Protein AF-0000000084378559 (afdb_homodimer)

Sequence (634 aa):
MIARHARIVDRAITRLKLKQLRLLVAVGQYGSIQNASRELQISQPAATKLIQDLELDFEVKLFERTNRGVVPTAYGEALIRHGKLILAQVSNAAQELDDLTEGNSGRVVIGTLLAAAPSLLPKAIESVLTNRPNVAIKVVEGTNDALIPALFSGEIDMIVGRLPAYRAKARLVQEELLDDHILAVIGTQHPLVAKSSVSFDELKSFGWILPPLETTLRRQIDQFFVSQEQFIPPAVLESVSYLTNRSLLQTRNLIGLMPEHVVSNDIAIGVLARLNWSVPFGNGPVGVSYRGPDSLSPAGAEFLHALRRTAQLMSKSMIARHARIVDRAITRLKLKQLRLLVAVGQYGSIQNASRELQISQPAATKLIQDLELDFEVKLFERTNRGVVPTAYGEALIRHGKLILAQVSNAAQELDDLTEGNSGRVVIGTLLAAAPSLLPKAIESVLTNRPNVAIKVVEGTNDALIPALFSGEIDMIVGRLPAYRAKARLVQEELLDDHILAVIGTQHPLVAKSSVSFDELKSFGWILPPLETTLRRQIDQFFVSQEQFIPPAVLESVSYLTNRSLLQTRNLIGLMPEHVVSNDIAIGVLARLNWSVPFGNGPVGVSYRGPDSLSPAGAEFLHALRRTAQLMSKS

Structure (mmCIF, N/CA/C/O backbone):
data_AF-0000000084378559-model_v1
#
loop_
_entity.id
_entity.type
_entity.pdbx_description
1 polymer 'LysR family transcriptional regulator'
#
loop_
_atom_site.group_PDB
_atom_site.id
_atom_site.type_symbol
_atom_site.label_atom_id
_atom_site.label_alt_id
_atom_site.label_comp_id
_atom_site.label_asym_id
_atom_site.label_entity_id
_atom_site.label_seq_id
_atom_site.pdbx_PDB_ins_code
_atom_site.Cartn_x
_atom_site.Cartn_y
_atom_site.Cartn_z
_atom_site.occupancy
_atom_site.B_iso_or_equiv
_atom_site.auth_seq_id
_atom_site.auth_comp_id
_atom_site.auth_asym_id
_atom_site.auth_atom_id
_atom_site.pdbx_PDB_model_num
ATOM 1 N N . MET A 1 1 ? 3.252 31.328 30.578 1 28.98 1 MET A N 1
ATOM 2 C CA . MET A 1 1 ? 3.283 30.344 29.484 1 28.98 1 MET A CA 1
ATOM 3 C C . MET A 1 1 ? 2.145 29.344 29.641 1 28.98 1 MET A C 1
ATOM 5 O O . MET A 1 1 ? 1.466 29.016 28.656 1 28.98 1 MET A O 1
ATOM 9 N N . ILE A 1 2 ? 1.935 28.969 30.766 1 33.66 2 ILE A N 1
ATOM 10 C CA . ILE A 1 2 ? 0.838 28.109 31.188 1 33.66 2 ILE A CA 1
ATOM 11 C C . ILE A 1 2 ? -0.489 28.844 31.047 1 33.66 2 ILE A C 1
ATOM 13 O O . ILE A 1 2 ? -1.479 28.281 30.578 1 33.66 2 ILE A O 1
ATOM 17 N N . ALA A 1 3 ? -0.421 29.984 31.375 1 42.06 3 ALA A N 1
ATOM 18 C CA . ALA A 1 3 ? -1.631 30.797 31.375 1 42.06 3 ALA A CA 1
ATOM 19 C C . ALA A 1 3 ? -2.135 31.047 29.969 1 42.06 3 ALA A C 1
ATOM 21 O O . ALA A 1 3 ? -3.34 31 29.703 1 42.06 3 ALA A O 1
ATOM 22 N N . ARG A 1 4 ? -1.262 31.266 29.031 1 41.69 4 ARG A N 1
ATOM 23 C CA . ARG A 1 4 ? -1.598 31.5 27.641 1 41.69 4 ARG A CA 1
ATOM 24 C C . ARG A 1 4 ? -2.021 30.219 26.938 1 41.69 4 ARG A C 1
ATOM 26 O O . ARG A 1 4 ? -2.941 30.219 26.109 1 41.69 4 ARG A O 1
ATOM 33 N N . HIS A 1 5 ? -1.432 29.109 27.234 1 41.19 5 HIS A N 1
ATOM 34 C CA . HIS A 1 5 ? -1.825 27.797 26.734 1 41.19 5 HIS A CA 1
ATOM 35 C C . HIS A 1 5 ? -3.227 27.422 27.203 1 41.19 5 HIS A C 1
ATOM 37 O O . HIS A 1 5 ? -4.031 26.891 26.438 1 41.19 5 HIS A O 1
ATOM 43 N N . ALA A 1 6 ? -3.404 27.641 28.469 1 44 6 ALA A N 1
ATOM 44 C CA . ALA A 1 6 ? -4.723 27.406 29.062 1 44 6 ALA A CA 1
ATOM 45 C C . ALA A 1 6 ? -5.789 28.234 28.359 1 44 6 ALA A C 1
ATOM 47 O O . ALA A 1 6 ? -6.91 27.766 28.141 1 44 6 ALA A O 1
ATOM 48 N N . ARG A 1 7 ? -5.348 29.25 27.906 1 48.19 7 ARG A N 1
ATOM 49 C CA . ARG A 1 7 ? -6.258 30.172 27.234 1 48.19 7 ARG A CA 1
ATOM 50 C C . ARG A 1 7 ? -6.582 29.688 25.812 1 48.19 7 ARG A C 1
ATOM 52 O O . ARG A 1 7 ? -7.73 29.766 25.375 1 48.19 7 ARG A O 1
ATOM 59 N N . ILE A 1 8 ? -5.609 29.047 25.172 1 50.97 8 ILE A N 1
ATOM 60 C CA . ILE A 1 8 ? -5.863 28.547 23.828 1 50.97 8 ILE A CA 1
ATOM 61 C C . ILE A 1 8 ? -6.762 27.312 23.891 1 50.97 8 ILE A C 1
ATOM 63 O O . ILE A 1 8 ? -7.676 27.156 23.078 1 50.97 8 ILE A O 1
ATOM 67 N N . VAL A 1 9 ? -6.434 26.516 24.828 1 46.84 9 VAL A N 1
ATOM 68 C CA . VAL A 1 9 ? -7.262 25.328 25.016 1 46.84 9 VAL A CA 1
ATOM 69 C C . VAL A 1 9 ? -8.695 25.75 25.344 1 46.84 9 VAL A C 1
ATOM 71 O O . VAL A 1 9 ? -9.648 25.203 24.797 1 46.84 9 VAL A O 1
ATOM 74 N N . ASP A 1 10 ? -8.695 26.625 26.328 1 47.38 10 ASP A N 1
ATOM 75 C CA . ASP A 1 10 ? -10.016 27.109 26.734 1 47.38 10 ASP A CA 1
ATOM 76 C C . ASP A 1 10 ? -10.742 27.75 25.547 1 47.38 10 ASP A C 1
ATOM 78 O O . ASP A 1 10 ? -11.938 27.547 25.359 1 47.38 10 ASP A O 1
ATOM 82 N N . ARG A 1 11 ? -10.047 28.5 24.828 1 52.31 11 ARG A N 1
ATOM 83 C CA . ARG A 1 11 ? -10.625 29.125 23.641 1 52.31 11 ARG A CA 1
ATOM 84 C C . ARG A 1 11 ? -11.023 28.062 22.609 1 52.31 11 ARG A C 1
ATOM 86 O O . ARG A 1 11 ? -12.078 28.172 21.984 1 52.31 11 ARG A O 1
ATOM 93 N N . ALA A 1 12 ? -10.148 27.125 22.438 1 55.94 12 ALA A N 1
ATOM 94 C CA . ALA A 1 12 ? -10.461 26.047 21.484 1 55.94 12 ALA A CA 1
ATOM 95 C C . ALA A 1 12 ? -11.719 25.297 21.922 1 55.94 12 ALA A C 1
ATOM 97 O O . ALA A 1 12 ? -12.594 25.016 21.094 1 55.94 12 ALA A O 1
ATOM 98 N N . ILE A 1 13 ? -11.758 25.031 23.125 1 48.66 13 ILE A N 1
ATOM 99 C CA . ILE A 1 13 ? -12.883 24.266 23.641 1 48.66 13 ILE A CA 1
ATOM 100 C C . ILE A 1 13 ? -14.172 25.078 23.516 1 48.66 13 ILE A C 1
ATOM 102 O O . ILE A 1 13 ? -15.234 24.531 23.203 1 48.66 13 ILE A O 1
ATOM 106 N N . THR A 1 14 ? -14.016 26.391 23.656 1 51.25 14 THR A N 1
ATOM 107 C CA . THR A 1 14 ? -15.219 27.203 23.719 1 51.25 14 THR A CA 1
ATOM 108 C C . THR A 1 14 ? -15.578 27.734 22.328 1 51.25 14 THR A C 1
ATOM 110 O O . THR A 1 14 ? -16.75 27.969 22.031 1 51.25 14 THR A O 1
ATOM 113 N N . ARG A 1 15 ? -14.594 27.891 21.547 1 54.94 15 ARG A N 1
ATOM 114 C CA . ARG A 1 15 ? -14.852 28.672 20.344 1 54.94 15 ARG A CA 1
ATOM 115 C C . ARG A 1 15 ? -14.766 27.797 19.094 1 54.94 15 ARG A C 1
ATOM 117 O O . ARG A 1 15 ? -15.383 28.109 18.078 1 54.94 15 ARG A O 1
ATOM 124 N N . LEU A 1 16 ? -14.078 26.734 19.281 1 60.34 16 LEU A N 1
ATOM 125 C CA . LEU A 1 16 ? -13.836 25.938 18.078 1 60.34 16 LEU A CA 1
ATOM 126 C C . LEU A 1 16 ? -15.055 25.094 17.734 1 60.34 16 LEU A C 1
ATOM 128 O O . LEU A 1 16 ? -15.594 24.391 18.594 1 60.34 16 LEU A O 1
ATOM 132 N N . LYS A 1 17 ? -15.602 25.391 16.5 1 67.5 17 LYS A N 1
ATOM 133 C CA . LYS A 1 17 ? -16.719 24.609 15.992 1 67.5 17 LYS A CA 1
ATOM 134 C C . LYS A 1 17 ? -16.234 23.469 15.094 1 67.5 17 LYS A C 1
ATOM 136 O O . LYS A 1 17 ? -15.281 23.641 14.328 1 67.5 17 LYS A O 1
ATOM 141 N N . LEU A 1 18 ? -16.906 22.344 15.219 1 68.75 18 LEU A N 1
ATOM 142 C CA . LEU A 1 18 ? -16.547 21.156 14.453 1 68.75 18 LEU A CA 1
ATOM 143 C C . LEU A 1 18 ? -16.547 21.438 12.961 1 68.75 18 LEU A C 1
ATOM 145 O O . LEU A 1 18 ? -15.727 20.891 12.211 1 68.75 18 LEU A O 1
ATOM 149 N N . LYS A 1 19 ? -17.453 22.281 12.523 1 73.75 19 LYS A N 1
ATOM 150 C CA . LYS A 1 19 ? -17.531 22.656 11.117 1 73.75 19 LYS A CA 1
ATOM 151 C C . LYS A 1 19 ? -16.25 23.359 10.672 1 73.75 19 LYS A C 1
ATOM 153 O O . LYS A 1 19 ? -15.82 23.219 9.523 1 73.75 19 LYS A O 1
ATOM 158 N N . GLN A 1 20 ? -15.672 24.125 11.57 1 76.62 20 GLN A N 1
ATOM 159 C CA . GLN A 1 20 ? -14.422 24.812 11.273 1 76.62 20 GLN A CA 1
ATOM 160 C C . GLN A 1 20 ? -13.273 23.812 11.141 1 76.62 20 GLN A C 1
ATOM 162 O O . GLN A 1 20 ? -12.438 23.938 10.242 1 76.62 20 GLN A O 1
ATOM 167 N N . LEU A 1 21 ? -13.273 22.844 12.023 1 76 21 LEU A N 1
ATOM 168 C CA . LEU A 1 21 ? -12.242 21.812 11.961 1 76 21 LEU A CA 1
ATOM 169 C C . LEU A 1 21 ? -12.352 21 10.672 1 76 21 LEU A C 1
ATOM 171 O O . LEU A 1 21 ? -11.336 20.688 10.047 1 76 21 LEU A O 1
ATOM 175 N N . ARG A 1 22 ? -13.57 20.672 10.297 1 79 22 ARG A N 1
ATOM 176 C CA . ARG A 1 22 ? -13.797 19.953 9.055 1 79 22 ARG A CA 1
ATOM 177 C C . ARG A 1 22 ? -13.273 20.734 7.855 1 79 22 ARG A C 1
ATOM 179 O O . ARG A 1 22 ? -12.656 20.156 6.957 1 79 22 ARG A O 1
ATOM 186 N N . LEU A 1 23 ? -13.586 22.031 7.883 1 81.38 23 LEU A N 1
ATOM 187 C CA . LEU A 1 23 ? -13.125 22.891 6.797 1 81.38 23 LEU A CA 1
ATOM 188 C C . LEU A 1 23 ? -11.602 22.953 6.766 1 81.38 23 LEU A C 1
ATOM 190 O O . LEU A 1 23 ? -10.992 22.875 5.699 1 81.38 23 LEU A O 1
ATOM 194 N N . LEU A 1 24 ? -11 23.109 7.895 1 81.81 24 LEU A N 1
ATOM 195 C CA . LEU A 1 24 ? -9.547 23.188 8 1 81.81 24 LEU A CA 1
ATOM 196 C C . LEU A 1 24 ? -8.891 21.938 7.414 1 81.81 24 LEU A C 1
ATOM 198 O O . LEU A 1 24 ? -7.941 22.031 6.641 1 81.81 24 LEU A O 1
ATOM 202 N N . VAL A 1 25 ? -9.43 20.812 7.793 1 79.19 25 VAL A N 1
ATOM 203 C CA . VAL A 1 25 ? -8.898 19.547 7.328 1 79.19 25 VAL A CA 1
ATOM 204 C C . VAL A 1 25 ? -9.078 19.422 5.816 1 79.19 25 VAL A C 1
ATOM 206 O O . VAL A 1 25 ? -8.172 18.984 5.105 1 79.19 25 VAL A O 1
ATOM 209 N N . ALA A 1 26 ? -10.195 19.828 5.273 1 79.75 26 ALA A N 1
ATOM 210 C CA . ALA A 1 26 ? -10.484 19.797 3.842 1 79.75 26 ALA A CA 1
ATOM 211 C C . ALA A 1 26 ? -9.539 20.703 3.066 1 79.75 26 ALA A C 1
ATOM 213 O O . ALA A 1 26 ? -9.031 20.328 2.006 1 79.75 26 ALA A O 1
ATOM 214 N N . VAL A 1 27 ? -9.359 21.859 3.594 1 81.88 27 VAL A N 1
ATOM 215 C CA . VAL A 1 27 ? -8.461 22.797 2.934 1 81.88 27 VAL A CA 1
ATOM 216 C C . VAL A 1 27 ? -7.043 22.219 2.906 1 81.88 27 VAL A C 1
ATOM 218 O O . VAL A 1 27 ? -6.332 22.359 1.906 1 81.88 27 VAL A O 1
ATOM 221 N N . GLY A 1 28 ? -6.699 21.672 3.988 1 77.19 28 GLY A N 1
ATOM 222 C CA . GLY A 1 28 ? -5.398 21.016 4.027 1 77.19 28 GLY A CA 1
ATOM 223 C C . GLY A 1 28 ? -5.254 19.906 3.006 1 77.19 28 GLY A C 1
ATOM 224 O O . GLY A 1 28 ? -4.203 19.766 2.379 1 77.19 28 GLY A O 1
ATOM 225 N N . GLN A 1 29 ? -6.219 19.219 2.916 1 71.06 29 GLN A N 1
ATOM 226 C CA . GLN A 1 29 ? -6.234 18.062 2.02 1 71.06 29 GLN A CA 1
ATOM 227 C C . GLN A 1 29 ? -6.242 18.5 0.558 1 71.06 29 GLN A C 1
ATOM 229 O O . GLN A 1 29 ? -5.535 17.922 -0.272 1 71.06 29 GLN A O 1
ATOM 234 N N . TYR A 1 30 ? -7.012 19.516 0.202 1 70.94 30 TYR A N 1
ATOM 235 C CA . TYR A 1 30 ? -7.258 19.891 -1.185 1 70.94 30 TYR A CA 1
ATOM 236 C C . TYR A 1 30 ? -6.348 21.031 -1.604 1 70.94 30 TYR A C 1
ATOM 238 O O . TYR A 1 30 ? -6.238 21.344 -2.793 1 70.94 30 TYR A O 1
ATOM 246 N N . GLY A 1 31 ? -5.73 21.672 -0.668 1 75.69 31 GLY A N 1
ATOM 247 C CA . GLY A 1 31 ? -4.82 22.781 -0.935 1 75.69 31 GLY A CA 1
ATOM 248 C C . GLY A 1 31 ? -5.516 24 -1.487 1 75.69 31 GLY A C 1
ATOM 249 O O . GLY A 1 31 ? -4.875 24.859 -2.098 1 75.69 31 GLY A O 1
ATOM 250 N N . SER A 1 32 ? -6.773 24 -1.417 1 80.88 32 SER A N 1
ATOM 251 C CA . SER A 1 32 ? -7.59 25.078 -1.969 1 80.88 32 SER A CA 1
ATOM 252 C C . SER A 1 32 ? -8.875 25.281 -1.166 1 80.88 32 SER A C 1
ATOM 254 O O . SER A 1 32 ? -9.594 24.312 -0.897 1 80.88 32 SER A O 1
ATOM 256 N N . ILE A 1 33 ? -9.078 26.594 -0.824 1 84.62 33 ILE A N 1
ATOM 257 C CA . ILE A 1 33 ? -10.297 26.906 -0.084 1 84.62 33 ILE A CA 1
ATOM 258 C C . ILE A 1 33 ? -11.516 26.672 -0.975 1 84.62 33 ILE A C 1
ATOM 260 O O . ILE A 1 33 ? -12.547 26.172 -0.514 1 84.62 33 ILE A O 1
ATOM 264 N N . GLN A 1 34 ? -11.289 26.969 -2.199 1 83.56 34 GLN A N 1
ATOM 265 C CA . GLN A 1 34 ? -12.383 26.766 -3.145 1 83.56 34 GLN A CA 1
ATOM 266 C C . GLN A 1 34 ? -12.734 25.297 -3.271 1 83.56 34 GLN A C 1
ATOM 268 O O . GLN A 1 34 ? -13.914 24.922 -3.213 1 83.56 34 GLN A O 1
ATOM 273 N N . ASN A 1 35 ? -11.742 24.562 -3.396 1 80.62 35 ASN A N 1
ATOM 274 C CA . ASN A 1 35 ? -11.984 23.141 -3.545 1 80.62 35 ASN A CA 1
ATOM 275 C C . ASN A 1 35 ? -12.57 22.531 -2.271 1 80.62 35 ASN A C 1
ATOM 277 O O . ASN A 1 35 ? -13.453 21.672 -2.336 1 80.62 35 ASN A O 1
ATOM 281 N N . ALA A 1 36 ? -12.047 22.969 -1.227 1 82.31 36 ALA A N 1
ATOM 282 C CA . ALA A 1 36 ? -12.562 22.516 0.059 1 82.31 36 ALA A CA 1
ATOM 283 C C . ALA A 1 36 ? -14.031 22.906 0.233 1 82.31 36 ALA A C 1
ATOM 285 O O . ALA A 1 36 ? -14.836 22.125 0.732 1 82.31 36 ALA A O 1
ATOM 286 N N . SER A 1 37 ? -14.344 24.094 -0.183 1 86.19 37 SER A N 1
ATOM 287 C CA . SER A 1 37 ? -15.719 24.578 -0.057 1 86.19 37 SER A CA 1
ATOM 288 C C . SER A 1 37 ? -16.672 23.75 -0.911 1 86.19 37 SER A C 1
ATOM 290 O O . SER A 1 37 ? -17.797 23.453 -0.487 1 86.19 37 SER A O 1
ATOM 292 N N . ARG A 1 38 ? -16.234 23.406 -2.023 1 78.25 38 ARG A N 1
ATOM 293 C CA . ARG A 1 38 ? -17.031 22.562 -2.902 1 78.25 38 ARG A CA 1
ATOM 294 C C . ARG A 1 38 ? -17.266 21.188 -2.283 1 78.25 38 ARG A C 1
ATOM 296 O O . ARG A 1 38 ? -18.391 20.688 -2.289 1 78.25 38 ARG A O 1
ATOM 303 N N . GLU A 1 39 ? -16.266 20.781 -1.738 1 72.81 39 GLU A N 1
ATOM 304 C CA . GLU A 1 39 ? -16.344 19.453 -1.115 1 72.81 39 GLU A CA 1
ATOM 305 C C . GLU A 1 39 ? -17.297 19.469 0.074 1 72.81 39 GLU A C 1
ATOM 307 O O . GLU A 1 39 ? -18.016 18.5 0.307 1 72.81 39 GLU A O 1
ATOM 312 N N . LEU A 1 40 ? -17.281 20.562 0.762 1 75.88 40 LEU A N 1
ATOM 313 C CA . LEU A 1 40 ? -18.078 20.656 1.988 1 75.88 40 LEU A CA 1
ATOM 314 C C . LEU A 1 40 ? -19.422 21.297 1.718 1 75.88 40 LEU A C 1
ATOM 316 O O . LEU A 1 40 ? -20.234 21.484 2.637 1 75.88 40 LEU A O 1
ATOM 320 N N . GLN A 1 41 ? -19.672 21.578 0.396 1 77.81 41 GLN A N 1
ATOM 321 C CA . GLN A 1 41 ? -20.938 22.172 -0.036 1 77.81 41 GLN A CA 1
ATOM 322 C C . GLN A 1 41 ? -21.25 23.453 0.73 1 77.81 41 GLN A C 1
ATOM 324 O O . GLN A 1 41 ? -22.344 23.625 1.243 1 77.81 41 GLN A O 1
ATOM 329 N N . ILE A 1 42 ? -20.312 24.281 0.909 1 80.06 42 ILE A N 1
ATOM 330 C CA . ILE A 1 42 ? -20.469 25.641 1.435 1 80.06 42 ILE A CA 1
ATOM 331 C C . ILE A 1 42 ? -19.906 26.641 0.438 1 80.06 42 ILE A C 1
ATOM 333 O O . ILE A 1 42 ? -19.141 26.281 -0.453 1 80.06 42 ILE A O 1
ATOM 337 N N . SER A 1 43 ? -20.453 27.828 0.489 1 86 43 SER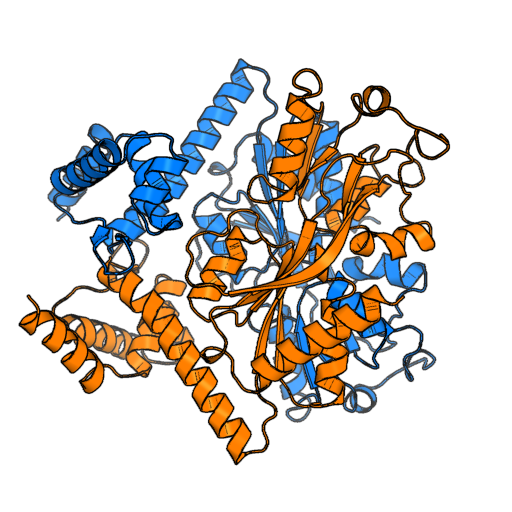 A N 1
ATOM 338 C CA . SER A 1 43 ? -19.969 28.859 -0.426 1 86 43 SER A CA 1
ATOM 339 C C . SER A 1 43 ? -18.516 29.234 -0.126 1 86 43 SER A C 1
ATOM 341 O O . SER A 1 43 ? -18.078 29.156 1.023 1 86 43 SER A O 1
ATOM 343 N N . GLN A 1 44 ? -17.844 29.531 -1.159 1 88.12 44 GLN A N 1
ATOM 344 C CA . GLN A 1 44 ? -16.438 29.922 -1.014 1 88.12 44 GLN A CA 1
ATOM 345 C C . GLN A 1 44 ? -16.297 31.109 -0.082 1 88.12 44 GLN A C 1
ATOM 347 O O . GLN A 1 44 ? -15.406 31.125 0.773 1 88.12 44 GLN A O 1
ATOM 352 N N . PRO A 1 45 ? -17.156 32.188 -0.152 1 89.31 45 PRO A N 1
ATOM 353 C CA . PRO A 1 45 ? -17.031 33.312 0.811 1 89.31 45 PRO A CA 1
ATOM 354 C C . PRO A 1 45 ? -17.234 32.844 2.252 1 89.31 45 PRO A C 1
ATOM 356 O O . PRO A 1 45 ? -16.547 33.312 3.16 1 89.31 45 PRO A O 1
ATOM 359 N N . ALA A 1 46 ? -18.172 31.953 2.416 1 85.62 46 ALA A N 1
ATOM 360 C CA . ALA A 1 46 ? -18.438 31.406 3.746 1 85.62 46 ALA A CA 1
ATOM 361 C C . ALA A 1 46 ? -17.219 30.625 4.258 1 85.62 46 ALA A C 1
ATOM 363 O O . ALA A 1 46 ? -16.844 30.766 5.422 1 85.62 46 ALA A O 1
ATOM 364 N N . ALA A 1 47 ? -16.688 29.812 3.408 1 88.94 47 ALA A N 1
ATOM 365 C CA . ALA A 1 47 ? -15.508 29.047 3.768 1 88.94 47 ALA A CA 1
ATOM 366 C C . ALA A 1 47 ? -14.336 29.969 4.125 1 88.94 47 ALA A C 1
ATOM 368 O O . ALA A 1 47 ? -13.641 29.734 5.113 1 88.94 47 ALA A O 1
ATOM 369 N N . THR A 1 48 ? -14.133 30.969 3.346 1 88.88 48 THR A N 1
ATOM 370 C CA . THR A 1 48 ? -13.062 31.938 3.588 1 88.88 48 THR A CA 1
ATOM 371 C C . THR A 1 48 ? -13.25 32.625 4.93 1 88.88 48 THR A C 1
ATOM 373 O O . THR A 1 48 ? -12.297 32.781 5.703 1 88.88 48 THR A O 1
ATOM 376 N N . LYS A 1 49 ? -14.445 33 5.195 1 88.31 49 LYS A N 1
ATOM 377 C CA . LYS A 1 49 ? -14.766 33.688 6.449 1 88.31 49 LYS A CA 1
ATOM 378 C C . LYS A 1 49 ? -14.508 32.781 7.648 1 88.31 49 LYS A C 1
ATOM 380 O O . LYS A 1 49 ? -13.977 33.219 8.664 1 88.31 49 LYS A O 1
ATOM 385 N N . LEU A 1 50 ? -14.969 31.578 7.492 1 84.12 50 LEU A N 1
ATOM 386 C CA . LEU A 1 50 ? -14.781 30.609 8.57 1 84.12 50 LEU A CA 1
ATOM 387 C C . LEU A 1 50 ? -13.297 30.453 8.906 1 84.12 50 LEU A C 1
ATOM 389 O O . LEU A 1 50 ? -12.93 30.391 10.078 1 84.12 50 LEU A O 1
ATOM 393 N N . ILE A 1 51 ? -12.484 30.391 7.918 1 86.75 51 ILE A N 1
ATOM 394 C CA . ILE A 1 51 ? -11.047 30.266 8.125 1 86.75 51 ILE A CA 1
ATOM 395 C C . ILE A 1 51 ? -10.492 31.531 8.758 1 86.75 51 ILE A C 1
ATOM 397 O O . ILE A 1 51 ? -9.695 31.469 9.695 1 86.75 51 ILE A O 1
ATOM 401 N N . GLN A 1 52 ? -10.883 32.656 8.281 1 87 52 GLN A N 1
ATOM 402 C CA . GLN A 1 52 ? -10.438 33.938 8.812 1 87 52 GLN A CA 1
ATOM 403 C C . GLN A 1 52 ? -10.844 34.094 10.273 1 87 52 GLN A C 1
ATOM 405 O O . GLN A 1 52 ? -10.062 34.594 11.094 1 87 52 GLN A O 1
ATOM 410 N N . ASP A 1 53 ? -12.086 33.719 10.555 1 80.94 53 ASP A N 1
ATOM 411 C CA . ASP A 1 53 ? -12.562 33.781 11.938 1 80.94 53 ASP A CA 1
ATOM 412 C C . ASP A 1 53 ? -11.703 32.906 12.859 1 80.94 53 ASP A C 1
ATOM 414 O O . ASP A 1 53 ? -11.367 33.344 13.969 1 80.94 53 ASP A O 1
ATOM 418 N N . LEU A 1 54 ? -11.414 31.75 12.398 1 77.44 54 LEU A N 1
ATOM 419 C CA . LEU A 1 54 ? -10.57 30.859 13.18 1 77.44 54 LEU A CA 1
ATOM 420 C C . LEU A 1 54 ? -9.188 31.453 13.398 1 77.44 54 LEU A C 1
ATOM 422 O O . LEU A 1 54 ? -8.633 31.359 14.5 1 77.44 54 LEU A O 1
ATOM 426 N N . GLU A 1 55 ? -8.695 32.031 12.375 1 82.44 55 GLU A N 1
ATOM 427 C CA . GLU A 1 55 ? -7.383 32.656 12.477 1 82.44 55 GLU A CA 1
ATOM 428 C C . GLU A 1 55 ? -7.41 33.844 13.422 1 82.44 55 GLU A C 1
ATOM 430 O O . GLU A 1 55 ? -6.477 34.031 14.203 1 82.44 55 GLU A O 1
ATOM 435 N N . LEU A 1 56 ? -8.414 34.562 13.383 1 77.06 56 LEU A N 1
ATOM 436 C CA . LEU A 1 56 ? -8.602 35.719 14.273 1 77.06 56 LEU A CA 1
ATOM 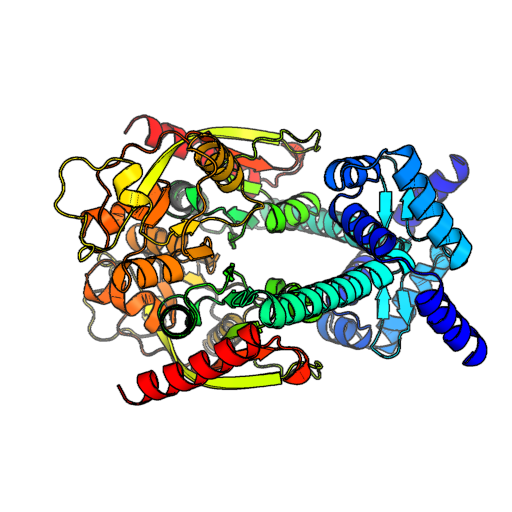437 C C . LEU A 1 56 ? -8.773 35.25 15.711 1 77.06 56 LEU A C 1
ATOM 439 O O . LEU A 1 56 ? -8.156 35.812 16.625 1 77.06 56 LEU A O 1
ATOM 443 N N . ASP A 1 57 ? -9.617 34.25 15.891 1 70.38 57 ASP A N 1
ATOM 444 C CA . ASP A 1 57 ? -9.914 33.75 17.234 1 70.38 57 ASP A CA 1
ATOM 445 C C . ASP A 1 57 ? -8.656 33.219 17.906 1 70.38 57 ASP A C 1
ATOM 447 O O . ASP A 1 57 ? -8.492 33.375 19.125 1 70.38 57 ASP A O 1
ATOM 451 N N . PHE A 1 58 ? -7.848 32.656 17.125 1 68.19 58 PHE A N 1
ATOM 452 C CA . PHE A 1 58 ? -6.664 32 17.688 1 68.19 58 PHE A CA 1
ATOM 453 C C . PHE A 1 58 ? -5.43 32.875 17.484 1 68.19 58 PHE A C 1
ATOM 455 O O . PHE A 1 58 ? -4.344 32.562 17.969 1 68.19 58 PHE A O 1
ATOM 462 N N . GLU A 1 59 ? -5.637 34 16.844 1 71.56 59 GLU A N 1
ATOM 463 C CA . GLU A 1 59 ? -4.582 34.969 16.594 1 71.56 59 GLU A CA 1
ATOM 464 C C . GLU A 1 59 ? -3.375 34.312 15.922 1 71.56 59 GLU A C 1
ATOM 466 O O . GLU A 1 59 ? -2.232 34.562 16.328 1 71.56 59 GLU A O 1
ATOM 471 N N . VAL A 1 60 ? -3.768 33.406 15.07 1 75.06 60 VAL A N 1
ATOM 472 C CA . VAL A 1 60 ? -2.738 32.781 14.25 1 75.06 60 VAL A CA 1
ATOM 473 C C . VAL A 1 60 ? -3.215 32.688 12.805 1 75.06 60 VAL A C 1
ATOM 475 O O . VAL A 1 60 ? -4.414 32.812 12.531 1 75.06 60 VAL A O 1
ATOM 478 N N . LYS A 1 61 ? -2.266 32.562 11.906 1 82.5 61 LYS A N 1
ATOM 479 C CA . LYS A 1 61 ? -2.582 32.25 10.516 1 82.5 61 LYS A CA 1
ATOM 480 C C . LYS A 1 61 ? -2.504 30.734 10.281 1 82.5 61 LYS A C 1
ATOM 482 O O . LYS A 1 61 ? -1.508 30.094 10.633 1 82.5 61 LYS A O 1
ATOM 487 N N . LEU A 1 62 ? -3.613 30.219 9.758 1 81 62 LEU A N 1
ATOM 488 C CA . LEU A 1 62 ? -3.695 28.781 9.562 1 81 62 LEU A CA 1
ATOM 489 C C . LEU A 1 62 ? -3.258 28.406 8.148 1 81 62 LEU A C 1
ATOM 491 O O . LEU A 1 62 ? -2.771 27.297 7.922 1 81 62 LEU A O 1
ATOM 495 N N . PHE A 1 63 ? -3.594 29.344 7.246 1 84.94 63 PHE A N 1
ATOM 496 C CA . PHE A 1 63 ? -3.248 29.109 5.852 1 84.94 63 PHE A CA 1
ATOM 497 C C . PHE A 1 63 ? -2.531 30.312 5.254 1 84.94 63 PHE A C 1
ATOM 499 O O . PHE A 1 63 ? -2.764 31.453 5.672 1 84.94 63 PHE A O 1
ATOM 506 N N . GLU A 1 64 ? -1.661 30.016 4.332 1 79.75 64 GLU A N 1
ATOM 507 C CA . GLU A 1 64 ? -1.024 31.047 3.518 1 79.75 64 GLU A CA 1
ATOM 508 C C . GLU A 1 64 ? -1.4 30.906 2.047 1 79.75 64 GLU A C 1
ATOM 510 O O . GLU A 1 64 ? -1.512 29.781 1.538 1 79.75 64 GLU A O 1
ATOM 515 N N . ARG A 1 65 ? -1.654 32.062 1.455 1 76.06 65 ARG A N 1
ATOM 516 C CA . ARG A 1 65 ? -2.012 32.094 0.04 1 76.06 65 ARG A CA 1
ATOM 517 C C . ARG A 1 65 ? -0.768 31.984 -0.839 1 76.06 65 ARG A C 1
ATOM 519 O O . ARG A 1 65 ? 0.261 32.594 -0.54 1 76.06 65 ARG A O 1
ATOM 526 N N . THR A 1 66 ? -0.818 31.062 -1.674 1 69.44 66 THR A N 1
ATOM 527 C CA . THR A 1 66 ? 0.225 30.922 -2.684 1 69.44 66 THR A CA 1
ATOM 528 C C . THR A 1 66 ? -0.359 31.047 -4.086 1 69.44 66 THR A C 1
ATOM 530 O O . THR A 1 66 ? -1.568 31.234 -4.246 1 69.44 66 THR A O 1
ATOM 533 N N . ASN A 1 67 ? 0.519 31.109 -5.18 1 60.97 67 ASN A N 1
ATOM 534 C CA . ASN A 1 67 ? 0.06 31.172 -6.562 1 60.97 67 ASN A CA 1
ATOM 535 C C . ASN A 1 67 ? -0.735 29.938 -6.949 1 60.97 67 ASN A C 1
ATOM 537 O O . ASN A 1 67 ? -1.481 29.953 -7.93 1 60.97 67 ASN A O 1
ATOM 541 N N . ARG A 1 68 ? -0.568 28.969 -6.156 1 55.97 68 ARG A N 1
ATOM 542 C CA . ARG A 1 68 ? -1.161 27.688 -6.535 1 55.97 68 ARG A CA 1
ATOM 543 C C . ARG A 1 68 ? -2.295 27.312 -5.59 1 55.97 68 ARG A C 1
ATOM 545 O O . ARG A 1 68 ? -2.803 26.188 -5.637 1 55.97 68 ARG A O 1
ATOM 552 N N . GLY A 1 69 ? -2.652 28.234 -4.754 1 73.19 69 GLY A N 1
ATOM 553 C CA . GLY A 1 69 ? -3.703 27.953 -3.787 1 73.19 69 GLY A CA 1
ATOM 554 C C . GLY A 1 69 ? -3.314 28.297 -2.365 1 73.19 69 GLY A C 1
ATOM 555 O O . GLY A 1 69 ? -2.764 29.375 -2.113 1 73.19 69 GLY A O 1
ATOM 556 N N . VAL A 1 70 ? -3.875 27.484 -1.427 1 79.69 70 VAL A N 1
ATOM 557 C CA . VAL A 1 70 ? -3.564 27.75 -0.026 1 79.69 70 VAL A CA 1
ATOM 558 C C . VAL A 1 70 ? -2.789 26.562 0.564 1 79.69 70 VAL A C 1
ATOM 560 O O . VAL A 1 70 ? -3.025 25.422 0.197 1 79.69 70 VAL A O 1
ATOM 563 N N . VAL A 1 71 ? -1.816 26.906 1.284 1 77.69 71 VAL A N 1
ATOM 564 C CA . VAL A 1 71 ? -1.04 25.891 1.989 1 77.69 71 VAL A CA 1
ATOM 565 C C . VAL A 1 71 ? -1.127 26.125 3.496 1 77.69 71 VAL A C 1
ATOM 567 O O . VAL A 1 71 ? -1.089 27.266 3.953 1 77.69 71 VAL A O 1
ATOM 570 N N . PRO A 1 72 ? -1.31 25 4.254 1 76.69 72 PRO A N 1
ATOM 571 C CA . PRO A 1 72 ? -1.384 25.188 5.703 1 76.69 72 PRO A CA 1
ATOM 572 C C . PRO A 1 72 ? -0.078 25.703 6.301 1 76.69 72 PRO A C 1
ATOM 574 O O . PRO A 1 72 ? 1.005 25.312 5.855 1 76.69 72 PRO A O 1
ATOM 577 N N . THR A 1 73 ? -0.253 26.719 7.305 1 70.25 73 THR A N 1
ATOM 578 C CA . THR A 1 73 ? 0.868 27.109 8.156 1 70.25 73 THR A CA 1
ATOM 579 C C . THR A 1 73 ? 1.189 26.016 9.164 1 70.25 73 THR A C 1
ATOM 581 O O . THR A 1 73 ? 0.547 24.953 9.172 1 70.25 73 THR A O 1
ATOM 584 N N . ALA A 1 74 ? 2.15 26.297 10.031 1 60.47 74 ALA A N 1
ATOM 585 C CA . ALA A 1 74 ? 2.457 25.359 11.117 1 60.47 74 ALA A CA 1
ATOM 586 C C . ALA A 1 74 ? 1.259 25.188 12.047 1 60.47 74 ALA A C 1
ATOM 588 O O . ALA A 1 74 ? 0.973 24.078 12.5 1 60.47 74 ALA A O 1
ATOM 589 N N . TYR A 1 75 ? 0.75 26.234 12.289 1 65.31 75 TYR A N 1
ATOM 590 C CA . TYR A 1 75 ? -0.461 26.219 13.102 1 65.31 75 TYR A CA 1
ATOM 591 C C . TYR A 1 75 ? -1.583 25.469 12.391 1 65.31 75 TYR A C 1
ATOM 593 O O . TYR A 1 75 ? -2.32 24.703 13.016 1 65.31 75 TYR A O 1
ATOM 601 N N . GLY A 1 76 ? -1.562 25.672 11.078 1 75.5 76 GLY A N 1
ATOM 602 C CA . GLY A 1 76 ? -2.568 24.969 10.289 1 75.5 76 GLY A CA 1
ATOM 603 C C . GLY A 1 76 ? -2.375 23.469 10.258 1 75.5 76 GLY A C 1
ATOM 604 O O . GLY A 1 76 ? -3.328 22.719 10.445 1 75.5 76 GLY A O 1
ATOM 605 N N . GLU A 1 77 ? -1.241 23.047 10.141 1 67.62 77 GLU A N 1
ATOM 606 C CA . GLU A 1 77 ? -0.925 21.625 10.102 1 67.62 77 GLU A CA 1
ATOM 607 C C . GLU A 1 77 ? -1.247 20.953 11.438 1 67.62 77 GLU A C 1
ATOM 609 O O . GLU A 1 77 ? -1.814 19.859 11.469 1 67.62 77 GLU A O 1
ATOM 614 N N . ALA A 1 78 ? -0.819 21.594 12.523 1 64.56 78 ALA A N 1
ATOM 615 C CA . ALA A 1 78 ? -1.11 21.078 13.859 1 64.56 78 ALA A CA 1
ATOM 616 C C . ALA A 1 78 ? -2.613 20.953 14.086 1 64.56 78 ALA A C 1
ATOM 618 O O . ALA A 1 78 ? -3.096 19.906 14.547 1 64.56 78 ALA A O 1
ATOM 619 N N . LEU A 1 79 ? -3.197 21.984 13.727 1 71.31 79 LEU A N 1
ATOM 620 C CA . LEU A 1 79 ? -4.641 21.969 13.945 1 71.31 79 LEU A CA 1
ATOM 621 C C . LEU A 1 79 ? -5.324 20.953 13.039 1 71.31 79 LEU A C 1
ATOM 623 O O . LEU A 1 79 ? -6.305 20.312 13.438 1 71.31 79 LEU A O 1
ATOM 627 N N . ILE A 1 80 ? -4.715 20.781 11.867 1 74.38 80 ILE A N 1
ATOM 628 C CA . ILE A 1 80 ? -5.277 19.812 10.945 1 74.38 80 ILE A CA 1
ATOM 629 C C . ILE A 1 80 ? -5.051 18.391 11.492 1 74.38 80 ILE A C 1
ATOM 631 O O . ILE A 1 80 ? -5.969 17.578 11.492 1 74.38 80 ILE A O 1
ATOM 635 N N . ARG A 1 81 ? -3.938 18.141 11.984 1 65 81 ARG A N 1
ATOM 636 C CA . ARG A 1 81 ? -3.631 16.828 12.562 1 65 81 ARG A CA 1
ATOM 637 C C . ARG A 1 81 ? -4.551 16.531 13.742 1 65 81 ARG A C 1
ATOM 639 O O . ARG A 1 81 ? -5.168 15.461 13.789 1 65 81 ARG A O 1
ATOM 646 N N . HIS A 1 82 ? -4.59 17.391 14.672 1 64.81 82 HIS A N 1
ATOM 647 C CA . HIS A 1 82 ? -5.449 17.203 15.836 1 64.81 82 HIS A CA 1
ATOM 648 C C . HIS A 1 82 ? -6.926 17.234 15.438 1 64.81 82 HIS A C 1
ATOM 650 O O . HIS A 1 82 ? -7.742 16.516 16.031 1 64.81 82 HIS A O 1
ATOM 656 N N . GLY A 1 83 ? -7.18 18.109 14.461 1 70.25 83 GLY A N 1
ATOM 657 C CA . GLY A 1 83 ? -8.539 18.141 13.953 1 70.25 83 GLY A CA 1
ATOM 658 C C . GLY A 1 83 ? -9 16.797 13.398 1 70.25 83 GLY A C 1
ATOM 659 O O . GLY A 1 83 ? -10.125 16.359 13.672 1 70.25 83 GLY A O 1
ATOM 660 N N . LYS A 1 84 ? -8.055 16.203 12.766 1 67.44 84 LYS A N 1
ATOM 661 C CA . LYS A 1 84 ? -8.367 14.891 12.234 1 67.44 84 LYS A CA 1
ATOM 662 C C . LYS A 1 84 ? -8.648 13.898 13.359 1 67.44 84 LYS A C 1
ATOM 664 O O . LYS A 1 84 ? -9.586 13.102 13.281 1 67.44 84 LYS A O 1
ATOM 669 N N . LEU A 1 85 ? -7.887 13.969 14.391 1 62.44 85 LEU A N 1
ATOM 670 C CA . LEU A 1 85 ? -8.078 13.086 15.531 1 62.44 85 LEU A CA 1
ATOM 671 C C . LEU A 1 85 ? -9.398 13.375 16.234 1 62.44 85 LEU A C 1
ATOM 673 O O . LEU A 1 85 ? -10.117 12.453 16.625 1 62.44 85 LEU A O 1
ATOM 677 N N . ILE A 1 86 ? -9.633 14.609 16.391 1 62.62 86 ILE A N 1
ATOM 678 C CA . ILE A 1 86 ? -10.875 15.023 17.031 1 62.62 86 ILE A CA 1
ATOM 679 C C . ILE A 1 86 ? -12.07 14.555 16.203 1 62.62 86 ILE A C 1
ATOM 681 O O . ILE A 1 86 ? -13.016 13.977 16.75 1 62.62 86 ILE A O 1
ATOM 685 N N . LEU A 1 87 ? -11.953 14.805 14.961 1 66.69 87 LEU A N 1
ATOM 686 C CA . LEU A 1 87 ? -13.062 14.414 14.094 1 66.69 87 LEU A CA 1
ATOM 687 C C . LEU A 1 87 ? -13.227 12.898 14.078 1 66.69 87 LEU A C 1
ATOM 689 O O . LEU A 1 87 ? -14.352 12.391 14.016 1 66.69 87 LEU A O 1
ATOM 693 N N . ALA A 1 88 ? -12.109 12.258 14.156 1 63.28 88 ALA A N 1
ATOM 694 C CA . ALA A 1 88 ? -12.172 10.797 14.266 1 63.28 88 ALA A CA 1
ATOM 695 C C . ALA A 1 88 ? -12.859 10.375 15.555 1 63.28 88 ALA A C 1
ATOM 697 O O . ALA A 1 88 ? -13.68 9.453 15.562 1 63.28 88 ALA A O 1
ATOM 698 N N . GLN A 1 89 ? -12.531 11.055 16.547 1 58.88 89 GLN A N 1
ATOM 699 C CA . GLN A 1 89 ? -13.148 10.742 17.828 1 58.88 89 GLN A CA 1
ATOM 700 C C . GLN A 1 89 ? -14.641 11.086 17.828 1 58.88 89 GLN A C 1
ATOM 702 O O . GLN A 1 89 ? -15.453 10.344 18.391 1 58.88 89 GLN A O 1
ATOM 707 N N . VAL A 1 90 ? -14.93 12.211 17.25 1 58.56 90 VAL A N 1
ATOM 708 C CA . VAL A 1 90 ? -16.328 12.594 17.109 1 58.56 90 VAL A CA 1
ATOM 709 C C . VAL A 1 90 ? -17.094 11.539 16.312 1 58.56 90 VAL A C 1
ATOM 711 O O . VAL A 1 90 ? -18.188 11.141 16.672 1 58.56 90 VAL A O 1
ATOM 714 N N . SER A 1 91 ? -16.453 11.172 15.266 1 59.19 91 SER A N 1
ATOM 715 C CA . SER A 1 91 ? -17.062 10.133 14.445 1 59.19 91 SER A CA 1
ATOM 716 C C . SER A 1 91 ? -17.234 8.836 15.234 1 59.19 91 SER A C 1
ATOM 718 O O . SER A 1 91 ? -18.297 8.203 15.164 1 59.19 91 SER A O 1
ATOM 720 N N . ASN A 1 92 ? -16.234 8.547 15.938 1 57.59 92 ASN A N 1
ATOM 721 C CA . ASN A 1 92 ? -16.312 7.359 16.781 1 57.59 92 ASN A CA 1
ATOM 722 C C . ASN A 1 92 ? -17.422 7.484 17.828 1 57.59 92 ASN A C 1
ATOM 724 O O . ASN A 1 92 ? -18.141 6.52 18.094 1 57.59 92 ASN A O 1
ATOM 728 N N . ALA A 1 93 ? -17.5 8.648 18.375 1 54.28 93 ALA A N 1
ATOM 729 C CA . ALA A 1 93 ? -18.531 8.898 19.375 1 54.28 93 ALA A CA 1
ATOM 730 C C . ALA A 1 93 ? -19.922 8.805 18.734 1 54.28 93 ALA A C 1
ATOM 732 O O . ALA A 1 93 ? -20.844 8.203 19.312 1 54.28 93 ALA A O 1
ATOM 733 N N . ALA A 1 94 ? -20 9.539 17.641 1 55.47 94 ALA A N 1
ATOM 734 C CA . ALA A 1 94 ? -21.281 9.492 16.938 1 55.47 94 ALA A CA 1
ATOM 735 C C . ALA A 1 94 ? -21.656 8.062 16.578 1 55.47 94 ALA A C 1
ATOM 737 O O . ALA A 1 94 ? -22.828 7.668 16.719 1 55.47 94 ALA A O 1
ATOM 738 N N . GLN A 1 95 ? -20.641 7.402 16.172 1 54.22 95 GLN A N 1
ATOM 739 C CA . GLN A 1 95 ? -20.875 6.004 15.82 1 54.22 95 GLN A CA 1
ATOM 740 C C . GLN A 1 95 ? -21.281 5.195 17.047 1 54.22 95 GLN A C 1
ATOM 742 O O . GLN A 1 95 ? -22.188 4.359 16.984 1 54.22 95 GLN A O 1
ATOM 747 N N . GLU A 1 96 ? -20.609 5.473 18.062 1 51.88 96 GLU A N 1
ATOM 748 C CA . GLU A 1 96 ? -20.969 4.801 19.312 1 51.88 96 GLU A CA 1
ATOM 749 C C . GLU A 1 96 ? -22.406 5.133 19.719 1 51.88 96 GLU A C 1
ATOM 751 O O . GLU A 1 96 ? -23.156 4.254 20.156 1 51.88 96 GLU A O 1
ATOM 756 N N . LEU A 1 97 ? -22.656 6.402 19.609 1 51.94 97 LEU A N 1
ATOM 757 C CA . LEU A 1 97 ? -24.016 6.824 19.969 1 51.94 97 LEU A CA 1
ATOM 758 C C . LEU A 1 97 ? -25.047 6.184 19.031 1 51.94 97 LEU A C 1
ATOM 760 O O . LEU A 1 97 ? -26.109 5.754 19.484 1 51.94 97 LEU A O 1
ATOM 764 N N . ASP A 1 98 ? -24.703 6.254 17.797 1 50.5 98 ASP A N 1
ATOM 765 C CA . ASP A 1 98 ? -25.578 5.613 16.812 1 50.5 98 ASP A CA 1
ATOM 766 C C . ASP A 1 98 ? -25.719 4.121 17.109 1 50.5 98 ASP A C 1
ATOM 768 O O . ASP A 1 98 ? -26.812 3.561 17 1 50.5 98 ASP A O 1
ATOM 772 N N . ASP A 1 99 ? -24.578 3.617 17.328 1 51.53 99 ASP A N 1
ATOM 773 C CA . ASP A 1 99 ? -24.578 2.199 17.672 1 51.53 99 ASP A CA 1
ATOM 774 C C . ASP A 1 99 ? -25.484 1.935 18.875 1 51.53 99 ASP A C 1
ATOM 776 O O . ASP A 1 99 ? -26.203 0.931 18.922 1 51.53 99 ASP A O 1
ATOM 780 N N . LEU A 1 100 ? -25.344 2.787 19.734 1 48.59 100 LEU A N 1
ATOM 781 C CA . LEU A 1 100 ? -26.156 2.645 20.953 1 48.59 100 LEU A CA 1
ATOM 782 C C . LEU A 1 100 ? -27.641 2.869 20.641 1 48.59 100 LEU A C 1
ATOM 784 O O . LEU A 1 100 ? -28.5 2.203 21.203 1 48.59 100 LEU A O 1
ATOM 788 N N . THR A 1 101 ? -27.844 3.916 19.875 1 45.66 101 THR A N 1
ATOM 789 C CA . THR A 1 101 ? -29.234 4.281 19.656 1 45.66 101 THR A CA 1
ATOM 790 C C . THR A 1 101 ? -29.891 3.359 18.641 1 45.66 101 THR A C 1
ATOM 792 O O . THR A 1 101 ? -31.062 2.998 18.766 1 45.66 101 THR A O 1
ATOM 795 N N . GLU A 1 102 ? -29.266 3.4 17.391 1 45.22 102 GLU A N 1
ATOM 796 C CA . GLU A 1 102 ? -29.953 2.746 16.281 1 45.22 102 GLU A CA 1
ATOM 797 C C . GLU A 1 102 ? -29.516 1.294 16.141 1 45.22 102 GLU A C 1
ATOM 799 O O . GLU A 1 102 ? -29.859 0.628 15.164 1 45.22 102 GLU A O 1
ATOM 804 N N . GLY A 1 103 ? -28.891 0.823 17.094 1 48.88 103 GLY A N 1
ATOM 805 C CA . GLY A 1 103 ? -28.453 -0.536 16.812 1 48.88 103 GLY A CA 1
ATOM 806 C C . GLY A 1 103 ? -27.375 -0.612 15.75 1 48.88 103 GLY A C 1
ATOM 807 O O . GLY A 1 103 ? -27.219 -1.645 15.094 1 48.88 103 GLY A O 1
ATOM 808 N N . ASN A 1 104 ? -26.969 0.578 15.227 1 53.28 104 ASN A N 1
ATOM 809 C CA . ASN A 1 104 ? -25.984 0.653 14.156 1 53.28 104 ASN A CA 1
ATOM 810 C C . ASN A 1 104 ? -24.641 0.044 14.57 1 53.28 104 ASN A C 1
ATOM 812 O O . ASN A 1 104 ? -24.266 0.118 15.742 1 53.28 104 ASN A O 1
ATOM 816 N N . SER A 1 105 ? -24.312 -1 13.867 1 62.88 105 SER A N 1
ATOM 817 C CA . SER A 1 105 ? -23.312 -1.997 14.234 1 62.88 105 SER A CA 1
ATOM 818 C C . SER A 1 105 ? -21.906 -1.404 14.219 1 62.88 105 SER A C 1
ATOM 820 O O . SER A 1 105 ? -20.953 -2.055 14.641 1 62.88 105 SER A O 1
ATOM 822 N N . GLY A 1 106 ? -21.766 0.002 14.008 1 76.06 106 GLY A N 1
ATOM 823 C CA . GLY A 1 106 ? -20.453 0.604 14.164 1 76.06 106 GLY A CA 1
ATOM 824 C C . GLY A 1 106 ? -19.578 0.483 12.93 1 76.06 106 GLY A C 1
ATOM 825 O O . GLY A 1 106 ? -19.984 -0.151 11.945 1 76.06 106 GLY A O 1
ATOM 826 N N . ARG A 1 107 ? -18.531 1.286 12.953 1 83.56 107 ARG A N 1
ATOM 827 C CA . ARG A 1 107 ? -17.562 1.291 11.852 1 83.56 107 ARG A CA 1
ATOM 828 C C . ARG A 1 107 ? -16.156 1.032 12.359 1 83.56 107 ARG A C 1
ATOM 830 O O . ARG A 1 107 ? -15.789 1.474 13.453 1 83.56 107 ARG A O 1
ATOM 837 N N . VAL A 1 108 ? -15.398 0.339 11.562 1 91 108 VAL A N 1
ATOM 838 C CA . VAL A 1 108 ? -13.992 0.12 11.891 1 91 108 VAL A CA 1
ATOM 839 C C . VAL A 1 108 ? -13.148 0.201 10.625 1 91 108 VAL A C 1
ATOM 841 O O . VAL A 1 108 ? -13.531 -0.326 9.578 1 91 108 VAL A O 1
ATOM 844 N N . VAL A 1 109 ? -12.078 0.976 10.703 1 92.81 109 VAL A N 1
ATOM 845 C CA . VAL A 1 109 ? -11.133 1.113 9.602 1 92.81 109 VAL A CA 1
ATOM 846 C C . VAL A 1 109 ? -9.836 0.372 9.938 1 92.81 109 VAL A C 1
ATOM 848 O O . VAL A 1 109 ? -9.156 0.707 10.914 1 92.81 109 VAL A O 1
ATOM 851 N N . ILE A 1 110 ? -9.469 -0.568 9.047 1 97.12 110 ILE A N 1
ATOM 852 C CA . ILE A 1 110 ? -8.32 -1.429 9.312 1 97.12 110 ILE A CA 1
ATOM 853 C C . ILE A 1 110 ? -7.25 -1.206 8.25 1 97.12 110 ILE A C 1
ATOM 855 O O . ILE A 1 110 ? -7.508 -1.385 7.055 1 97.12 110 ILE A O 1
ATOM 859 N N . GLY A 1 111 ? -6.074 -0.789 8.734 1 96.75 111 GLY A N 1
ATOM 860 C CA . GLY A 1 111 ? -4.91 -0.884 7.867 1 96.75 111 GLY A CA 1
ATOM 861 C C . GLY A 1 111 ? -4.332 -2.285 7.801 1 96.75 111 GLY A C 1
ATOM 862 O O . GLY A 1 111 ? -4.23 -2.973 8.82 1 96.75 111 GLY A O 1
ATOM 863 N N . THR A 1 112 ? -3.967 -2.721 6.543 1 96.44 112 THR A N 1
ATOM 864 C CA . THR A 1 112 ? -3.402 -4.059 6.426 1 96.44 112 THR A CA 1
ATOM 865 C C . THR A 1 112 ? -2.059 -4.016 5.703 1 96.44 112 THR A C 1
ATOM 867 O O . THR A 1 112 ? -1.915 -3.336 4.684 1 96.44 112 THR A O 1
ATOM 870 N N . LEU A 1 113 ? -1.138 -4.68 6.305 1 95.06 113 LEU A N 1
ATOM 871 C CA . LEU A 1 113 ? 0.107 -5.023 5.625 1 95.06 113 LEU A CA 1
ATOM 872 C C . LEU A 1 113 ? -0.029 -6.348 4.879 1 95.06 113 LEU A C 1
ATOM 874 O O . LEU A 1 113 ? -0.976 -7.102 5.109 1 95.06 113 LEU A O 1
ATOM 878 N N . LEU A 1 114 ? 0.922 -6.594 4.074 1 93.88 114 LEU A N 1
ATOM 879 C CA . LEU A 1 114 ? 0.863 -7.734 3.164 1 93.88 114 LEU A CA 1
ATOM 880 C C . LEU A 1 114 ? 0.698 -9.039 3.936 1 93.88 114 LEU A C 1
ATOM 882 O O . LEU A 1 114 ? -0.11 -9.891 3.561 1 93.88 114 LEU A O 1
ATOM 886 N N . ALA A 1 115 ? 1.357 -9.188 5.043 1 93.5 115 ALA A N 1
ATOM 887 C CA . ALA A 1 115 ? 1.442 -10.453 5.773 1 93.5 115 ALA A CA 1
ATOM 888 C C . ALA A 1 115 ? 0.08 -10.859 6.328 1 93.5 115 ALA A C 1
ATOM 890 O O . ALA A 1 115 ? -0.189 -12.047 6.52 1 93.5 115 ALA A O 1
ATOM 891 N N . ALA A 1 116 ? -0.773 -9.977 6.531 1 96 116 ALA A N 1
ATOM 892 C CA . ALA A 1 116 ? -2.045 -10.289 7.18 1 96 116 ALA A CA 1
ATOM 893 C C . ALA A 1 116 ? -3.176 -10.367 6.16 1 96 116 ALA A C 1
ATOM 895 O O . ALA A 1 116 ? -4.266 -10.859 6.469 1 96 116 ALA A O 1
ATOM 896 N N . ALA A 1 117 ? -2.967 -9.992 5 1 95.75 117 ALA A N 1
ATOM 897 C CA . ALA A 1 117 ? -4.004 -9.695 4.016 1 95.75 117 ALA A CA 1
ATOM 898 C C . ALA A 1 117 ? -4.734 -10.961 3.584 1 95.75 117 ALA A C 1
ATOM 900 O O . ALA A 1 117 ? -5.953 -10.953 3.385 1 95.75 117 ALA A O 1
ATOM 901 N N . PRO A 1 118 ? -4.066 -12.086 3.512 1 95.31 118 PRO A N 1
ATOM 902 C CA . PRO A 1 118 ? -4.758 -13.227 2.902 1 95.31 118 PRO A CA 1
ATOM 903 C C . PRO A 1 118 ? -5.441 -14.117 3.936 1 95.31 118 PRO A C 1
ATOM 905 O O . PRO A 1 118 ? -6.27 -14.961 3.576 1 95.31 118 PRO A O 1
ATOM 908 N N . SER A 1 119 ? -5.07 -13.992 5.203 1 94.81 119 SER A N 1
ATOM 909 C CA . SER A 1 119 ? -5.574 -15.016 6.109 1 94.81 119 SER A CA 1
ATOM 910 C C . SER A 1 119 ? -6.035 -14.414 7.43 1 94.81 119 SER A C 1
ATOM 912 O O . SER A 1 119 ? -7.234 -14.336 7.699 1 94.81 119 SER A O 1
ATOM 914 N N . LEU A 1 120 ? -5.152 -13.82 8.125 1 96.06 120 LEU A N 1
ATOM 915 C CA . LEU A 1 120 ? -5.496 -13.305 9.445 1 96.06 120 LEU A CA 1
ATOM 916 C C . LEU A 1 120 ? -6.617 -12.273 9.359 1 96.06 120 LEU A C 1
ATOM 918 O O . LEU A 1 120 ? -7.617 -12.375 10.07 1 96.06 120 LEU A O 1
ATOM 922 N N . LEU A 1 121 ? -6.461 -11.359 8.508 1 97.94 121 LEU A N 1
ATOM 923 C CA . LEU A 1 121 ? -7.414 -10.258 8.406 1 97.94 121 LEU A CA 1
ATOM 924 C C . LEU A 1 121 ? -8.758 -10.75 7.895 1 97.94 121 LEU A C 1
ATOM 926 O O . LEU A 1 121 ? -9.797 -10.5 8.516 1 97.94 121 LEU A O 1
ATOM 930 N N . PRO A 1 122 ? -8.828 -11.461 6.793 1 97.25 122 PRO A N 1
ATOM 931 C CA . PRO A 1 122 ? -10.141 -11.867 6.293 1 97.25 122 PRO A CA 1
ATOM 932 C C . PRO A 1 122 ? -10.875 -12.805 7.254 1 97.25 122 PRO A C 1
ATOM 934 O O . PRO A 1 122 ? -12.102 -12.734 7.379 1 97.25 122 PRO A O 1
ATOM 937 N N . LYS A 1 123 ? -10.156 -13.633 7.93 1 96.56 123 LYS A N 1
ATOM 938 C CA . LYS A 1 123 ? -10.797 -14.516 8.898 1 96.56 123 LYS A CA 1
ATOM 939 C C . LYS A 1 123 ? -11.383 -13.719 10.062 1 96.56 123 LYS A C 1
ATOM 941 O O . LYS A 1 123 ? -12.453 -14.055 10.57 1 96.56 123 LYS A O 1
ATOM 946 N N . ALA A 1 124 ? -10.641 -12.75 10.461 1 97.56 124 ALA A N 1
ATOM 947 C CA . ALA A 1 124 ? -11.156 -11.883 11.516 1 97.56 124 ALA A CA 1
ATOM 948 C C . ALA A 1 124 ? -12.391 -11.125 11.039 1 97.56 124 ALA A C 1
ATOM 950 O O . ALA A 1 124 ? -13.367 -10.977 11.781 1 97.56 124 ALA A O 1
ATOM 951 N N . ILE A 1 125 ? -12.352 -10.586 9.867 1 96.81 125 ILE A N 1
ATOM 952 C CA . ILE A 1 125 ? -13.492 -9.875 9.289 1 96.81 125 ILE A CA 1
ATOM 953 C C . ILE A 1 125 ? -14.711 -10.797 9.266 1 96.81 125 ILE A C 1
ATOM 955 O O . ILE A 1 125 ? -15.805 -10.391 9.648 1 96.81 125 ILE A O 1
ATOM 959 N N . GLU A 1 126 ? -14.469 -12.016 8.82 1 94.56 126 GLU A N 1
ATOM 960 C CA . GLU A 1 126 ? -15.555 -12.992 8.766 1 94.56 126 GLU A CA 1
ATOM 961 C C . GLU A 1 126 ? -16.188 -13.188 10.148 1 94.56 126 GLU A C 1
ATOM 963 O O . GLU A 1 126 ? -17.406 -13.219 10.273 1 94.56 126 GLU A O 1
ATOM 968 N N . SER A 1 127 ? -15.328 -13.297 11.062 1 93.8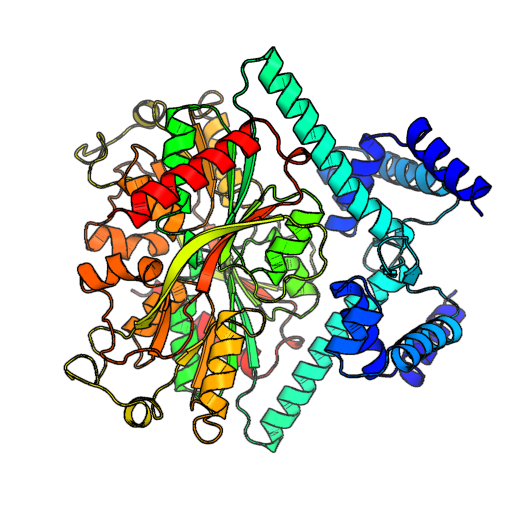8 127 SER A N 1
ATOM 969 C CA . SER A 1 127 ? -15.797 -13.492 12.438 1 93.88 127 SER A CA 1
ATOM 970 C C . SER A 1 127 ? -16.641 -12.305 12.898 1 93.88 127 SER A C 1
ATOM 972 O O . SER A 1 127 ? -17.688 -12.492 13.508 1 93.88 127 SER A O 1
ATOM 974 N N . VAL A 1 128 ? -16.219 -11.125 12.633 1 93.06 128 VAL A N 1
ATOM 975 C CA . VAL A 1 128 ? -16.922 -9.922 13.062 1 93.06 128 VAL A CA 1
ATOM 976 C C . VAL A 1 128 ? -18.266 -9.82 12.336 1 93.06 128 VAL A C 1
ATOM 978 O O . VAL A 1 128 ? -19.297 -9.516 12.953 1 93.06 128 VAL A O 1
ATOM 981 N N . LEU A 1 129 ? -18.266 -10.07 11.07 1 89.81 129 LEU A N 1
ATOM 982 C CA . LEU A 1 129 ? -19.484 -9.93 10.273 1 89.81 129 LEU A CA 1
ATOM 983 C C . LEU A 1 129 ? -20.516 -10.969 10.672 1 89.81 129 LEU A C 1
ATOM 985 O O . LEU A 1 129 ? -21.719 -10.75 10.5 1 89.81 129 LEU A O 1
ATOM 989 N N . THR A 1 130 ? -20.078 -12.078 11.117 1 88.56 130 THR A N 1
ATOM 990 C CA . THR A 1 130 ? -20.984 -13.117 11.602 1 88.56 130 THR A CA 1
ATOM 991 C C . THR A 1 130 ? -21.703 -12.656 12.867 1 88.56 130 THR A C 1
ATOM 993 O O . THR A 1 130 ? -22.891 -12.906 13.039 1 88.56 130 THR A O 1
ATOM 996 N N . ASN A 1 131 ? -21 -11.992 13.688 1 85.5 131 ASN A N 1
ATOM 997 C CA . ASN A 1 131 ? -21.547 -11.562 14.977 1 85.5 131 ASN A CA 1
ATOM 998 C C . ASN A 1 131 ? -22.234 -10.203 14.859 1 85.5 131 ASN A C 1
ATOM 1000 O O . ASN A 1 131 ? -23.172 -9.922 15.609 1 85.5 131 ASN A O 1
ATOM 1004 N N . ARG A 1 132 ? -21.672 -9.445 13.969 1 84.62 132 ARG A N 1
ATOM 1005 C CA . ARG A 1 132 ? -22.203 -8.102 13.727 1 84.62 132 ARG A CA 1
ATOM 1006 C C . ARG A 1 132 ? -22.359 -7.844 12.227 1 84.62 132 ARG A C 1
ATOM 1008 O O . ARG A 1 132 ? -21.594 -7.074 11.648 1 84.62 132 ARG A O 1
ATOM 1015 N N . PRO A 1 133 ? -23.391 -8.273 11.703 1 82.19 133 PRO A N 1
ATOM 1016 C CA . PRO A 1 133 ? -23.531 -8.266 10.242 1 82.19 133 PRO A CA 1
ATOM 1017 C C . PRO A 1 133 ? -23.625 -6.855 9.664 1 82.19 133 PRO A C 1
ATOM 1019 O O . PRO A 1 133 ? -23.328 -6.648 8.484 1 82.19 133 PRO A O 1
ATOM 1022 N N . ASN A 1 134 ? -23.922 -5.879 10.539 1 78.81 134 ASN A N 1
ATOM 1023 C CA . ASN A 1 134 ? -24.172 -4.547 9.992 1 78.81 134 ASN A CA 1
ATOM 1024 C C . ASN A 1 134 ? -23 -3.605 10.25 1 78.81 134 ASN A C 1
ATOM 1026 O O . ASN A 1 134 ? -23.094 -2.404 9.992 1 78.81 134 ASN A O 1
ATOM 1030 N N . VAL A 1 135 ? -21.953 -4.145 10.703 1 86.44 135 VAL A N 1
ATOM 1031 C CA . VAL A 1 135 ? -20.781 -3.311 10.945 1 86.44 135 VAL A CA 1
ATOM 1032 C C . VAL A 1 135 ? -20.156 -2.92 9.609 1 86.44 135 VAL A C 1
ATOM 1034 O O . VAL A 1 135 ? -20.078 -3.736 8.688 1 86.44 135 VAL A O 1
ATOM 1037 N N . ALA A 1 136 ? -19.828 -1.65 9.531 1 86.06 136 ALA A N 1
ATOM 1038 C CA . ALA A 1 136 ? -19.094 -1.188 8.352 1 86.06 136 ALA A CA 1
ATOM 1039 C C . ALA A 1 136 ? -17.594 -1.363 8.539 1 86.06 136 ALA A C 1
ATOM 1041 O O . ALA A 1 136 ? -17.016 -0.847 9.5 1 86.06 136 ALA A O 1
ATOM 1042 N N . ILE A 1 137 ? -17.016 -2.109 7.641 1 93.19 137 ILE A N 1
ATOM 1043 C CA . ILE A 1 137 ? -15.578 -2.355 7.711 1 93.19 137 ILE A CA 1
ATOM 1044 C C . ILE A 1 137 ? -14.891 -1.775 6.48 1 93.19 137 ILE A C 1
ATOM 1046 O O . ILE A 1 137 ? -15.328 -2.006 5.348 1 93.19 137 ILE A O 1
ATOM 1050 N N . LYS A 1 138 ? -13.898 -0.996 6.727 1 94.56 138 LYS A N 1
ATOM 1051 C CA . LYS A 1 138 ? -13.039 -0.468 5.672 1 94.56 138 LYS A CA 1
ATOM 1052 C C . LYS A 1 138 ? -11.609 -0.98 5.816 1 94.56 138 LYS A C 1
ATOM 1054 O O . LYS A 1 138 ? -11.039 -0.945 6.91 1 94.56 138 LYS A O 1
ATOM 1059 N N . VAL A 1 139 ? -11.047 -1.474 4.688 1 96.12 139 VAL A N 1
ATOM 1060 C CA . VAL A 1 139 ? -9.672 -1.971 4.66 1 96.12 139 VAL A CA 1
ATOM 1061 C C . VAL A 1 139 ? -8.805 -1.039 3.818 1 96.12 139 VAL A C 1
ATOM 1063 O O . VAL A 1 139 ? -9.148 -0.711 2.682 1 96.12 139 VAL A O 1
ATOM 1066 N N . VAL A 1 140 ? -7.727 -0.633 4.402 1 93.38 140 VAL A N 1
ATOM 1067 C CA . VAL A 1 140 ? -6.742 0.193 3.711 1 93.38 140 VAL A CA 1
ATOM 1068 C C . VAL A 1 140 ? -5.41 -0.55 3.627 1 93.38 140 VAL A C 1
ATOM 1070 O O . VAL A 1 140 ? -4.809 -0.882 4.652 1 93.38 140 VAL A O 1
ATOM 1073 N N . GLU A 1 141 ? -4.918 -0.693 2.42 1 93.56 141 GLU A N 1
ATOM 1074 C CA . GLU A 1 141 ? -3.67 -1.427 2.225 1 93.56 141 GLU A CA 1
ATOM 1075 C C . GLU A 1 141 ? -2.486 -0.474 2.086 1 93.56 141 GLU A C 1
ATOM 1077 O O . GLU A 1 141 ? -2.604 0.587 1.47 1 93.56 141 GLU A O 1
ATOM 1082 N N . GLY A 1 142 ? -1.359 -0.932 2.646 1 90.12 142 GLY A N 1
ATOM 1083 C CA . GLY A 1 142 ? -0.149 -0.136 2.52 1 90.12 142 GLY A CA 1
ATOM 1084 C C . GLY A 1 142 ? 1.008 -0.676 3.34 1 90.12 142 GLY A C 1
ATOM 1085 O O . GLY A 1 142 ? 0.991 -1.836 3.758 1 90.12 142 GLY A O 1
ATOM 1086 N N . THR A 1 143 ? 2.068 0.148 3.426 1 89.31 143 THR A N 1
ATOM 1087 C CA . THR A 1 143 ? 3.209 -0.121 4.293 1 89.31 143 THR A CA 1
ATOM 1088 C C . THR A 1 143 ? 3.135 0.724 5.562 1 89.31 143 THR A C 1
ATOM 1090 O O . THR A 1 143 ? 2.326 1.65 5.652 1 89.31 143 THR A O 1
ATOM 1093 N N . ASN A 1 144 ? 3.924 0.355 6.488 1 86.75 144 ASN A N 1
ATOM 1094 C CA . ASN A 1 144 ? 3.883 1.05 7.77 1 86.75 144 ASN A CA 1
ATOM 1095 C C . ASN A 1 144 ? 4.121 2.547 7.605 1 86.75 144 ASN A C 1
ATOM 1097 O O . ASN A 1 144 ? 3.527 3.357 8.32 1 86.75 144 ASN A O 1
ATOM 1101 N N . ASP A 1 145 ? 4.957 2.92 6.793 1 81.56 145 ASP A N 1
ATOM 1102 C CA . ASP A 1 145 ? 5.285 4.332 6.613 1 81.56 145 ASP A CA 1
ATOM 1103 C C . ASP A 1 145 ? 4.059 5.125 6.164 1 81.56 145 ASP A C 1
ATOM 1105 O O . ASP A 1 145 ? 3.934 6.312 6.48 1 81.56 145 ASP A O 1
ATOM 1109 N N . ALA A 1 146 ? 3.225 4.496 5.477 1 83.06 146 ALA A N 1
ATOM 1110 C CA . ALA A 1 146 ? 2.006 5.152 5.008 1 83.06 146 ALA A CA 1
ATOM 1111 C C . ALA A 1 146 ? 0.881 5.008 6.031 1 83.06 146 ALA A C 1
ATOM 1113 O O . ALA A 1 146 ? 0.099 5.941 6.238 1 83.06 146 ALA A O 1
ATOM 1114 N N . LEU A 1 147 ? 0.777 3.912 6.711 1 89.69 147 LEU A N 1
ATOM 1115 C CA . LEU A 1 147 ? -0.386 3.578 7.527 1 89.69 147 LEU A CA 1
ATOM 1116 C C . LEU A 1 147 ? -0.242 4.141 8.938 1 89.69 147 LEU A C 1
ATOM 1118 O O . LEU A 1 147 ? -1.236 4.504 9.57 1 89.69 147 LEU A O 1
ATOM 1122 N N . ILE A 1 148 ? 0.913 4.266 9.438 1 85 148 ILE A N 1
ATOM 1123 C CA . ILE A 1 148 ? 1.132 4.645 10.828 1 85 148 ILE A CA 1
ATOM 1124 C C . ILE A 1 148 ? 0.679 6.086 11.047 1 85 148 ILE A C 1
ATOM 1126 O O . ILE A 1 148 ? -0.02 6.383 12.016 1 85 148 ILE A O 1
ATOM 1130 N N . PRO A 1 149 ? 1.052 7.016 10.188 1 75 149 PRO A N 1
ATOM 1131 C CA . PRO A 1 149 ? 0.526 8.375 10.359 1 75 149 PRO A CA 1
ATOM 1132 C C . PRO A 1 149 ? -1 8.414 10.414 1 75 149 PRO A C 1
ATOM 1134 O O . PRO A 1 149 ? -1.574 9.172 11.203 1 75 149 PRO A O 1
ATOM 1137 N N . ALA A 1 150 ? -1.643 7.602 9.594 1 82.12 150 ALA A N 1
ATOM 1138 C CA . ALA A 1 150 ? -3.102 7.531 9.586 1 82.12 150 ALA A CA 1
ATOM 1139 C C . ALA A 1 150 ? -3.631 6.922 10.875 1 82.12 150 ALA A C 1
ATOM 1141 O O . ALA A 1 150 ? -4.73 7.25 11.32 1 82.12 150 ALA A O 1
ATOM 1142 N N . LEU A 1 151 ? -2.846 6.035 11.445 1 86.38 151 LEU A N 1
ATOM 1143 C CA . LEU A 1 151 ? -3.189 5.469 12.742 1 86.38 151 LEU A CA 1
ATOM 1144 C C . LEU A 1 151 ? -3.143 6.535 13.828 1 86.38 151 LEU A C 1
ATOM 1146 O O . LEU A 1 151 ? -4.062 6.637 14.641 1 86.38 151 LEU A O 1
ATOM 1150 N N . PHE A 1 152 ? -2.172 7.32 13.766 1 74.88 152 PHE A N 1
ATOM 1151 C CA . PHE A 1 152 ? -2.004 8.367 14.766 1 74.88 152 PHE A CA 1
ATOM 1152 C C . PHE A 1 152 ? -3.109 9.406 14.648 1 74.88 152 PHE A C 1
ATOM 1154 O O . PHE A 1 152 ? -3.588 9.93 15.664 1 74.88 152 PHE A O 1
ATOM 1161 N N . SER A 1 153 ? -3.439 9.68 13.453 1 68.75 153 SER A N 1
ATOM 1162 C CA . SER A 1 153 ? -4.445 10.711 13.227 1 68.75 153 SER A CA 1
ATOM 1163 C C . SER A 1 153 ? -5.852 10.172 13.477 1 68.75 153 SER A C 1
ATOM 1165 O O . SER A 1 153 ? -6.816 10.938 13.508 1 68.75 153 SER A O 1
ATOM 1167 N N . GLY A 1 154 ? -5.984 8.898 13.594 1 77.19 154 GLY A N 1
ATOM 1168 C CA . GLY A 1 154 ? -7.281 8.305 13.875 1 77.19 154 GLY A CA 1
ATOM 1169 C C . GLY A 1 154 ? -8.062 7.945 12.625 1 77.19 154 GLY A C 1
ATOM 1170 O O . GLY A 1 154 ? -9.195 7.465 12.711 1 77.19 154 GLY A O 1
ATOM 1171 N N . GLU A 1 155 ? -7.504 8.188 11.508 1 80.19 155 GLU A N 1
ATOM 1172 C CA . GLU A 1 155 ? -8.133 7.793 10.258 1 80.19 155 GLU A CA 1
ATOM 1173 C C . GLU A 1 155 ? -8.211 6.277 10.125 1 80.19 155 GLU A C 1
ATOM 1175 O O . GLU A 1 155 ? -9.094 5.746 9.453 1 80.19 155 GLU A O 1
ATOM 1180 N N . ILE A 1 156 ? -7.23 5.66 10.758 1 90.06 156 ILE A N 1
ATOM 1181 C CA . ILE A 1 156 ? -7.16 4.207 10.867 1 90.06 156 ILE A CA 1
ATOM 1182 C C . ILE A 1 156 ? -7.238 3.793 12.336 1 90.06 156 ILE A C 1
ATOM 1184 O O . ILE A 1 156 ? -6.609 4.414 13.195 1 90.06 156 ILE A O 1
ATOM 1188 N N . ASP A 1 157 ? -8.031 2.805 12.578 1 90.62 157 ASP A N 1
ATOM 1189 C CA . ASP A 1 157 ? -8.25 2.4 13.969 1 90.62 157 ASP A CA 1
ATOM 1190 C C . ASP A 1 157 ? -7.168 1.43 14.43 1 90.62 157 ASP A C 1
ATOM 1192 O O . ASP A 1 157 ? -6.793 1.425 15.609 1 90.62 157 ASP A O 1
ATOM 1196 N N . MET A 1 158 ? -6.742 0.602 13.508 1 95.81 158 MET A N 1
ATOM 1197 C CA . MET A 1 158 ? -5.691 -0.367 13.805 1 95.81 158 MET A CA 1
ATOM 1198 C C . MET A 1 158 ? -4.984 -0.817 12.531 1 95.81 158 MET A C 1
ATOM 1200 O O . MET A 1 158 ? -5.551 -0.738 11.445 1 95.81 158 MET A O 1
ATOM 1204 N N . ILE A 1 159 ? -3.771 -1.229 12.688 1 96.12 159 ILE A N 1
ATOM 1205 C CA . ILE A 1 159 ? -2.988 -1.808 11.602 1 96.12 159 ILE A CA 1
ATOM 1206 C C . ILE A 1 159 ? -2.689 -3.273 11.906 1 96.12 159 ILE A C 1
ATOM 1208 O O . ILE A 1 159 ? -2.266 -3.611 13.016 1 96.12 159 ILE A O 1
ATOM 1212 N N . VAL A 1 160 ? -2.955 -4.152 10.93 1 97.56 160 VAL A N 1
ATOM 1213 C CA . VAL A 1 160 ? -2.695 -5.578 11.102 1 97.56 160 VAL A CA 1
ATOM 1214 C C . VAL A 1 160 ? -1.604 -6.027 10.133 1 97.56 160 VAL A C 1
ATOM 1216 O O . VAL A 1 160 ? -1.658 -5.715 8.938 1 97.56 160 VAL A O 1
ATOM 1219 N N . GLY A 1 161 ? -0.628 -6.703 10.617 1 95.5 161 GLY A N 1
ATOM 1220 C CA . GLY A 1 161 ? 0.478 -7.203 9.82 1 95.5 161 GLY A CA 1
ATOM 1221 C C . GLY A 1 161 ? 1.771 -7.328 10.602 1 95.5 161 GLY A C 1
ATOM 1222 O O . GLY A 1 161 ? 1.753 -7.434 11.828 1 95.5 161 GLY A O 1
ATOM 1223 N N . ARG A 1 162 ? 2.859 -7.43 9.891 1 92.25 162 ARG A N 1
ATOM 1224 C CA . ARG A 1 162 ? 4.156 -7.574 10.547 1 92.25 162 ARG A CA 1
ATOM 1225 C C . ARG A 1 162 ? 4.445 -6.387 11.453 1 92.25 162 ARG A C 1
ATOM 1227 O O . ARG A 1 162 ? 4.312 -5.23 11.047 1 92.25 162 ARG A O 1
ATOM 1234 N N . LEU A 1 163 ? 4.84 -6.68 12.656 1 89.81 163 LEU A N 1
ATOM 1235 C CA . LEU A 1 163 ? 5.113 -5.625 13.625 1 89.81 163 LEU A CA 1
ATOM 1236 C C . LEU A 1 163 ? 6.492 -5.016 13.391 1 89.81 163 LEU A C 1
ATOM 1238 O O . LEU A 1 163 ? 7.449 -5.73 13.086 1 89.81 163 LEU A O 1
ATOM 1242 N N . PRO A 1 164 ? 6.531 -3.699 13.414 1 79.81 164 PRO A N 1
ATOM 1243 C CA . PRO A 1 164 ? 7.84 -3.061 13.258 1 79.81 164 PRO A CA 1
ATOM 1244 C C . PRO A 1 164 ? 8.789 -3.359 14.414 1 79.81 164 PRO A C 1
ATOM 1246 O O . PRO A 1 164 ? 8.344 -3.592 15.539 1 79.81 164 PRO A O 1
ATOM 1249 N N . ALA A 1 165 ? 10.039 -3.586 14.039 1 67.38 165 ALA A N 1
ATOM 1250 C CA . ALA A 1 165 ? 11.055 -3.871 15.055 1 67.38 165 ALA A CA 1
ATOM 1251 C C . ALA A 1 165 ? 11.18 -2.717 16.047 1 67.38 165 ALA A C 1
ATOM 1253 O O . ALA A 1 165 ? 11.492 -2.928 17.219 1 67.38 165 ALA A O 1
ATOM 1254 N N . TYR A 1 166 ? 11.266 -1.571 15.438 1 56.22 166 TYR A N 1
ATOM 1255 C CA . TYR A 1 166 ? 11.531 -0.467 16.359 1 56.22 166 TYR A CA 1
ATOM 1256 C C . TYR A 1 166 ? 10.266 -0.091 17.125 1 56.22 166 TYR A C 1
ATOM 1258 O O . TYR A 1 166 ? 9.203 0.095 16.531 1 56.22 166 TYR A O 1
ATOM 1266 N N . ARG A 1 167 ? 10.203 -0.68 18.328 1 50.28 167 ARG A N 1
ATOM 1267 C CA . ARG A 1 167 ? 9.188 -0.216 19.266 1 50.28 167 ARG A CA 1
ATOM 1268 C C . ARG A 1 167 ? 9.227 1.302 19.406 1 50.28 167 ARG A C 1
ATOM 1270 O O . ARG A 1 167 ? 10.07 1.843 20.125 1 50.28 167 ARG A O 1
ATOM 1277 N N . ALA A 1 168 ? 9.344 1.843 18.375 1 47.72 168 ALA A N 1
ATOM 1278 C CA . ALA A 1 168 ? 9.391 3.27 18.688 1 47.72 168 ALA A CA 1
ATOM 1279 C C . ALA A 1 168 ? 8.469 3.604 19.859 1 47.72 168 ALA A C 1
ATOM 1281 O O . ALA A 1 168 ? 7.473 2.91 20.094 1 47.72 168 ALA A O 1
ATOM 1282 N N . LYS A 1 169 ? 9.062 4.387 20.828 1 46.75 169 LYS A N 1
ATOM 1283 C CA . LYS A 1 169 ? 8.469 5.117 21.938 1 46.75 169 LYS A CA 1
ATOM 1284 C C . LYS A 1 169 ? 7.07 5.609 21.594 1 46.75 169 LYS A C 1
ATOM 1286 O O . LYS A 1 169 ? 6.484 6.402 22.328 1 46.75 169 LYS A O 1
ATOM 1291 N N . ALA A 1 170 ? 6.691 5.117 20.422 1 54.47 170 ALA A N 1
ATOM 1292 C CA . ALA A 1 170 ? 5.449 5.773 20.031 1 54.47 170 ALA A CA 1
ATOM 1293 C C . ALA A 1 170 ? 4.27 5.258 20.844 1 54.47 170 ALA A C 1
ATOM 1295 O O . ALA A 1 170 ? 4.332 4.168 21.422 1 54.47 170 ALA A O 1
ATOM 1296 N N . ARG A 1 171 ? 3.508 6.055 21.25 1 66.12 171 ARG A N 1
ATOM 1297 C CA . ARG A 1 171 ? 2.25 6.031 21.984 1 66.12 171 ARG A CA 1
ATOM 1298 C C . ARG A 1 171 ? 1.271 5.039 21.359 1 66.12 171 ARG A C 1
ATOM 1300 O O . ARG A 1 171 ? 0.056 5.238 21.422 1 66.12 171 ARG A O 1
ATOM 1307 N N . LEU A 1 172 ? 1.919 3.914 20.578 1 83.5 172 LEU A N 1
ATOM 1308 C CA . LEU A 1 172 ? 1.006 2.902 20.062 1 83.5 172 LEU A CA 1
ATOM 1309 C C . LEU A 1 172 ? 1.104 1.612 20.859 1 83.5 172 LEU A C 1
ATOM 1311 O O . LEU A 1 172 ? 2.174 1.279 21.375 1 83.5 172 LEU A O 1
ATOM 1315 N N . VAL A 1 173 ? 0.081 0.939 21.031 1 89 173 VAL A N 1
ATOM 1316 C CA . VAL A 1 173 ? 0.05 -0.414 21.578 1 89 173 VAL A CA 1
ATOM 1317 C C . VAL A 1 173 ? 0.241 -1.43 20.453 1 89 173 VAL A C 1
ATOM 1319 O O . VAL A 1 173 ? -0.392 -1.326 19.391 1 89 173 VAL A O 1
ATOM 1322 N N . GLN A 1 174 ? 1.131 -2.322 20.656 1 92.56 174 GLN A N 1
ATOM 1323 C CA . GLN A 1 174 ? 1.367 -3.408 19.719 1 92.56 174 GLN A CA 1
ATOM 1324 C C . GLN A 1 174 ? 1.184 -4.77 20.375 1 92.56 174 GLN A C 1
ATOM 1326 O O . GLN A 1 174 ? 1.642 -4.98 21.5 1 92.56 174 GLN A O 1
ATOM 1331 N N . GLU A 1 175 ? 0.484 -5.66 19.766 1 94.5 175 GLU A N 1
ATOM 1332 C CA . GLU A 1 175 ? 0.257 -7.016 20.25 1 94.5 175 GLU A CA 1
ATOM 1333 C C . GLU A 1 175 ? 0.705 -8.055 19.234 1 94.5 175 GLU A C 1
ATOM 1335 O O . GLU A 1 175 ? 0.292 -8.016 18.078 1 94.5 175 GLU A O 1
ATOM 1340 N N . GLU A 1 176 ? 1.557 -8.938 19.688 1 94.75 176 GLU A N 1
ATOM 1341 C CA . GLU A 1 176 ? 1.937 -10.07 18.859 1 94.75 176 GLU A CA 1
ATOM 1342 C C . GLU A 1 176 ? 0.844 -11.133 18.844 1 94.75 176 GLU A C 1
ATOM 1344 O O . GLU A 1 176 ? 0.351 -11.539 19.891 1 94.75 176 GLU A O 1
ATOM 1349 N N . LEU A 1 177 ? 0.467 -11.578 17.656 1 96.19 177 LEU A N 1
A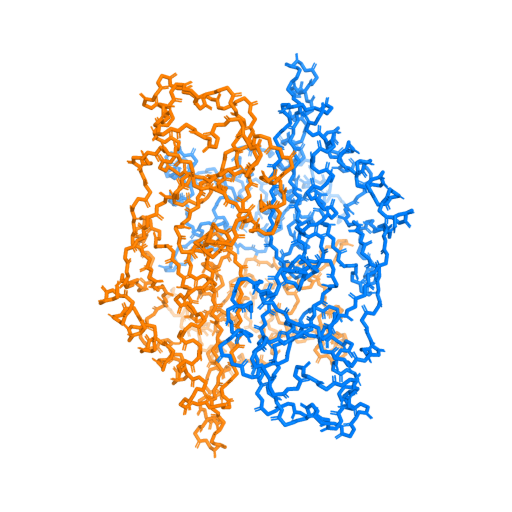TOM 1350 C CA . LEU A 1 177 ? -0.631 -12.531 17.562 1 96.19 177 LEU A CA 1
ATOM 1351 C C . LEU A 1 177 ? -0.144 -13.867 17 1 96.19 177 LEU A C 1
ATOM 1353 O O . LEU A 1 177 ? -0.613 -14.93 17.422 1 96.19 177 LEU A O 1
ATOM 1357 N N . LEU A 1 178 ? 0.729 -13.859 16.016 1 93.31 178 LEU A N 1
ATOM 1358 C CA . LEU A 1 178 ? 1.268 -15.102 15.461 1 93.31 178 LEU A CA 1
ATOM 1359 C C . LEU A 1 178 ? 2.654 -14.875 14.867 1 93.31 178 LEU A C 1
ATOM 1361 O O . LEU A 1 178 ? 3.129 -13.734 14.812 1 93.31 178 LEU A O 1
ATOM 1365 N N . ASP A 1 179 ? 3.322 -15.961 14.586 1 89.31 179 ASP A N 1
ATOM 1366 C CA . ASP A 1 179 ? 4.625 -15.906 13.93 1 89.31 179 ASP A CA 1
ATOM 1367 C C . ASP A 1 179 ? 4.496 -16.141 12.43 1 89.31 179 ASP A C 1
ATOM 1369 O O . ASP A 1 179 ? 3.584 -16.844 11.984 1 89.31 179 ASP A O 1
ATOM 1373 N N . ASP A 1 180 ? 5.32 -15.508 11.797 1 86.5 180 ASP A N 1
ATOM 1374 C CA . ASP A 1 180 ? 5.309 -15.672 10.352 1 86.5 180 ASP A CA 1
ATOM 1375 C C . ASP A 1 180 ? 6.684 -16.078 9.828 1 86.5 180 ASP A C 1
ATOM 1377 O O . ASP A 1 180 ? 7.691 -15.883 10.508 1 86.5 180 ASP A O 1
ATOM 1381 N N . HIS A 1 181 ? 6.633 -16.781 8.711 1 91.69 181 HIS A N 1
ATOM 1382 C CA . HIS A 1 181 ? 7.84 -17.234 8.031 1 91.69 181 HIS A CA 1
ATOM 1383 C C . HIS A 1 181 ? 7.91 -16.672 6.613 1 91.69 181 HIS A C 1
ATOM 1385 O O . HIS A 1 181 ? 6.883 -16.5 5.953 1 91.69 181 HIS A O 1
ATOM 1391 N N . ILE A 1 182 ? 9.156 -16.375 6.281 1 95.94 182 ILE A N 1
ATOM 1392 C CA . ILE A 1 182 ? 9.367 -15.852 4.934 1 95.94 182 ILE A CA 1
ATOM 1393 C C . ILE A 1 182 ? 9.82 -16.984 4.012 1 95.94 182 ILE A C 1
ATOM 1395 O O . ILE A 1 182 ? 10.664 -17.797 4.387 1 95.94 182 ILE A O 1
ATOM 1399 N N . LEU A 1 183 ? 9.297 -17.047 2.781 1 96.56 183 LEU A N 1
ATOM 1400 C CA . LEU A 1 183 ? 9.688 -18 1.741 1 96.56 183 LEU A CA 1
ATOM 1401 C C . LEU A 1 183 ? 10.328 -17.266 0.563 1 96.56 183 LEU A C 1
ATOM 1403 O O . LEU A 1 183 ? 9.953 -16.141 0.242 1 96.56 183 LEU A O 1
ATOM 1407 N N . ALA A 1 184 ? 11.281 -17.922 0.073 1 97.88 184 ALA A N 1
ATOM 1408 C CA . ALA A 1 184 ? 11.703 -17.562 -1.278 1 97.88 184 ALA A CA 1
ATOM 1409 C C . ALA A 1 184 ? 10.797 -18.203 -2.326 1 97.88 184 ALA A C 1
ATOM 1411 O O . ALA A 1 184 ? 10.492 -19.391 -2.25 1 97.88 184 ALA A O 1
ATOM 1412 N N . VAL A 1 185 ? 10.32 -17.391 -3.293 1 98.25 185 VAL A N 1
ATOM 1413 C CA . VAL A 1 185 ? 9.32 -17.828 -4.254 1 98.25 185 VAL A CA 1
ATOM 1414 C C . VAL A 1 185 ? 9.773 -17.5 -5.672 1 98.25 185 VAL A C 1
ATOM 1416 O O . VAL A 1 185 ? 10.391 -16.453 -5.902 1 98.25 185 VAL A O 1
ATOM 1419 N N . ILE A 1 186 ? 9.484 -18.375 -6.57 1 98.44 186 ILE A N 1
ATOM 1420 C CA . ILE A 1 186 ? 9.836 -18.219 -7.98 1 98.44 186 ILE A CA 1
ATOM 1421 C C . ILE A 1 186 ? 8.664 -18.656 -8.859 1 98.44 186 ILE A C 1
ATOM 1423 O O . ILE A 1 186 ? 7.664 -19.172 -8.359 1 98.44 186 ILE A O 1
ATOM 1427 N N . GLY A 1 187 ? 8.742 -18.328 -10.164 1 97.81 187 GLY A N 1
ATOM 1428 C CA . GLY A 1 187 ? 7.789 -18.891 -11.117 1 97.81 187 GLY A CA 1
ATOM 1429 C C . GLY A 1 187 ? 7.988 -20.359 -11.367 1 97.81 187 GLY A C 1
ATOM 1430 O O . GLY A 1 187 ? 9.062 -20.906 -11.117 1 97.81 187 GLY A O 1
ATOM 1431 N N . THR A 1 188 ? 6.984 -21.016 -11.898 1 97.25 188 THR A N 1
ATOM 1432 C CA . THR A 1 188 ? 7.008 -22.453 -12.102 1 97.25 188 THR A CA 1
ATOM 1433 C C . THR A 1 188 ? 7.898 -22.812 -13.289 1 97.25 188 THR A C 1
ATOM 1435 O O . THR A 1 188 ? 8.25 -23.984 -13.469 1 97.25 188 THR A O 1
ATOM 1438 N N . GLN A 1 189 ? 8.289 -21.828 -14.062 1 96.12 189 GLN A N 1
ATOM 1439 C CA . GLN A 1 189 ? 9.164 -22.062 -15.211 1 96.12 189 GLN A CA 1
ATOM 1440 C C . GLN A 1 189 ? 10.594 -21.641 -14.898 1 96.12 189 GLN A C 1
ATOM 1442 O O . GLN A 1 189 ? 11.469 -21.703 -15.773 1 96.12 189 GLN A O 1
ATOM 1447 N N . HIS A 1 190 ? 10.852 -21.203 -13.711 1 97.19 190 HIS A N 1
ATOM 1448 C CA . HIS A 1 190 ? 12.18 -20.75 -13.305 1 97.19 190 HIS A CA 1
ATOM 1449 C C . HIS A 1 190 ? 13.195 -21.891 -13.398 1 97.19 190 HIS A C 1
ATOM 1451 O O . HIS A 1 190 ? 12.891 -23.031 -13.062 1 97.19 190 HIS A O 1
ATOM 1457 N N . PRO A 1 191 ? 14.422 -21.609 -13.703 1 97.12 191 PRO A N 1
ATOM 1458 C CA . PRO A 1 191 ? 15.453 -22.625 -13.875 1 97.12 191 PRO A CA 1
ATOM 1459 C C . PRO A 1 191 ? 15.719 -23.422 -12.594 1 97.12 191 PRO A C 1
ATOM 1461 O O . PRO A 1 191 ? 16.141 -24.578 -12.656 1 97.12 191 PRO A O 1
ATOM 1464 N N . LEU A 1 192 ? 15.453 -22.875 -11.492 1 97.25 192 LEU A N 1
ATOM 1465 C CA . LEU A 1 192 ? 15.828 -23.484 -10.227 1 97.25 192 LEU A CA 1
ATOM 1466 C C . LEU A 1 192 ? 14.664 -24.266 -9.625 1 97.25 192 LEU A C 1
ATOM 1468 O O . LEU A 1 192 ? 14.781 -24.844 -8.547 1 97.25 192 LEU A O 1
ATOM 1472 N N . VAL A 1 193 ? 13.562 -24.359 -10.305 1 96.06 193 VAL A N 1
ATOM 1473 C CA . VAL A 1 193 ? 12.32 -24.875 -9.742 1 96.06 193 VAL A CA 1
ATOM 1474 C C . VAL A 1 193 ? 12.492 -26.359 -9.398 1 96.06 193 VAL A C 1
ATOM 1476 O O . VAL A 1 193 ? 11.945 -26.828 -8.398 1 96.06 193 VAL A O 1
ATOM 1479 N N . ALA A 1 194 ? 13.312 -27.125 -10.117 1 93.62 194 ALA A N 1
ATOM 1480 C CA . ALA A 1 194 ? 13.406 -28.578 -10 1 93.62 194 ALA A CA 1
ATOM 1481 C C . ALA A 1 194 ? 14.547 -28.969 -9.055 1 93.62 194 ALA A C 1
ATOM 1483 O O . ALA A 1 194 ? 14.695 -30.141 -8.711 1 93.62 194 ALA A O 1
ATOM 1484 N N . LYS A 1 195 ? 15.242 -28.047 -8.633 1 94.75 195 LYS A N 1
ATOM 1485 C CA . LYS A 1 195 ? 16.359 -28.359 -7.746 1 94.75 195 LYS A CA 1
ATOM 1486 C C . LYS A 1 195 ? 15.875 -28.656 -6.328 1 94.75 195 LYS A C 1
ATOM 1488 O O . LYS A 1 195 ? 15.055 -27.922 -5.777 1 94.75 195 LYS A O 1
ATOM 1493 N N . SER A 1 196 ? 16.391 -29.688 -5.738 1 93.56 196 SER A N 1
ATOM 1494 C CA . SER A 1 196 ? 15.945 -30.125 -4.422 1 93.56 196 SER A CA 1
ATOM 1495 C C . SER A 1 196 ? 16.562 -29.281 -3.316 1 93.56 196 SER A C 1
ATOM 1497 O O . SER A 1 196 ? 16.031 -29.219 -2.205 1 93.56 196 SER A O 1
ATOM 1499 N N . SER A 1 197 ? 17.719 -28.703 -3.588 1 95.31 197 SER A N 1
ATOM 1500 C CA . SER A 1 197 ? 18.375 -27.797 -2.664 1 95.31 197 SER A CA 1
ATOM 1501 C C . SER A 1 197 ? 19.141 -26.719 -3.412 1 95.31 197 SER A C 1
ATOM 1503 O O . SER A 1 197 ? 19.844 -27 -4.391 1 95.31 197 SER A O 1
ATOM 1505 N N . VAL A 1 198 ? 18.953 -25.531 -3 1 96.75 198 VAL A N 1
ATOM 1506 C CA . VAL A 1 198 ? 19.594 -24.406 -3.67 1 96.75 198 VAL A CA 1
ATOM 1507 C C . VAL A 1 198 ? 20.422 -23.609 -2.668 1 96.75 198 VAL A C 1
ATOM 1509 O O . VAL A 1 198 ? 19.922 -23.234 -1.598 1 96.75 198 VAL A O 1
ATOM 1512 N N . SER A 1 199 ? 21.688 -23.391 -2.982 1 96.12 199 SER A N 1
ATOM 1513 C CA . SER A 1 199 ? 22.547 -22.547 -2.156 1 96.12 199 SER A CA 1
ATOM 1514 C C . SER A 1 199 ? 22.344 -21.078 -2.49 1 96.12 199 SER A C 1
ATOM 1516 O O . SER A 1 199 ? 21.859 -20.734 -3.566 1 96.12 199 SER A O 1
ATOM 1518 N N . PHE A 1 200 ? 22.797 -20.266 -1.528 1 96.62 200 PHE A N 1
ATOM 1519 C CA . PHE A 1 200 ? 22.688 -18.828 -1.78 1 96.62 200 PHE A CA 1
ATOM 1520 C C . PHE A 1 200 ? 23.547 -18.422 -2.973 1 96.62 200 PHE A C 1
ATOM 1522 O O . PHE A 1 200 ? 23.156 -17.531 -3.738 1 96.62 200 PHE A O 1
ATOM 1529 N N . ASP A 1 201 ? 24.656 -19.031 -3.133 1 96.12 201 ASP A N 1
ATOM 1530 C CA . ASP A 1 201 ? 25.547 -18.719 -4.242 1 96.12 201 ASP A CA 1
ATOM 1531 C C . ASP A 1 201 ? 24.844 -18.906 -5.586 1 96.12 201 ASP A C 1
ATOM 1533 O O . ASP A 1 201 ? 25.094 -18.156 -6.535 1 96.12 201 ASP A O 1
ATOM 1537 N N . GLU A 1 202 ? 23.984 -19.859 -5.652 1 96.38 202 GLU A N 1
ATOM 1538 C CA . GLU A 1 202 ? 23.25 -20.156 -6.887 1 96.38 202 GLU A CA 1
ATOM 1539 C C . GLU A 1 202 ? 22.188 -19.094 -7.16 1 96.38 202 GLU A C 1
ATOM 1541 O O . GLU A 1 202 ? 21.672 -19 -8.273 1 96.38 202 GLU A O 1
ATOM 1546 N N . LEU A 1 203 ? 21.844 -18.328 -6.16 1 97.19 203 LEU A N 1
ATOM 1547 C CA . LEU A 1 203 ? 20.812 -17.312 -6.285 1 97.19 203 LEU A CA 1
ATOM 1548 C C . LEU A 1 203 ? 21.391 -15.984 -6.754 1 97.19 203 LEU A C 1
ATOM 1550 O O . LEU A 1 203 ? 20.656 -15.109 -7.219 1 97.19 203 LEU A O 1
ATOM 1554 N N . LYS A 1 204 ? 22.641 -15.82 -6.684 1 95.75 204 LYS A N 1
ATOM 1555 C CA . LYS A 1 204 ? 23.312 -14.531 -6.832 1 95.75 204 LYS A CA 1
ATOM 1556 C C . LYS A 1 204 ? 23.188 -14 -8.258 1 95.75 204 LYS A C 1
ATOM 1558 O O . LYS A 1 204 ? 23.266 -12.797 -8.484 1 95.75 204 LYS A O 1
ATOM 1563 N N . SER A 1 205 ? 22.969 -14.828 -9.172 1 94.31 205 SER A N 1
ATOM 1564 C CA . SER A 1 205 ? 22.938 -14.414 -10.57 1 94.31 205 SER A CA 1
ATOM 1565 C C . SER A 1 205 ? 21.562 -13.93 -10.977 1 94.31 205 SER A C 1
ATOM 1567 O O . SER A 1 205 ? 21.391 -13.367 -12.062 1 94.31 205 SER A O 1
ATOM 1569 N N . PHE A 1 206 ? 20.562 -14.094 -10.156 1 95.19 206 PHE A N 1
ATOM 1570 C CA . PHE A 1 206 ? 19.188 -13.758 -10.508 1 95.19 206 PHE A CA 1
ATOM 1571 C C . PHE A 1 206 ? 18.797 -12.406 -9.922 1 95.19 206 PHE A C 1
ATOM 1573 O O . PHE A 1 206 ? 19.438 -11.914 -9 1 95.19 206 PHE A O 1
ATOM 1580 N N . GLY A 1 207 ? 17.75 -11.789 -10.555 1 94.88 207 GLY A N 1
ATOM 1581 C CA . GLY A 1 207 ? 17.141 -10.609 -9.984 1 94.88 207 GLY A CA 1
ATOM 1582 C C . GLY A 1 207 ? 16.188 -10.922 -8.844 1 94.88 207 GLY A C 1
ATOM 1583 O O . GLY A 1 207 ? 15.758 -12.07 -8.68 1 94.88 207 GLY A O 1
ATOM 1584 N N . TRP A 1 208 ? 15.898 -9.852 -8.109 1 96.31 208 TRP A N 1
ATOM 1585 C CA . TRP A 1 208 ? 15.094 -10.023 -6.898 1 96.31 208 TRP A CA 1
ATOM 1586 C C . TRP A 1 208 ? 13.953 -9.016 -6.855 1 96.31 208 TRP A C 1
ATOM 1588 O O . TRP A 1 208 ? 14.102 -7.875 -7.297 1 96.31 208 TRP A O 1
ATOM 1598 N N . ILE A 1 209 ? 12.828 -9.445 -6.41 1 97.25 209 ILE A N 1
ATOM 1599 C CA . ILE A 1 209 ? 11.781 -8.547 -5.941 1 97.25 209 ILE A CA 1
ATOM 1600 C C . ILE A 1 209 ? 11.891 -8.383 -4.426 1 97.25 209 ILE A C 1
ATOM 1602 O O . ILE A 1 209 ? 11.719 -9.344 -3.676 1 97.25 209 ILE A O 1
ATOM 1606 N N . LEU A 1 210 ? 12.18 -7.207 -4.016 1 96.12 210 LEU A N 1
ATOM 1607 C CA . LEU A 1 210 ? 12.391 -6.914 -2.602 1 96.12 210 LEU A CA 1
ATOM 1608 C C . LEU A 1 210 ? 11.367 -5.906 -2.092 1 96.12 210 LEU A C 1
ATOM 1610 O O . LEU A 1 210 ? 10.906 -5.051 -2.85 1 96.12 210 LEU A O 1
ATOM 1614 N N . PRO A 1 211 ? 10.992 -6.066 -0.772 1 94.44 211 PRO A N 1
ATOM 1615 C CA . PRO A 1 211 ? 10.156 -5 -0.215 1 94.44 211 PRO A CA 1
ATOM 1616 C C . PRO A 1 211 ? 10.883 -3.662 -0.123 1 94.44 211 PRO A C 1
ATOM 1618 O O . PRO A 1 211 ? 12.117 -3.631 -0.107 1 94.44 211 PRO A O 1
ATOM 1621 N N . PRO A 1 212 ? 10.133 -2.584 -0.096 1 90.81 212 PRO A N 1
ATOM 1622 C CA . PRO A 1 212 ? 10.766 -1.267 0.01 1 90.81 212 PRO A CA 1
ATOM 1623 C C . PRO A 1 212 ? 11.625 -1.122 1.266 1 90.81 212 PRO A C 1
ATOM 1625 O O . PRO A 1 212 ? 11.43 -1.856 2.236 1 90.81 212 PRO A O 1
ATOM 1628 N N . LEU A 1 213 ? 12.445 -0.094 1.254 1 84.69 213 LEU A N 1
ATOM 1629 C CA . LEU A 1 213 ? 13.469 0.125 2.271 1 84.69 213 LEU A CA 1
ATOM 1630 C C . LEU A 1 213 ? 12.836 0.384 3.633 1 84.69 213 LEU A C 1
ATOM 1632 O O . LEU A 1 213 ? 13.422 0.068 4.668 1 84.69 213 LEU A O 1
ATOM 1636 N N . GLU A 1 214 ? 11.641 0.884 3.594 1 77.25 214 GLU A N 1
ATOM 1637 C CA . GLU A 1 214 ? 10.992 1.308 4.832 1 77.25 214 GLU A CA 1
ATOM 1638 C C . GLU A 1 214 ? 10.406 0.116 5.582 1 77.25 214 GLU A C 1
ATOM 1640 O O . GLU A 1 214 ? 9.977 0.25 6.73 1 77.25 214 GLU A O 1
ATOM 1645 N N . THR A 1 215 ? 10.508 -1.019 4.98 1 85.38 215 THR A N 1
ATOM 1646 C CA . THR A 1 215 ? 9.898 -2.188 5.602 1 85.38 215 THR A CA 1
ATOM 1647 C C . THR A 1 215 ? 10.891 -2.9 6.512 1 85.38 215 THR A C 1
ATOM 1649 O O . THR A 1 215 ? 12.102 -2.834 6.293 1 85.38 215 THR A O 1
ATOM 1652 N N . THR A 1 216 ? 10.367 -3.566 7.531 1 82.31 216 THR A N 1
ATOM 1653 C CA . THR A 1 216 ? 11.188 -4.344 8.461 1 82.31 216 THR A CA 1
ATOM 1654 C C . THR A 1 216 ? 11.891 -5.484 7.73 1 82.31 216 THR A C 1
ATOM 1656 O O . THR A 1 216 ? 13.07 -5.742 7.965 1 82.31 216 THR A O 1
ATOM 1659 N N . LEU A 1 217 ? 11.25 -6.188 6.891 1 90.12 217 LEU A N 1
ATOM 1660 C CA . LEU A 1 217 ? 11.844 -7.312 6.18 1 90.12 217 LEU A CA 1
ATOM 1661 C C . LEU A 1 217 ? 13.023 -6.859 5.328 1 90.12 217 LEU A C 1
ATOM 1663 O O . LEU A 1 217 ? 14.023 -7.566 5.219 1 90.12 217 LEU A O 1
ATOM 1667 N N . ARG A 1 218 ? 12.875 -5.695 4.742 1 91.44 218 ARG A N 1
ATOM 1668 C CA . ARG A 1 218 ? 13.953 -5.191 3.896 1 91.44 218 ARG A CA 1
ATOM 1669 C C . ARG A 1 218 ? 15.234 -5.02 4.699 1 91.44 218 ARG A C 1
ATOM 1671 O O . ARG A 1 218 ? 16.328 -5.328 4.207 1 91.44 218 ARG A O 1
ATOM 1678 N N . ARG A 1 219 ? 15.109 -4.492 5.887 1 86.19 219 ARG A N 1
ATOM 1679 C CA . ARG A 1 219 ? 16.266 -4.305 6.746 1 86.19 219 ARG A CA 1
ATOM 1680 C C . ARG A 1 219 ? 16.969 -5.633 7.02 1 86.19 219 ARG A C 1
ATOM 1682 O O . ARG A 1 219 ? 18.203 -5.707 7 1 86.19 219 ARG A O 1
ATOM 1689 N N . GLN A 1 220 ? 16.25 -6.59 7.281 1 89.19 220 GLN A N 1
ATOM 1690 C CA . GLN A 1 220 ? 16.812 -7.914 7.555 1 89.19 220 GLN A CA 1
ATOM 1691 C C . GLN A 1 220 ? 17.469 -8.5 6.312 1 89.19 220 GLN A C 1
ATOM 1693 O O . GLN A 1 220 ? 18.516 -9.133 6.402 1 89.19 220 GLN A O 1
ATOM 1698 N N . ILE A 1 221 ? 16.891 -8.305 5.152 1 94 221 ILE A N 1
ATOM 1699 C CA . ILE A 1 221 ? 17.438 -8.766 3.885 1 94 221 ILE A CA 1
ATOM 1700 C C . ILE A 1 221 ? 18.781 -8.094 3.633 1 94 221 ILE A C 1
ATOM 1702 O O . ILE A 1 221 ? 19.766 -8.758 3.297 1 94 221 ILE A O 1
ATOM 1706 N N . ASP A 1 222 ? 18.766 -6.844 3.889 1 93 222 ASP A N 1
ATOM 1707 C CA . ASP A 1 222 ? 19.984 -6.078 3.645 1 93 222 ASP A CA 1
ATOM 1708 C C . ASP A 1 222 ? 21.125 -6.539 4.566 1 93 222 ASP A C 1
ATOM 1710 O O . ASP A 1 222 ? 22.266 -6.648 4.141 1 93 222 ASP A O 1
ATOM 1714 N N . GLN A 1 223 ? 20.797 -6.719 5.762 1 91.69 223 GLN A N 1
ATOM 1715 C CA . GLN A 1 223 ? 21.781 -7.215 6.707 1 91.69 223 GLN A CA 1
ATOM 1716 C C . GLN A 1 223 ? 22.344 -8.562 6.262 1 91.69 223 GLN A C 1
ATOM 1718 O O . GLN A 1 223 ? 23.547 -8.805 6.367 1 91.69 223 GLN A O 1
ATOM 1723 N N . PHE A 1 224 ? 21.516 -9.406 5.793 1 95.06 224 PHE A N 1
ATOM 1724 C CA . PHE A 1 224 ? 21.953 -10.711 5.301 1 95.06 224 PHE A CA 1
ATOM 1725 C C . PHE A 1 224 ? 22.844 -10.555 4.082 1 95.06 224 PHE A C 1
ATOM 1727 O O . PHE A 1 224 ? 23.906 -11.195 3.992 1 95.06 224 PHE A O 1
ATOM 1734 N N . PHE A 1 225 ? 22.438 -9.727 3.104 1 94.5 225 PHE A N 1
ATOM 1735 C CA . PHE A 1 225 ? 23.234 -9.508 1.897 1 94.5 225 PHE A CA 1
ATOM 1736 C C . PHE A 1 225 ? 24.625 -8.984 2.248 1 94.5 225 PHE A C 1
ATOM 1738 O O . PHE A 1 225 ? 25.609 -9.391 1.643 1 94.5 225 PHE A O 1
ATOM 1745 N N . VAL A 1 226 ? 24.641 -8.086 3.225 1 93.69 226 VAL A N 1
ATOM 1746 C CA . VAL A 1 226 ? 25.922 -7.531 3.676 1 93.69 226 VAL A CA 1
ATOM 1747 C C . VAL A 1 226 ? 26.797 -8.648 4.238 1 93.69 226 VAL A C 1
ATOM 1749 O O . VAL A 1 226 ? 28 -8.695 3.969 1 93.69 226 VAL A O 1
ATOM 1752 N N . SER A 1 227 ? 26.25 -9.523 5.035 1 94.38 227 SER A N 1
ATOM 1753 C CA . SER A 1 227 ? 26.984 -10.625 5.652 1 94.38 227 SER A CA 1
ATOM 1754 C C . SER A 1 227 ? 27.469 -11.625 4.605 1 94.38 227 SER A C 1
ATOM 1756 O O . SER A 1 227 ? 28.375 -12.422 4.867 1 94.38 227 SER A O 1
ATOM 1758 N N . GLN A 1 228 ? 26.797 -11.594 3.434 1 94.12 228 GLN A N 1
ATOM 1759 C CA . GLN A 1 228 ? 27.188 -12.453 2.32 1 94.12 228 GLN A CA 1
ATOM 1760 C C . GLN A 1 228 ? 28.094 -11.727 1.346 1 94.12 228 GLN A C 1
ATOM 1762 O O . GLN A 1 228 ? 27.766 -11.57 0.168 1 94.12 228 GLN A O 1
ATOM 1767 N N . GLU A 1 229 ? 29.281 -11.18 1.855 1 92.94 229 GLU A N 1
ATOM 1768 C CA . GLU A 1 229 ? 30.312 -10.5 1.081 1 92.94 229 GLU A CA 1
ATOM 1769 C C . GLU A 1 229 ? 29.75 -9.258 0.39 1 92.94 229 GLU A C 1
ATOM 1771 O O . GLU A 1 229 ? 30.031 -9.016 -0.788 1 92.94 229 GLU A O 1
ATOM 1776 N N . GLN A 1 230 ? 28.797 -8.625 0.95 1 90.75 230 GLN A N 1
ATOM 1777 C CA . GLN A 1 230 ? 28.219 -7.391 0.439 1 90.75 230 GLN A CA 1
ATOM 1778 C C . GLN A 1 230 ? 27.531 -7.617 -0.904 1 90.75 230 GLN A C 1
ATOM 1780 O O . GLN A 1 230 ? 27.766 -6.875 -1.86 1 90.75 230 GLN A O 1
ATOM 1785 N N . PHE A 1 231 ? 26.828 -8.617 -0.905 1 93.06 231 PHE A N 1
ATOM 1786 C CA . PHE A 1 231 ? 26.109 -8.992 -2.117 1 93.06 231 PHE A CA 1
ATOM 1787 C C . PHE A 1 231 ? 25.172 -7.875 -2.559 1 93.06 231 PHE A C 1
ATOM 1789 O O . PHE A 1 231 ? 24.484 -7.27 -1.732 1 93.06 231 PHE A O 1
ATOM 1796 N N . ILE A 1 232 ? 25.266 -7.605 -3.852 1 89.81 232 ILE A N 1
ATOM 1797 C CA . ILE A 1 232 ? 24.328 -6.707 -4.52 1 89.81 232 ILE A CA 1
ATOM 1798 C C . ILE A 1 232 ? 23.641 -7.441 -5.668 1 89.81 232 ILE A C 1
ATOM 1800 O O . ILE A 1 232 ? 24.297 -7.879 -6.613 1 89.81 232 ILE A O 1
ATOM 1804 N N . PRO A 1 233 ? 22.328 -7.582 -5.562 1 92.12 233 PRO A N 1
ATOM 1805 C CA . PRO A 1 233 ? 21.656 -8.258 -6.664 1 92.12 233 PRO A CA 1
ATOM 1806 C C . PRO A 1 233 ? 21.859 -7.559 -8.008 1 92.12 233 PRO A C 1
ATOM 1808 O O . PRO A 1 233 ? 21.875 -6.328 -8.062 1 92.12 233 PRO A O 1
ATOM 1811 N N . PRO A 1 234 ? 21.906 -8.328 -9.016 1 87.88 234 PRO A N 1
ATOM 1812 C CA . PRO A 1 234 ? 22.094 -7.73 -10.336 1 87.88 234 PRO A CA 1
ATOM 1813 C C . PRO A 1 234 ? 20.906 -6.852 -10.75 1 87.88 234 PRO A C 1
ATOM 1815 O O . PRO A 1 234 ? 21.078 -5.922 -11.547 1 87.88 234 PRO A O 1
ATOM 1818 N N . ALA A 1 235 ? 19.719 -7.188 -10.297 1 87.31 235 ALA A N 1
ATOM 1819 C CA . ALA A 1 235 ? 18.5 -6.418 -10.547 1 87.31 235 ALA A CA 1
ATOM 1820 C C . ALA A 1 235 ? 17.562 -6.465 -9.336 1 87.31 235 ALA A C 1
ATOM 1822 O O . ALA A 1 235 ? 17.406 -7.508 -8.695 1 87.31 235 ALA A O 1
ATOM 1823 N N . VAL A 1 236 ? 17.016 -5.258 -9.086 1 89.38 236 VAL A N 1
ATOM 1824 C CA . VAL A 1 236 ? 16.109 -5.191 -7.938 1 89.38 236 VAL A CA 1
ATOM 1825 C C . VAL A 1 236 ? 14.828 -4.457 -8.328 1 89.38 236 VAL A C 1
ATOM 1827 O O . VAL A 1 236 ? 14.883 -3.369 -8.898 1 89.38 236 VAL A O 1
ATOM 1830 N N . LEU A 1 237 ? 13.75 -5.086 -8.156 1 94 237 LEU A N 1
ATOM 1831 C CA . LEU A 1 237 ? 12.43 -4.453 -8.133 1 94 237 LEU A CA 1
ATOM 1832 C C . LEU A 1 237 ? 11.922 -4.305 -6.707 1 94 237 LEU A C 1
ATOM 1834 O O . LEU A 1 237 ? 11.828 -5.289 -5.973 1 94 237 LEU A O 1
ATOM 1838 N N . GLU A 1 238 ? 11.688 -3.09 -6.336 1 95.06 238 GLU A N 1
ATOM 1839 C CA . GLU A 1 238 ? 11.125 -2.854 -5.012 1 95.06 238 GLU A CA 1
ATOM 1840 C C . GLU A 1 238 ? 9.602 -2.795 -5.066 1 95.06 238 GLU A C 1
ATOM 1842 O O . GLU A 1 238 ? 9.023 -1.873 -5.652 1 95.06 238 GLU A O 1
ATOM 1847 N N . SER A 1 239 ? 8.969 -3.799 -4.41 1 95.75 239 SER A N 1
ATOM 1848 C CA . SER A 1 239 ? 7.516 -3.871 -4.523 1 95.75 239 SER A CA 1
ATOM 1849 C C . SER A 1 239 ? 6.922 -4.777 -3.453 1 95.75 239 SER A C 1
ATOM 1851 O O . SER A 1 239 ? 7.492 -5.824 -3.131 1 95.75 239 SER A O 1
ATOM 1853 N N . VAL A 1 240 ? 5.742 -4.332 -2.908 1 93.69 240 VAL A N 1
ATOM 1854 C CA . VAL A 1 240 ? 4.93 -5.234 -2.098 1 93.69 240 VAL A CA 1
ATOM 1855 C C . VAL A 1 240 ? 3.582 -5.469 -2.777 1 93.69 240 VAL A C 1
ATOM 1857 O O . VAL A 1 240 ? 2.637 -5.949 -2.148 1 93.69 240 VAL A O 1
ATOM 1860 N N . SER A 1 241 ? 3.438 -5.02 -4.016 1 95.44 241 SER A N 1
ATOM 1861 C CA . SER A 1 241 ? 2.227 -5.281 -4.789 1 95.44 241 SER A CA 1
ATOM 1862 C C . SER A 1 241 ? 2.133 -6.75 -5.191 1 95.44 241 SER A C 1
ATOM 1864 O O . SER A 1 241 ? 2.834 -7.195 -6.102 1 95.44 241 SER A O 1
ATOM 1866 N N . TYR A 1 242 ? 1.242 -7.461 -4.539 1 96.69 242 TYR A N 1
ATOM 1867 C CA . TYR A 1 242 ? 1.207 -8.906 -4.75 1 96.69 242 TYR A CA 1
ATOM 1868 C C . TYR A 1 242 ? 0.911 -9.234 -6.211 1 96.69 242 TYR A C 1
ATOM 1870 O O . TYR A 1 242 ? 1.569 -10.086 -6.805 1 96.69 242 TYR A O 1
ATOM 1878 N N . LEU A 1 243 ? -0.089 -8.562 -6.852 1 96.06 243 LEU A N 1
ATOM 1879 C CA . LEU A 1 243 ? -0.491 -8.891 -8.219 1 96.06 243 LEU A CA 1
ATOM 1880 C C . LEU A 1 243 ? 0.634 -8.594 -9.203 1 96.06 243 LEU A C 1
ATOM 1882 O O . LEU A 1 243 ? 0.896 -9.383 -10.109 1 96.06 243 LEU A O 1
ATOM 1886 N N . THR A 1 244 ? 1.305 -7.457 -8.992 1 96.75 244 THR A N 1
ATOM 1887 C CA . THR A 1 244 ? 2.441 -7.102 -9.836 1 96.75 244 THR A CA 1
ATOM 1888 C C . THR A 1 244 ? 3.562 -8.125 -9.688 1 96.75 244 THR A C 1
ATOM 1890 O O . THR A 1 244 ? 4.094 -8.617 -10.688 1 96.75 244 THR A O 1
ATOM 1893 N N . ASN A 1 245 ? 3.852 -8.461 -8.461 1 97.69 245 ASN A N 1
ATOM 1894 C CA . ASN A 1 245 ? 4.93 -9.406 -8.18 1 97.69 245 ASN A CA 1
ATOM 1895 C C . ASN A 1 245 ? 4.625 -10.789 -8.734 1 97.69 245 ASN A C 1
ATOM 1897 O O . ASN A 1 245 ? 5.496 -11.43 -9.328 1 97.69 245 ASN A O 1
ATOM 1901 N N . ARG A 1 246 ? 3.389 -11.203 -8.484 1 97.12 246 ARG A N 1
ATOM 1902 C CA . ARG A 1 246 ? 2.936 -12.5 -8.984 1 97.12 246 ARG A CA 1
ATOM 1903 C C . ARG A 1 246 ? 3.156 -12.617 -10.484 1 97.12 246 ARG A C 1
ATOM 1905 O O . ARG A 1 246 ? 3.699 -13.617 -10.961 1 97.12 246 ARG A O 1
ATOM 1912 N N . SER A 1 247 ? 2.754 -11.633 -11.227 1 96.44 247 SER A N 1
ATOM 1913 C CA . SER A 1 247 ? 2.885 -11.625 -12.68 1 96.44 247 SER A CA 1
ATOM 1914 C C . SER A 1 247 ? 4.352 -11.648 -13.102 1 96.44 247 SER A C 1
ATOM 1916 O O . SER A 1 247 ? 4.738 -12.414 -13.984 1 96.44 247 SER A O 1
ATOM 1918 N N . LEU A 1 248 ? 5.152 -10.844 -12.484 1 96.81 248 LEU A N 1
ATOM 1919 C CA . LEU A 1 248 ? 6.559 -10.734 -12.852 1 96.81 248 LEU A CA 1
ATOM 1920 C C . LEU A 1 248 ? 7.301 -12.031 -12.555 1 96.81 248 LEU A C 1
ATOM 1922 O O . LEU A 1 248 ? 8.172 -12.445 -13.32 1 96.81 248 LEU A O 1
ATOM 1926 N N . LEU A 1 249 ? 6.938 -12.68 -11.453 1 97.44 249 LEU A N 1
ATOM 1927 C CA . LEU A 1 249 ? 7.562 -13.953 -11.109 1 97.44 249 LEU A CA 1
ATOM 1928 C C . LEU A 1 249 ? 7.223 -15.016 -12.148 1 97.44 249 LEU A C 1
ATOM 1930 O O . LEU A 1 249 ? 8.031 -15.906 -12.414 1 97.44 249 LEU A O 1
ATOM 1934 N N . GLN A 1 250 ? 6.074 -14.914 -12.695 1 95.81 250 GLN A N 1
ATOM 1935 C CA . GLN A 1 250 ? 5.621 -15.906 -13.664 1 95.81 250 GLN A CA 1
ATOM 1936 C C . GLN A 1 250 ? 6.309 -15.703 -15.016 1 95.81 250 GLN A C 1
ATOM 1938 O O . GLN A 1 250 ? 6.477 -16.656 -15.781 1 95.81 250 GLN A O 1
ATOM 1943 N N . THR A 1 251 ? 6.758 -14.523 -15.328 1 93.81 251 THR A N 1
ATOM 1944 C CA . THR A 1 251 ? 7.207 -14.227 -16.688 1 93.81 251 THR A CA 1
ATOM 1945 C C . THR A 1 251 ? 8.719 -14.016 -16.719 1 93.81 251 THR A C 1
ATOM 1947 O O . THR A 1 251 ? 9.328 -14.039 -17.797 1 93.81 251 THR A O 1
ATOM 1950 N N . ARG A 1 252 ? 9.312 -13.797 -15.523 1 94.31 252 ARG A N 1
ATOM 1951 C CA . ARG A 1 252 ? 10.75 -13.562 -15.461 1 94.31 252 ARG A CA 1
ATOM 1952 C C . ARG A 1 252 ? 11.414 -14.469 -14.422 1 94.31 252 ARG A C 1
ATOM 1954 O O . ARG A 1 252 ? 10.758 -14.93 -13.484 1 94.31 252 ARG A O 1
ATOM 1961 N N . ASN A 1 253 ? 12.68 -14.625 -14.656 1 95.38 253 ASN A N 1
ATOM 1962 C CA . ASN A 1 253 ? 13.453 -15.422 -13.719 1 95.38 253 ASN A CA 1
ATOM 1963 C C . ASN A 1 253 ? 13.891 -14.602 -12.508 1 95.38 253 ASN A C 1
ATOM 1965 O O . ASN A 1 253 ? 15.078 -14.359 -12.312 1 95.38 253 ASN A O 1
ATOM 1969 N N . LEU A 1 254 ? 12.93 -14.242 -11.75 1 97.06 254 LEU A N 1
ATOM 1970 C CA . LEU A 1 254 ? 13.164 -13.461 -10.547 1 97.06 254 LEU A CA 1
ATOM 1971 C C . LEU A 1 254 ? 12.938 -14.305 -9.297 1 97.06 254 LEU A C 1
ATOM 1973 O O . LEU A 1 254 ? 12.32 -15.367 -9.367 1 97.06 254 LEU A O 1
ATOM 1977 N N . ILE A 1 255 ? 13.516 -13.844 -8.219 1 97.94 255 ILE A N 1
ATOM 1978 C CA . ILE A 1 255 ? 13.305 -14.43 -6.898 1 97.94 255 ILE A CA 1
ATOM 1979 C C . ILE A 1 255 ? 12.555 -13.438 -6.012 1 97.94 255 ILE A C 1
ATOM 1981 O O . ILE A 1 255 ? 12.945 -12.273 -5.906 1 97.94 255 ILE A O 1
ATOM 1985 N N . GLY A 1 256 ? 11.469 -13.867 -5.477 1 97.94 256 GLY A N 1
ATOM 1986 C CA . GLY A 1 256 ? 10.719 -13.07 -4.523 1 97.94 256 GLY A CA 1
ATOM 1987 C C . GLY A 1 256 ? 10.82 -13.586 -3.102 1 97.94 256 GLY A C 1
ATOM 1988 O O . GLY A 1 256 ? 11.078 -14.766 -2.883 1 97.94 256 GLY A O 1
ATOM 1989 N N . LEU A 1 257 ? 10.703 -12.695 -2.135 1 96.62 257 LEU A N 1
ATOM 1990 C CA . LEU A 1 257 ? 10.609 -13.023 -0.715 1 96.62 257 LEU A CA 1
ATOM 1991 C C . LEU A 1 257 ? 9.273 -12.555 -0.14 1 96.62 257 LEU A C 1
ATOM 1993 O O . LEU A 1 257 ? 8.984 -11.352 -0.129 1 96.62 257 LEU A O 1
ATOM 1997 N N . MET A 1 258 ? 8.539 -13.492 0.326 1 95.06 258 MET A N 1
ATOM 1998 C CA . MET A 1 258 ? 7.199 -13.164 0.804 1 95.06 258 MET A CA 1
ATOM 1999 C C . MET A 1 258 ? 6.82 -14.031 2 1 95.06 258 MET A C 1
ATOM 2001 O O . MET A 1 258 ? 7.285 -15.164 2.123 1 95.06 258 MET A O 1
ATOM 2005 N N . PRO A 1 259 ? 5.883 -13.492 2.859 1 94.81 259 PRO A N 1
ATOM 2006 C CA . PRO A 1 259 ? 5.336 -14.352 3.914 1 94.81 259 PRO A CA 1
ATOM 2007 C C . PRO A 1 259 ? 4.664 -15.609 3.363 1 94.81 259 PRO A C 1
ATOM 2009 O O . PRO A 1 259 ? 3.984 -15.547 2.336 1 94.81 259 PRO A O 1
ATOM 2012 N N . GLU A 1 260 ? 4.828 -16.641 4.07 1 94.19 260 GLU A N 1
ATOM 2013 C CA . GLU A 1 260 ? 4.336 -17.938 3.631 1 94.19 260 GLU A CA 1
ATOM 2014 C C . GLU A 1 260 ? 2.834 -17.906 3.359 1 94.19 260 GLU A C 1
ATOM 2016 O O . GLU A 1 260 ? 2.369 -18.406 2.334 1 94.19 260 GLU A O 1
ATOM 2021 N N . HIS A 1 261 ? 2.049 -17.312 4.18 1 92.12 261 HIS A N 1
ATOM 2022 C CA . HIS A 1 261 ? 0.595 -17.297 4.062 1 92.12 261 HIS A CA 1
ATOM 2023 C C . HIS A 1 261 ? 0.143 -16.516 2.838 1 92.12 261 HIS A C 1
ATOM 2025 O O . HIS A 1 261 ? -0.975 -16.703 2.354 1 92.12 261 HIS A O 1
ATOM 2031 N N . VAL A 1 262 ? 1.012 -15.633 2.383 1 95.19 262 VAL A N 1
ATOM 2032 C CA . VAL A 1 262 ? 0.677 -14.789 1.24 1 95.19 262 VAL A CA 1
ATOM 2033 C C . VAL A 1 262 ? 0.714 -15.617 -0.043 1 95.19 262 VAL A C 1
ATOM 2035 O O . VAL A 1 262 ? -0.079 -15.383 -0.959 1 95.19 262 VAL A O 1
ATOM 2038 N N . VAL A 1 263 ? 1.556 -16.594 -0.09 1 96.38 263 VAL A N 1
ATOM 2039 C CA . VAL A 1 263 ? 1.832 -17.25 -1.368 1 96.38 263 VAL A CA 1
ATOM 2040 C C . VAL A 1 263 ? 1.366 -18.703 -1.323 1 96.38 263 VAL A C 1
ATOM 2042 O O . VAL A 1 263 ? 1.365 -19.391 -2.346 1 96.38 263 VAL A O 1
ATOM 2045 N N . SER A 1 264 ? 0.953 -19.188 -0.176 1 94.5 264 SER A N 1
ATOM 2046 C CA . SER A 1 264 ? 0.665 -20.609 0.021 1 94.5 264 SER A CA 1
ATOM 2047 C C . SER A 1 264 ? -0.377 -21.109 -0.976 1 94.5 264 SER A C 1
ATOM 2049 O O . SER A 1 264 ? -0.226 -22.188 -1.555 1 94.5 264 SER A O 1
ATOM 2051 N N . ASN A 1 265 ? -1.44 -20.312 -1.194 1 92.31 265 ASN A N 1
ATOM 2052 C CA . ASN A 1 265 ? -2.496 -20.734 -2.113 1 92.31 265 ASN A CA 1
ATOM 2053 C C . ASN A 1 265 ? -1.983 -20.844 -3.545 1 92.31 265 ASN A C 1
ATOM 2055 O O . ASN A 1 265 ? -2.307 -21.797 -4.254 1 92.31 265 ASN A O 1
ATOM 2059 N N . ASP A 1 266 ? -1.211 -19.875 -3.961 1 95.94 266 ASP A N 1
ATOM 2060 C CA . ASP A 1 266 ? -0.714 -19.859 -5.332 1 95.94 266 ASP A CA 1
ATOM 2061 C C . ASP A 1 266 ? 0.321 -20.969 -5.559 1 95.94 266 ASP A C 1
ATOM 2063 O O . ASP A 1 266 ? 0.421 -21.516 -6.656 1 95.94 266 ASP A O 1
ATOM 2067 N N . ILE A 1 267 ? 1.015 -21.328 -4.52 1 96.5 267 ILE A N 1
ATOM 2068 C CA . ILE A 1 267 ? 1.934 -22.453 -4.609 1 96.5 267 ILE A CA 1
ATOM 2069 C C . ILE A 1 267 ? 1.144 -23.75 -4.719 1 96.5 267 ILE A C 1
ATOM 2071 O O . ILE A 1 267 ? 1.452 -24.609 -5.559 1 96.5 267 ILE A O 1
ATOM 2075 N N . ALA A 1 268 ? 0.154 -23.906 -3.959 1 94.81 268 ALA A N 1
ATOM 2076 C CA . ALA A 1 268 ? -0.655 -25.109 -3.91 1 94.81 268 ALA A CA 1
ATOM 2077 C C . ALA A 1 268 ? -1.313 -25.391 -5.258 1 94.81 268 ALA A C 1
ATOM 2079 O O . ALA A 1 268 ? -1.447 -26.547 -5.664 1 94.81 268 ALA A O 1
ATOM 2080 N N . ILE A 1 269 ? -1.656 -24.344 -5.98 1 93.38 269 ILE A N 1
ATOM 2081 C CA . ILE A 1 269 ? -2.391 -24.547 -7.223 1 93.38 269 ILE A CA 1
ATOM 2082 C C . ILE A 1 269 ? -1.438 -24.438 -8.406 1 93.38 269 ILE A C 1
ATOM 2084 O O . ILE A 1 269 ? -1.875 -24.375 -9.562 1 93.38 269 ILE A O 1
ATOM 2088 N N . GLY A 1 270 ? -0.187 -24.219 -8.156 1 94.56 270 GLY A N 1
ATOM 2089 C CA . GLY A 1 270 ? 0.831 -24.328 -9.195 1 94.56 270 GLY A CA 1
ATOM 2090 C C . GLY A 1 270 ? 1.034 -23.031 -9.961 1 94.56 270 GLY A C 1
ATOM 2091 O O . GLY A 1 270 ? 1.504 -23.047 -11.102 1 94.56 270 GLY A O 1
ATOM 2092 N N . VAL A 1 271 ? 0.646 -21.953 -9.438 1 95.25 271 VAL A N 1
ATOM 2093 C CA . VAL A 1 271 ? 0.853 -20.656 -10.07 1 95.25 271 VAL A CA 1
ATOM 2094 C C . VAL A 1 271 ? 2.275 -20.172 -9.797 1 95.25 271 VAL A C 1
ATOM 2096 O O . VAL A 1 271 ? 2.906 -19.562 -10.672 1 95.25 271 VAL A O 1
ATOM 2099 N N . LEU A 1 272 ? 2.701 -20.391 -8.578 1 97.75 272 LEU A N 1
ATOM 2100 C CA . LEU A 1 272 ? 4.062 -20.109 -8.133 1 97.75 272 LEU A CA 1
ATOM 2101 C C . LEU A 1 272 ? 4.707 -21.344 -7.527 1 97.75 272 LEU A C 1
ATOM 2103 O O . LEU A 1 272 ? 4.035 -22.359 -7.305 1 97.75 272 LEU A O 1
ATOM 2107 N N . ALA A 1 273 ? 6 -21.234 -7.332 1 98.25 273 ALA A N 1
ATOM 2108 C CA . ALA A 1 273 ? 6.73 -22.344 -6.734 1 98.25 273 ALA A CA 1
ATOM 2109 C C . ALA A 1 273 ? 7.617 -21.859 -5.59 1 98.25 273 ALA A C 1
ATOM 2111 O O . ALA A 1 273 ? 8.195 -20.781 -5.66 1 98.25 273 ALA A O 1
ATOM 2112 N N . ARG A 1 274 ? 7.688 -22.672 -4.574 1 97.56 274 ARG A N 1
ATOM 2113 C CA . ARG A 1 274 ? 8.633 -22.422 -3.49 1 97.56 274 ARG A CA 1
ATOM 2114 C C . ARG A 1 274 ? 10.055 -22.781 -3.916 1 97.56 274 ARG A C 1
ATOM 2116 O O . ARG A 1 274 ? 10.297 -23.844 -4.469 1 97.56 274 ARG A O 1
ATOM 2123 N N . LEU A 1 275 ? 10.906 -21.859 -3.723 1 97.88 275 LEU A N 1
ATOM 2124 C CA . LEU A 1 275 ? 12.32 -22.156 -3.928 1 97.88 275 LEU A CA 1
ATOM 2125 C C . LEU A 1 275 ? 12.875 -22.969 -2.764 1 97.88 275 LEU A C 1
ATOM 2127 O O . LEU A 1 275 ? 12.625 -22.641 -1.601 1 97.88 275 LEU A O 1
ATOM 2131 N N . ASN A 1 276 ? 13.602 -24.031 -3.084 1 96.56 276 ASN A N 1
ATOM 2132 C CA . ASN A 1 276 ? 14.164 -24.891 -2.049 1 96.56 276 ASN A CA 1
ATOM 2133 C C . ASN A 1 276 ? 15.406 -24.266 -1.414 1 96.56 276 ASN A C 1
ATOM 2135 O O . ASN A 1 276 ? 16.5 -24.828 -1.48 1 96.56 276 ASN A O 1
ATOM 2139 N N . TRP A 1 277 ? 15.242 -23.188 -0.843 1 96.5 277 TRP A N 1
ATOM 2140 C CA . TRP A 1 277 ? 16.234 -22.438 -0.083 1 96.5 277 TRP A CA 1
ATOM 2141 C C . TRP A 1 277 ? 15.656 -21.984 1.256 1 96.5 277 TRP A C 1
ATOM 2143 O O . TRP A 1 277 ? 14.617 -21.312 1.301 1 96.5 277 TRP A O 1
ATOM 2153 N N . SER A 1 278 ? 16.297 -22.391 2.295 1 93.81 278 SER A N 1
ATOM 2154 C CA . SER A 1 278 ? 15.859 -21.969 3.623 1 93.81 278 SER A CA 1
ATOM 2155 C C . SER A 1 278 ? 16.266 -20.531 3.906 1 93.81 278 SER A C 1
ATOM 2157 O O . SER A 1 278 ? 17.438 -20.25 4.168 1 93.81 278 SER A O 1
ATOM 2159 N N . VAL A 1 279 ? 15.289 -19.672 3.934 1 95.44 279 VAL A N 1
ATOM 2160 C CA . VAL A 1 279 ? 15.547 -18.266 4.18 1 95.44 279 VAL A CA 1
ATOM 2161 C C . VAL A 1 279 ? 16.016 -18.062 5.621 1 95.44 279 VAL A C 1
ATOM 2163 O O . VAL A 1 279 ? 15.289 -18.375 6.566 1 95.44 279 VAL A O 1
ATOM 2166 N N . PRO A 1 280 ? 17.125 -17.5 5.824 1 94.19 280 PRO A N 1
ATOM 2167 C CA . PRO A 1 280 ? 17.703 -17.438 7.168 1 94.19 280 PRO A CA 1
ATOM 2168 C C . PRO A 1 280 ? 17.25 -16.203 7.949 1 94.19 280 PRO A C 1
ATOM 2170 O O . PRO A 1 280 ? 17.797 -15.922 9.023 1 94.19 280 PRO A O 1
ATOM 2173 N N . PHE A 1 281 ? 16.406 -15.43 7.469 1 89.5 281 PHE A N 1
ATOM 2174 C CA . PHE A 1 281 ? 15.922 -14.211 8.117 1 89.5 281 PHE A CA 1
ATOM 2175 C C . PHE A 1 281 ? 14.406 -14.078 7.961 1 89.5 281 PHE A C 1
ATOM 2177 O O . PHE A 1 281 ? 13.773 -14.906 7.309 1 89.5 281 PHE A O 1
ATOM 2184 N N . GLY A 1 282 ? 13.875 -13.117 8.617 1 83.62 282 GLY A N 1
ATOM 2185 C CA . GLY A 1 282 ? 12.516 -12.719 8.312 1 83.62 282 GLY A CA 1
ATOM 2186 C C . GLY A 1 282 ? 11.492 -13.305 9.266 1 83.62 282 GLY A C 1
ATOM 2187 O O . GLY A 1 282 ? 10.32 -12.922 9.242 1 83.62 282 GLY A O 1
ATOM 2188 N N . ASN A 1 283 ? 11.938 -14.172 10.031 1 83.69 283 ASN A N 1
ATOM 2189 C CA . ASN A 1 283 ? 10.992 -14.625 11.047 1 83.69 283 ASN A CA 1
ATOM 2190 C C . ASN A 1 283 ? 10.648 -13.516 12.031 1 83.69 283 ASN A C 1
ATOM 2192 O O . ASN A 1 283 ? 11.523 -12.766 12.469 1 83.69 283 ASN A O 1
ATOM 2196 N N . GLY A 1 284 ? 9.43 -13.266 12.125 1 82.19 284 GLY A N 1
ATOM 2197 C CA . GLY A 1 284 ? 9.023 -12.219 13.055 1 82.19 284 GLY A CA 1
ATOM 2198 C C . GLY A 1 284 ? 7.531 -12.211 13.328 1 82.19 284 GLY A C 1
ATOM 2199 O O . GLY A 1 284 ? 6.773 -12.945 12.695 1 82.19 284 GLY A O 1
ATOM 2200 N N . PRO A 1 285 ? 7.176 -11.438 14.273 1 89.62 285 PRO A N 1
ATOM 2201 C CA . PRO A 1 285 ? 5.781 -11.445 14.727 1 89.62 285 PRO A CA 1
ATOM 2202 C C . PRO A 1 285 ? 4.852 -10.672 13.797 1 89.62 285 PRO A C 1
ATOM 2204 O O . PRO A 1 285 ? 5.223 -9.617 13.281 1 89.62 285 PRO A O 1
ATOM 2207 N N . VAL A 1 286 ? 3.762 -11.273 13.531 1 94.44 286 VAL A N 1
ATOM 2208 C CA . VAL A 1 286 ? 2.594 -10.625 12.938 1 94.44 286 VAL A CA 1
ATOM 2209 C C . VAL A 1 286 ? 1.579 -10.289 14.031 1 94.44 286 VAL A C 1
ATOM 2211 O O . VAL A 1 286 ? 1.363 -11.086 14.953 1 94.44 286 VAL A O 1
ATOM 2214 N N . GLY A 1 287 ? 1.096 -9.102 13.945 1 96.19 287 GLY A N 1
ATOM 2215 C CA . GLY A 1 287 ? 0.164 -8.711 14.992 1 96.19 287 GLY A CA 1
ATOM 2216 C C . GLY A 1 287 ? -0.632 -7.465 14.648 1 96.19 287 GLY A C 1
ATOM 2217 O O . GLY A 1 287 ? -1 -7.258 13.492 1 96.19 287 GLY A O 1
ATOM 2218 N N . VAL A 1 288 ? -0.997 -6.754 15.734 1 96.81 288 VAL A N 1
ATOM 2219 C CA . VAL A 1 288 ? -1.856 -5.586 15.586 1 96.81 288 VAL A CA 1
ATOM 2220 C C . VAL A 1 288 ? -1.25 -4.398 16.328 1 96.81 288 VAL A C 1
ATOM 2222 O O . VAL A 1 288 ? -0.669 -4.566 17.406 1 96.81 288 VAL A O 1
ATOM 2225 N N . SER A 1 289 ? -1.302 -3.254 15.672 1 94.25 289 SER A N 1
ATOM 2226 C CA . SER A 1 289 ? -0.925 -1.978 16.266 1 94.25 289 SER A CA 1
ATOM 2227 C C . SER A 1 289 ? -2.123 -1.04 16.375 1 94.25 289 SER A C 1
ATOM 2229 O O . SER A 1 289 ? -2.887 -0.895 15.414 1 94.25 289 SER A O 1
ATOM 2231 N N . TYR A 1 290 ? -2.301 -0.394 17.469 1 92.56 290 TYR A N 1
ATOM 2232 C CA . TYR A 1 290 ? -3.373 0.576 17.656 1 92.56 290 TYR A CA 1
ATOM 2233 C C . TYR A 1 290 ? -3.014 1.587 18.734 1 92.56 290 TYR A C 1
ATOM 2235 O O . TYR A 1 290 ? -1.979 1.458 19.391 1 92.56 290 TYR A O 1
ATOM 2243 N N . ARG A 1 291 ? -3.717 2.68 18.859 1 83.81 291 ARG A N 1
ATOM 2244 C CA . ARG A 1 291 ? -3.355 3.822 19.703 1 83.81 291 ARG A CA 1
ATOM 2245 C C . ARG A 1 291 ? -3.57 3.514 21.172 1 83.81 291 ARG A C 1
ATOM 2247 O O . ARG A 1 291 ? -2.994 4.172 22.047 1 83.81 291 ARG A O 1
ATOM 2254 N N . GLY A 1 292 ? -4.328 2.557 21.578 1 82.88 292 GLY A N 1
ATOM 2255 C CA . GLY A 1 292 ? -4.68 2.189 22.953 1 82.88 292 GLY A CA 1
ATOM 2256 C C . GLY A 1 292 ? -6.098 1.666 23.078 1 82.88 292 GLY A C 1
ATOM 2257 O O . GLY A 1 292 ? -6.922 1.862 22.188 1 82.88 292 GLY A O 1
ATOM 2258 N N . PRO A 1 293 ? -6.277 0.983 24.141 1 71.81 293 PRO A N 1
ATOM 2259 C CA . PRO A 1 293 ? -7.594 0.358 24.281 1 71.81 293 PRO A CA 1
ATOM 2260 C C . PRO A 1 293 ? -8.727 1.378 24.344 1 71.81 293 PRO A C 1
ATOM 2262 O O . PRO A 1 293 ? -9.812 1.126 23.812 1 71.81 293 PRO A O 1
ATOM 2265 N N . ASP A 1 294 ? -8.469 2.506 24.828 1 72.25 294 ASP A N 1
ATOM 2266 C CA . ASP A 1 294 ? -9.516 3.514 24.984 1 72.25 294 ASP A CA 1
ATOM 2267 C C . ASP A 1 294 ? -9.773 4.254 23.672 1 72.25 294 ASP A C 1
ATOM 2269 O O . ASP A 1 294 ? -10.742 5 23.547 1 72.25 294 ASP A O 1
ATOM 2273 N N . SER A 1 295 ? -8.977 3.979 22.781 1 76.19 295 SER A N 1
ATOM 2274 C CA . SER A 1 295 ? -9.102 4.68 21.5 1 76.19 295 SER A CA 1
ATOM 2275 C C . SER A 1 295 ? -10.031 3.936 20.547 1 76.19 295 SER A C 1
ATOM 2277 O O . SER A 1 295 ? -10.43 4.473 19.516 1 76.19 295 SER A O 1
ATOM 2279 N N . LEU A 1 296 ? -10.461 2.732 20.938 1 83.56 296 LEU A N 1
ATOM 2280 C CA . LEU A 1 296 ? -11.242 1.907 20.016 1 83.56 296 LEU A CA 1
ATOM 2281 C C . LEU A 1 296 ? -12.734 2.047 20.297 1 83.56 296 LEU A C 1
ATOM 2283 O O . LEU A 1 296 ? -13.156 2.068 21.453 1 83.56 296 LEU A O 1
ATOM 2287 N N . SER A 1 297 ? -13.492 2.219 19.219 1 77.81 297 SER A N 1
ATOM 2288 C CA . SER A 1 297 ? -14.945 2.109 19.297 1 77.81 297 SER A CA 1
ATOM 2289 C C . SER A 1 297 ? -15.375 0.688 19.656 1 77.81 297 SER A C 1
ATOM 2291 O O . SER A 1 297 ? -14.555 -0.234 19.641 1 77.81 297 SER A O 1
ATOM 2293 N N . PRO A 1 298 ? -16.625 0.461 20 1 79.44 298 PRO A N 1
ATOM 2294 C CA . PRO A 1 298 ? -17.094 -0.903 20.234 1 79.44 298 PRO A CA 1
ATOM 2295 C C . PRO A 1 298 ? -16.828 -1.832 19.047 1 79.44 298 PRO A C 1
ATOM 2297 O O . PRO A 1 298 ? -16.422 -2.982 19.25 1 79.44 298 PRO A O 1
ATOM 2300 N N . ALA A 1 299 ? -17.047 -1.373 17.844 1 84.62 299 ALA A N 1
ATOM 2301 C CA . ALA A 1 299 ? -16.734 -2.156 16.656 1 84.62 299 ALA A CA 1
ATOM 2302 C C . ALA A 1 299 ? -15.25 -2.469 16.578 1 84.62 299 ALA A C 1
ATOM 2304 O O . ALA A 1 299 ? -14.859 -3.578 16.203 1 84.62 299 ALA A O 1
ATOM 2305 N N . GLY A 1 300 ? -14.406 -1.42 16.938 1 90.69 300 GLY A N 1
ATOM 2306 C CA . GLY A 1 300 ? -12.969 -1.626 16.984 1 90.69 300 GLY A CA 1
ATOM 2307 C C . GLY A 1 300 ? -12.539 -2.652 18.016 1 90.69 300 GLY A C 1
ATOM 2308 O O . GLY A 1 300 ? -11.68 -3.49 17.734 1 90.69 300 GLY A O 1
ATOM 2309 N N . ALA A 1 301 ? -13.125 -2.566 19.156 1 88.81 301 ALA A N 1
ATOM 2310 C CA . ALA A 1 301 ? -12.82 -3.521 20.219 1 88.81 301 ALA A CA 1
ATOM 2311 C C . ALA A 1 301 ? -13.227 -4.938 19.812 1 88.81 301 ALA A C 1
ATOM 2313 O O . ALA A 1 301 ? -12.5 -5.898 20.094 1 88.81 301 ALA A O 1
ATOM 2314 N N . GLU A 1 302 ? -14.367 -5.008 19.203 1 89.88 302 GLU A N 1
ATOM 2315 C CA . GLU A 1 302 ? -14.812 -6.309 18.703 1 89.88 302 GLU A CA 1
ATOM 2316 C C . GLU A 1 302 ? -13.852 -6.863 17.656 1 89.88 302 GLU A C 1
ATOM 2318 O O . GLU A 1 302 ? -13.586 -8.07 17.625 1 89.88 302 GLU A O 1
ATOM 2323 N N . PHE A 1 303 ? -13.406 -6.031 16.812 1 95.38 303 PHE A N 1
ATOM 2324 C CA . PHE A 1 303 ? -12.469 -6.469 15.789 1 95.38 303 PHE A CA 1
ATOM 2325 C C . PHE A 1 303 ? -11.164 -6.957 16.406 1 95.38 303 PHE A C 1
ATOM 2327 O O . PHE A 1 303 ? -10.609 -7.965 15.977 1 95.38 303 PHE A O 1
ATOM 2334 N N . LEU A 1 304 ? -10.688 -6.227 17.375 1 96.25 304 LEU A N 1
ATOM 2335 C CA . LEU A 1 304 ? -9.484 -6.637 18.078 1 96.25 304 LEU A CA 1
ATOM 2336 C C . LEU A 1 304 ? -9.664 -8.016 18.703 1 96.25 304 LEU A C 1
ATOM 2338 O O . LEU A 1 304 ? -8.766 -8.859 18.625 1 96.25 304 LEU A O 1
ATOM 2342 N N . HIS A 1 305 ? -10.742 -8.242 19.312 1 96 305 HIS A N 1
ATOM 2343 C CA . HIS A 1 305 ? -11.055 -9.547 19.891 1 96 305 HIS A CA 1
ATOM 2344 C C . HIS A 1 305 ? -11.078 -10.633 18.812 1 96 305 HIS A C 1
ATOM 2346 O O . HIS A 1 305 ? -10.586 -11.734 19.031 1 96 305 HIS A O 1
ATOM 2352 N N . ALA A 1 306 ? -11.703 -10.336 17.703 1 96.88 306 ALA A N 1
ATOM 2353 C CA . ALA A 1 306 ? -11.758 -11.289 16.594 1 96.88 306 ALA A CA 1
ATOM 2354 C C . ALA A 1 306 ? -10.359 -11.641 16.094 1 96.88 306 ALA A C 1
ATOM 2356 O O . ALA A 1 306 ? -10.086 -12.789 15.75 1 96.88 306 ALA A O 1
ATOM 2357 N N . LEU A 1 307 ? -9.484 -10.633 16.031 1 98 307 LEU A N 1
ATOM 2358 C CA . LEU A 1 307 ? -8.109 -10.875 15.625 1 98 307 LEU A CA 1
ATOM 2359 C C . LEU A 1 307 ? -7.422 -11.852 16.578 1 98 307 LEU A C 1
ATOM 2361 O O . LEU A 1 307 ? -6.762 -12.797 16.141 1 98 307 LEU A O 1
ATOM 2365 N N . ARG A 1 308 ? -7.574 -11.602 17.828 1 97.38 308 ARG A N 1
ATOM 2366 C CA . ARG A 1 308 ? -6.977 -12.461 18.859 1 97.38 308 ARG A CA 1
ATOM 2367 C C . ARG A 1 308 ? -7.477 -13.891 18.734 1 97.38 308 ARG A C 1
ATOM 2369 O O . ARG A 1 308 ? -6.68 -14.836 18.734 1 97.38 308 ARG A O 1
ATOM 2376 N N . ARG A 1 309 ? -8.719 -14.031 18.578 1 96.38 309 ARG A N 1
ATOM 2377 C CA . ARG A 1 309 ? -9.336 -15.352 18.484 1 96.38 309 ARG A CA 1
ATOM 2378 C C . ARG A 1 309 ? -8.875 -16.078 17.219 1 96.38 309 ARG A C 1
ATOM 2380 O O . ARG A 1 309 ? -8.562 -17.266 17.25 1 96.38 309 ARG A O 1
ATOM 2387 N N . THR A 1 310 ? -8.883 -15.367 16.125 1 96.56 310 THR A N 1
ATOM 2388 C CA . THR A 1 310 ? -8.453 -15.938 14.852 1 96.56 310 THR A CA 1
ATOM 2389 C C . THR A 1 310 ? -7.012 -16.422 14.93 1 96.56 310 THR A C 1
ATOM 2391 O O . THR A 1 310 ? -6.688 -17.516 14.453 1 96.56 310 THR A O 1
ATOM 2394 N N . ALA A 1 311 ? -6.191 -15.602 15.523 1 96.5 311 ALA A N 1
ATOM 2395 C CA . ALA A 1 311 ? -4.781 -15.961 15.664 1 96.5 311 ALA A CA 1
ATOM 2396 C C . ALA A 1 311 ? -4.617 -17.234 16.5 1 96.5 311 ALA A C 1
ATOM 2398 O O . ALA A 1 311 ? -3.791 -18.094 16.172 1 96.5 311 ALA A O 1
ATOM 2399 N N . GLN A 1 312 ? -5.336 -17.359 17.5 1 94.75 312 GLN A N 1
ATOM 2400 C CA . GLN A 1 312 ? -5.297 -18.547 18.359 1 94.75 312 GLN A CA 1
ATOM 2401 C C . GLN A 1 312 ? -5.699 -19.797 17.578 1 94.75 312 GLN A C 1
ATOM 2403 O O . GLN A 1 312 ? -5.09 -20.859 17.734 1 94.75 312 GLN A O 1
ATOM 2408 N N . LEU A 1 313 ? -6.707 -19.656 16.781 1 92.44 313 LEU A N 1
ATOM 2409 C CA . LEU A 1 313 ? -7.191 -20.781 15.984 1 92.44 313 LEU A CA 1
ATOM 2410 C C . LEU A 1 313 ? -6.18 -21.172 14.914 1 92.44 313 LEU A C 1
ATOM 2412 O O . LEU A 1 313 ? -6.031 -22.359 14.586 1 92.44 313 LEU A O 1
ATOM 2416 N N . MET A 1 314 ? -5.523 -20.188 14.383 1 90.69 314 MET A N 1
ATOM 2417 C CA . MET A 1 314 ? -4.547 -20.422 13.328 1 90.69 314 MET A CA 1
ATOM 2418 C C . MET A 1 314 ? -3.281 -21.062 13.891 1 90.69 314 MET A C 1
ATOM 2420 O O . MET A 1 314 ? -2.578 -21.781 13.18 1 90.69 314 MET A O 1
ATOM 2424 N N . SER A 1 315 ? -2.879 -20.656 15.016 1 85.19 315 SER A N 1
ATOM 2425 C CA . SER A 1 315 ? -1.691 -21.219 15.648 1 85.19 315 SER A CA 1
ATOM 2426 C C . SER A 1 315 ? -1.901 -22.688 16 1 85.19 315 SER A C 1
ATOM 2428 O O . SER A 1 315 ? -0.939 -23.453 16.094 1 85.19 315 SER A O 1
ATOM 2430 N N . LYS A 1 316 ? -3.082 -23.156 16.266 1 71.31 316 LYS A N 1
ATOM 2431 C CA . LYS A 1 316 ? -3.398 -24.531 16.641 1 71.31 316 LYS A CA 1
ATOM 2432 C C . LYS A 1 316 ? -3.445 -25.453 15.422 1 71.31 316 LYS A C 1
ATOM 2434 O O . LYS A 1 316 ? -3.389 -26.672 15.547 1 71.31 316 LYS A O 1
ATOM 2439 N N . SER A 1 317 ? -3.584 -24.812 14.195 1 63.62 317 SER A N 1
ATOM 2440 C CA . SER A 1 317 ? -3.684 -25.625 12.984 1 63.62 317 SER A CA 1
ATOM 2441 C C . SER A 1 317 ? -2.312 -25.859 12.352 1 63.62 317 SER A C 1
ATOM 2443 O O . SER A 1 317 ? -1.442 -24.984 12.43 1 63.62 317 SER A O 1
ATOM 2445 N N . MET B 1 1 ? 6.078 44.156 -2.611 1 28.03 1 MET B N 1
ATOM 2446 C CA . MET B 1 1 ? 5.617 42.781 -2.467 1 28.03 1 MET B CA 1
ATOM 2447 C C . MET B 1 1 ? 6.414 41.844 -3.367 1 28.03 1 MET B C 1
ATOM 2449 O O . MET B 1 1 ? 6.828 40.75 -2.936 1 28.03 1 MET B O 1
ATOM 2453 N N . ILE B 1 2 ? 6.664 42.281 -4.492 1 33.41 2 ILE B N 1
ATOM 2454 C CA . ILE B 1 2 ? 7.504 41.656 -5.5 1 33.41 2 ILE B CA 1
ATOM 2455 C C . ILE B 1 2 ? 8.961 41.688 -5.047 1 33.41 2 ILE B C 1
ATOM 2457 O O . ILE B 1 2 ? 9.68 40.688 -5.207 1 33.41 2 ILE B O 1
ATOM 2461 N N . ALA B 1 3 ? 9.273 42.688 -4.52 1 42.28 3 ALA B N 1
ATOM 2462 C CA . ALA B 1 3 ? 10.656 42.906 -4.109 1 42.28 3 ALA B CA 1
ATOM 2463 C C . ALA B 1 3 ? 11.031 41.969 -2.955 1 42.28 3 ALA B C 1
ATOM 2465 O O . ALA B 1 3 ? 12.133 41.406 -2.934 1 42.28 3 ALA B O 1
ATOM 2466 N N . ARG B 1 4 ? 10.125 41.75 -2.037 1 40.88 4 ARG B N 1
ATOM 2467 C CA . ARG B 1 4 ? 10.344 40.875 -0.881 1 40.88 4 ARG B CA 1
ATOM 2468 C C . ARG B 1 4 ? 10.297 39.406 -1.282 1 40.88 4 ARG B C 1
ATOM 2470 O O . ARG B 1 4 ? 11.078 38.594 -0.782 1 40.88 4 ARG B O 1
ATOM 2477 N N . HIS B 1 5 ? 9.461 39 -2.16 1 40.59 5 HIS B N 1
ATOM 2478 C CA . HIS B 1 5 ? 9.406 37.656 -2.734 1 40.59 5 HIS B CA 1
ATOM 2479 C C . HIS B 1 5 ? 10.688 37.344 -3.486 1 40.59 5 HIS B C 1
ATOM 2481 O O . HIS B 1 5 ? 11.219 36.219 -3.367 1 40.59 5 HIS B O 1
ATOM 2487 N N . ALA B 1 6 ? 11.047 38.281 -4.312 1 42.09 6 ALA B N 1
ATOM 2488 C CA . ALA B 1 6 ? 12.312 38.125 -5.031 1 42.09 6 ALA B CA 1
ATOM 2489 C C . ALA B 1 6 ? 13.469 37.906 -4.059 1 42.09 6 ALA B C 1
ATOM 2491 O O . ALA B 1 6 ? 14.391 37.125 -4.336 1 42.09 6 ALA B O 1
ATOM 2492 N N . ARG B 1 7 ? 13.32 38.438 -2.994 1 48 7 ARG B N 1
ATOM 2493 C CA . ARG B 1 7 ? 14.375 38.375 -1.983 1 48 7 ARG B CA 1
ATOM 2494 C C . ARG B 1 7 ? 14.375 37 -1.305 1 48 7 ARG B C 1
ATOM 2496 O O . ARG B 1 7 ? 15.438 36.406 -1.056 1 48 7 ARG B O 1
ATOM 2503 N N . ILE B 1 8 ? 13.195 36.406 -1.134 1 50.53 8 ILE B N 1
ATOM 2504 C CA . ILE B 1 8 ? 13.141 35.094 -0.5 1 50.53 8 ILE B CA 1
ATOM 2505 C C . ILE B 1 8 ? 13.648 34.031 -1.471 1 50.53 8 ILE B C 1
ATOM 2507 O O . ILE B 1 8 ? 14.375 33.125 -1.074 1 50.53 8 ILE B O 1
ATOM 2511 N N . VAL B 1 9 ? 13.242 34.188 -2.672 1 46.31 9 VAL B N 1
ATOM 2512 C CA . VAL B 1 9 ? 13.719 33.281 -3.691 1 46.31 9 VAL B CA 1
ATOM 2513 C C . VAL B 1 9 ? 15.242 33.375 -3.814 1 46.31 9 VAL B C 1
ATOM 2515 O O . VAL B 1 9 ? 15.938 32.344 -3.871 1 46.31 9 VAL B O 1
ATOM 2518 N N . ASP B 1 10 ? 15.594 34.625 -3.932 1 47.19 10 ASP B N 1
ATOM 2519 C CA . ASP B 1 10 ? 17.031 34.844 -4.039 1 47.19 10 ASP B CA 1
ATOM 2520 C C . ASP B 1 10 ? 17.766 34.281 -2.818 1 47.19 10 ASP B C 1
ATOM 2522 O O . ASP B 1 10 ? 18.828 33.688 -2.951 1 47.19 10 ASP B O 1
ATOM 2526 N N . ARG B 1 11 ? 17.234 34.531 -1.717 1 51.91 11 ARG B N 1
ATOM 2527 C CA . ARG B 1 11 ? 17.828 34 -0.491 1 51.91 11 ARG B CA 1
ATOM 2528 C C . ARG B 1 11 ? 17.781 32.469 -0.479 1 51.91 11 ARG B C 1
ATOM 2530 O O . ARG B 1 11 ? 18.75 31.812 -0.058 1 51.91 11 ARG B O 1
ATOM 2537 N N . ALA B 1 12 ? 16.656 31.953 -0.886 1 55.62 12 ALA B N 1
ATOM 2538 C CA . ALA B 1 12 ? 16.547 30.5 -0.944 1 55.62 12 ALA B CA 1
ATOM 2539 C C . ALA B 1 12 ? 17.578 29.906 -1.901 1 55.62 12 ALA B C 1
ATOM 2541 O O . ALA B 1 12 ? 18.234 28.906 -1.578 1 55.62 12 ALA B O 1
ATOM 2542 N N . ILE B 1 13 ? 17.688 30.516 -2.963 1 48.62 13 ILE B N 1
ATOM 2543 C CA . ILE B 1 13 ? 18.609 30.016 -3.984 1 48.62 13 ILE B CA 1
ATOM 2544 C C . ILE B 1 13 ? 20.047 30.141 -3.484 1 48.62 13 ILE B C 1
ATOM 2546 O O . ILE B 1 13 ? 20.875 29.25 -3.734 1 48.62 13 ILE B O 1
ATOM 2550 N N . THR B 1 14 ? 20.266 31.172 -2.721 1 50.66 14 THR B N 1
ATOM 2551 C CA . THR B 1 14 ? 21.656 31.438 -2.35 1 50.66 14 THR B CA 1
ATOM 2552 C C . THR B 1 14 ? 21.984 30.781 -1.014 1 50.66 14 THR B C 1
ATOM 2554 O O . THR B 1 14 ? 23.141 30.406 -0.772 1 50.66 14 THR B O 1
ATOM 2557 N N . ARG B 1 15 ? 21.016 30.672 -0.206 1 54.22 15 ARG B N 1
ATOM 2558 C CA . ARG B 1 15 ? 21.344 30.328 1.175 1 54.22 15 ARG B CA 1
ATOM 2559 C C . ARG B 1 15 ? 20.891 28.922 1.516 1 54.22 15 ARG B C 1
ATOM 2561 O O . ARG B 1 15 ? 21.453 28.281 2.41 1 54.22 15 ARG B O 1
ATOM 2568 N N . LEU B 1 16 ? 19.938 28.5 0.744 1 59.81 16 LEU B N 1
ATOM 2569 C CA . LEU B 1 16 ? 19.359 27.219 1.122 1 59.81 16 LEU B CA 1
ATOM 2570 C C . LEU B 1 16 ? 20.25 26.062 0.679 1 59.81 16 LEU B C 1
ATOM 2572 O O . LEU B 1 16 ? 20.656 26 -0.482 1 59.81 16 LEU B O 1
ATOM 2576 N N . LYS B 1 17 ? 20.719 25.312 1.73 1 66.81 17 LYS B N 1
ATOM 2577 C CA . LYS B 1 17 ? 21.516 24.109 1.457 1 66.81 17 LYS B CA 1
ATOM 2578 C C . LYS B 1 17 ? 20.625 22.875 1.416 1 66.81 17 LYS B C 1
ATOM 2580 O O . LYS B 1 17 ? 19.688 22.734 2.203 1 66.81 17 LYS B O 1
ATOM 2585 N N . LEU B 1 18 ? 20.969 21.984 0.501 1 68.12 18 LEU B N 1
ATOM 2586 C CA . LEU B 1 18 ? 20.203 20.75 0.314 1 68.12 18 LEU B CA 1
ATOM 2587 C C . LEU B 1 18 ? 20.109 19.953 1.613 1 68.12 18 LEU B C 1
ATOM 2589 O O . LEU B 1 18 ? 19.094 19.312 1.887 1 68.12 18 LEU B O 1
ATOM 2593 N N . LYS B 1 19 ? 21.172 20.016 2.393 1 73.31 19 LYS B N 1
ATOM 2594 C CA . LYS B 1 19 ? 21.188 19.312 3.674 1 73.31 19 LYS B CA 1
ATOM 2595 C C . LYS B 1 19 ? 20.125 19.859 4.613 1 73.31 19 LYS B C 1
ATOM 2597 O O . LYS B 1 19 ? 19.547 19.109 5.406 1 73.31 19 LYS B O 1
ATOM 2602 N N . GLN B 1 20 ? 19.875 21.156 4.527 1 76.06 20 GLN B N 1
ATOM 2603 C CA . GLN B 1 20 ? 18.844 21.781 5.336 1 76.06 20 GLN B CA 1
ATOM 2604 C C . GLN B 1 20 ? 17.453 21.312 4.898 1 76.06 20 GLN B C 1
ATOM 2606 O O . GLN B 1 20 ? 16.594 21.031 5.734 1 76.06 20 GLN B O 1
ATOM 2611 N N . LEU B 1 21 ? 17.281 21.219 3.6 1 75.88 21 LEU B N 1
ATOM 2612 C CA . LEU B 1 21 ? 16 20.766 3.072 1 75.88 21 LEU B CA 1
ATOM 2613 C C . LEU B 1 21 ? 15.742 19.312 3.475 1 75.88 21 LEU B C 1
ATOM 2615 O O . LEU B 1 21 ? 14.617 18.953 3.832 1 75.88 21 LEU B O 1
ATOM 2619 N N . ARG B 1 22 ? 16.766 18.5 3.398 1 78.75 22 ARG B N 1
ATOM 2620 C CA . ARG B 1 22 ? 16.656 17.109 3.805 1 78.75 22 ARG B CA 1
ATOM 2621 C C . ARG B 1 22 ? 16.234 17 5.27 1 78.75 22 ARG B C 1
ATOM 2623 O O . ARG B 1 22 ? 15.391 16.172 5.621 1 78.75 22 ARG B O 1
ATOM 2630 N N . LEU B 1 23 ? 16.906 17.828 6.082 1 81.19 23 LEU B N 1
ATOM 2631 C CA . LEU B 1 23 ? 16.594 17.828 7.508 1 81.19 23 LEU B CA 1
ATOM 2632 C C . LEU B 1 23 ? 15.156 18.266 7.742 1 81.19 23 LEU B C 1
ATOM 2634 O O . LEU B 1 23 ? 14.43 17.672 8.539 1 81.19 23 LEU B O 1
ATOM 2638 N N . LEU B 1 24 ? 14.734 19.297 7.07 1 81.44 24 LEU B N 1
ATOM 2639 C CA . LEU B 1 24 ? 13.383 19.812 7.199 1 81.44 24 LEU B CA 1
ATOM 2640 C C . LEU B 1 24 ? 12.344 18.75 6.871 1 81.44 24 LEU B C 1
ATOM 2642 O O . LEU B 1 24 ? 11.375 18.562 7.609 1 81.44 24 LEU B O 1
ATOM 2646 N N . VAL B 1 25 ? 12.594 18.062 5.805 1 78.88 25 VAL B N 1
ATOM 2647 C CA . VAL B 1 25 ? 11.68 17.016 5.355 1 78.88 25 VAL B CA 1
ATOM 2648 C C . VAL B 1 25 ? 11.664 15.883 6.371 1 78.88 25 VAL B C 1
ATOM 2650 O O . VAL B 1 25 ? 10.594 15.352 6.703 1 78.88 25 VAL B O 1
ATOM 2653 N N . ALA B 1 26 ? 12.773 15.5 6.91 1 79.75 26 ALA B N 1
ATOM 2654 C CA . ALA B 1 26 ? 12.883 14.438 7.902 1 79.75 26 ALA B CA 1
ATOM 2655 C C . ALA B 1 26 ? 12.148 14.812 9.188 1 79.75 26 ALA B C 1
ATOM 2657 O O . ALA B 1 26 ? 11.445 13.984 9.773 1 79.75 26 ALA B O 1
ATOM 2658 N N . VAL B 1 27 ? 12.359 16.016 9.594 1 81.75 27 VAL B N 1
ATOM 2659 C CA . VAL B 1 27 ? 11.695 16.469 10.805 1 81.75 27 VAL B CA 1
ATOM 2660 C C . VAL B 1 27 ? 10.18 16.438 10.602 1 81.75 27 VAL B C 1
ATOM 2662 O O . VAL B 1 27 ? 9.43 16.062 11.5 1 81.75 27 VAL B O 1
ATOM 2665 N N . GLY B 1 28 ? 9.805 16.875 9.461 1 76.94 28 GLY B N 1
ATOM 2666 C CA . GLY B 1 28 ? 8.383 16.812 9.141 1 76.94 28 GLY B CA 1
ATOM 2667 C C . GLY B 1 28 ? 7.832 15.391 9.172 1 76.94 28 GLY B C 1
ATOM 2668 O O . GLY B 1 28 ? 6.719 15.172 9.648 1 76.94 28 GLY B O 1
ATOM 2669 N N . GLN B 1 29 ? 8.555 14.586 8.68 1 71 29 GLN B N 1
ATOM 2670 C CA . GLN B 1 29 ? 8.156 13.188 8.57 1 71 29 GLN B CA 1
ATOM 2671 C C . GLN B 1 29 ? 8.125 12.516 9.945 1 71 29 GLN B C 1
ATOM 2673 O O . GLN B 1 29 ? 7.203 11.758 10.25 1 71 29 GLN B O 1
ATOM 2678 N N . TYR B 1 30 ? 9.102 12.766 10.781 1 70.56 30 TYR B N 1
ATOM 2679 C CA . TYR B 1 30 ? 9.289 12.039 12.031 1 70.56 30 TYR B CA 1
ATOM 2680 C C . TYR B 1 30 ? 8.688 12.805 13.211 1 70.56 30 TYR B C 1
ATOM 2682 O O . TYR B 1 30 ? 8.539 12.258 14.305 1 70.56 30 TYR B O 1
ATOM 2690 N N . GLY B 1 31 ? 8.383 14.039 13.008 1 75.44 31 GLY B N 1
ATOM 2691 C CA . GLY B 1 31 ? 7.793 14.875 14.039 1 75.44 31 GLY B CA 1
ATOM 2692 C C . GLY B 1 31 ? 8.742 15.164 15.188 1 75.44 31 GLY B C 1
ATOM 2693 O O . GLY B 1 31 ? 8.312 15.523 16.281 1 75.44 31 GLY B O 1
ATOM 2694 N N . SER B 1 32 ? 9.961 14.859 14.992 1 80.56 32 SER B N 1
ATOM 2695 C CA . SER B 1 32 ? 10.984 15.008 16.031 1 80.56 32 SER B CA 1
ATOM 2696 C C . SER B 1 32 ? 12.344 15.32 15.422 1 80.56 32 SER B C 1
ATOM 2698 O O . SER B 1 32 ? 12.789 14.641 14.492 1 80.56 32 SER B O 1
ATOM 2700 N N . ILE B 1 33 ? 12.945 16.406 16.031 1 84.5 33 ILE B N 1
ATOM 2701 C CA . ILE B 1 33 ? 14.273 16.781 15.555 1 84.5 33 ILE B CA 1
ATOM 2702 C C . ILE B 1 33 ? 15.273 15.68 15.914 1 84.5 33 ILE B C 1
ATOM 2704 O O . ILE B 1 33 ? 16.172 15.359 15.125 1 84.5 33 ILE B O 1
ATOM 2708 N N . GLN B 1 34 ? 15.016 15.133 17.047 1 82.94 34 GLN B N 1
ATOM 2709 C CA . GLN B 1 34 ? 15.906 14.062 17.484 1 82.94 34 GLN B CA 1
ATOM 2710 C C . GLN B 1 34 ? 15.82 12.859 16.547 1 82.94 34 GLN B C 1
ATOM 2712 O O . GLN B 1 34 ? 16.844 12.32 16.125 1 82.94 34 GLN B O 1
ATOM 2717 N N . ASN B 1 35 ? 14.648 12.547 16.281 1 80.44 35 ASN B N 1
ATOM 2718 C CA . ASN B 1 35 ? 14.469 11.391 15.398 1 80.44 35 ASN B CA 1
ATOM 2719 C C . ASN B 1 35 ? 14.992 11.664 13.992 1 80.44 35 ASN B C 1
ATOM 2721 O O . ASN B 1 35 ? 15.586 10.781 13.367 1 80.44 35 ASN B O 1
ATOM 2725 N N . ALA B 1 36 ? 14.727 12.812 13.578 1 82.19 36 ALA B N 1
ATOM 2726 C CA . ALA B 1 36 ? 15.227 13.211 12.266 1 82.19 36 ALA B CA 1
ATOM 2727 C C . ALA B 1 36 ? 16.75 13.195 12.234 1 82.19 36 ALA B C 1
ATOM 2729 O O . ALA B 1 36 ? 17.359 12.766 11.25 1 82.19 36 ALA B O 1
ATOM 2730 N N . SER B 1 37 ? 17.344 13.648 13.305 1 86.19 37 SER B N 1
ATOM 2731 C CA . SER B 1 37 ? 18.812 13.688 13.383 1 86.19 37 SER B CA 1
ATOM 2732 C C . SER B 1 37 ? 19.391 12.281 13.352 1 86.19 37 SER B C 1
ATOM 2734 O O . SER B 1 37 ? 20.422 12.047 12.719 1 86.19 37 SER B O 1
ATOM 2736 N N . ARG B 1 38 ? 18.766 11.43 14 1 78.12 38 ARG B N 1
ATOM 2737 C CA . ARG B 1 38 ? 19.203 10.039 13.992 1 78.12 38 ARG B CA 1
ATOM 2738 C C . ARG B 1 38 ? 19.109 9.438 12.594 1 78.12 38 ARG B C 1
ATOM 2740 O O . ARG B 1 38 ? 20.031 8.758 12.141 1 78.12 38 ARG B O 1
ATOM 2747 N N . GLU B 1 39 ? 18.078 9.805 12.023 1 72.62 39 GLU B N 1
ATOM 2748 C CA . GLU B 1 39 ? 17.859 9.289 10.672 1 72.62 39 GLU B CA 1
ATOM 2749 C C . GLU B 1 39 ? 18.891 9.812 9.695 1 72.62 39 GLU B C 1
ATOM 2751 O O . GLU B 1 39 ? 19.312 9.109 8.773 1 72.62 39 GLU B O 1
ATOM 2756 N N . LEU B 1 40 ? 19.281 11.031 9.922 1 75.81 40 LEU B N 1
ATOM 2757 C CA . LEU B 1 40 ? 20.188 11.695 8.992 1 75.81 40 LEU B CA 1
ATOM 2758 C C .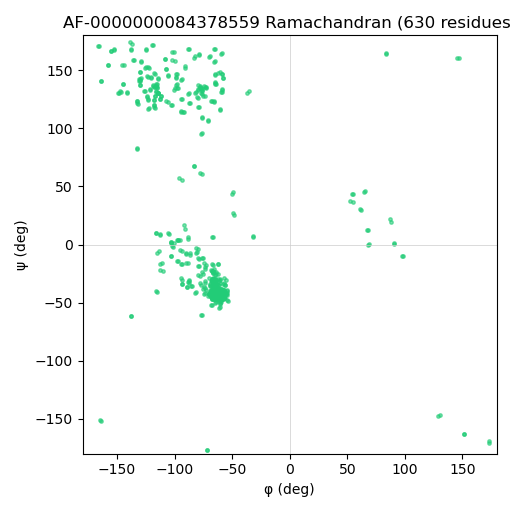 LEU B 1 40 ? 21.641 11.586 9.477 1 75.81 40 LEU B C 1
ATOM 2760 O O . LEU B 1 40 ? 22.547 12.109 8.836 1 75.81 40 LEU B O 1
ATOM 2764 N N . GLN B 1 41 ? 21.781 10.836 10.617 1 77.75 41 GLN B N 1
ATOM 2765 C CA . GLN B 1 41 ? 23.109 10.594 11.18 1 77.75 41 GLN B CA 1
ATOM 2766 C C . GLN B 1 41 ? 23.844 11.906 11.438 1 77.75 41 GLN B C 1
ATOM 2768 O O . GLN B 1 41 ? 25 12.062 11.055 1 77.75 41 GLN B O 1
ATOM 2773 N N . ILE B 1 42 ? 23.203 12.867 11.961 1 80 42 ILE B N 1
ATOM 2774 C CA . ILE B 1 42 ? 23.781 14.109 12.461 1 80 42 ILE B CA 1
ATOM 2775 C C . ILE B 1 42 ? 23.422 14.297 13.93 1 80 42 ILE B C 1
ATOM 2777 O O . ILE B 1 42 ? 22.484 13.664 14.43 1 80 42 ILE B O 1
ATOM 2781 N N . SER B 1 43 ? 24.281 14.992 14.625 1 86.12 43 SER B N 1
ATOM 2782 C CA . SER B 1 43 ? 24 15.227 16.047 1 86.12 43 SER B CA 1
ATOM 2783 C C . SER B 1 43 ? 22.75 16.078 16.219 1 86.12 43 SER B C 1
ATOM 2785 O O . SER B 1 43 ? 22.438 16.922 15.383 1 86.12 43 SER B O 1
ATOM 2787 N N . GLN B 1 44 ? 22.078 15.789 17.266 1 87.88 44 GLN B N 1
ATOM 2788 C CA . GLN B 1 44 ? 20.859 16.531 17.562 1 87.88 44 GLN B CA 1
ATOM 2789 C C . GLN B 1 44 ? 21.141 18.031 17.688 1 87.88 44 GLN B C 1
ATOM 2791 O O . GLN B 1 44 ? 20.391 18.859 17.172 1 87.88 44 GLN B O 1
ATOM 2796 N N . PRO B 1 45 ? 22.266 18.5 18.375 1 89.19 45 PRO B N 1
ATOM 2797 C CA . PRO B 1 45 ? 22.562 19.938 18.406 1 89.19 45 PRO B CA 1
ATOM 2798 C C . PRO B 1 45 ? 22.797 20.516 17.016 1 89.19 45 PRO B C 1
ATOM 2800 O O . PRO B 1 45 ? 22.359 21.641 16.734 1 89.19 45 PRO B O 1
ATOM 2803 N N . ALA B 1 46 ? 23.453 19.75 16.188 1 85.56 46 ALA B N 1
ATOM 2804 C CA . ALA B 1 46 ? 23.688 20.188 14.82 1 85.56 46 ALA B CA 1
ATOM 2805 C C . ALA B 1 46 ? 22.375 20.328 14.055 1 85.56 46 ALA B C 1
ATOM 2807 O O . ALA B 1 46 ? 22.172 21.312 13.328 1 85.56 46 ALA B O 1
ATOM 2808 N N . ALA B 1 47 ? 21.562 19.375 14.219 1 88.69 47 ALA B N 1
ATOM 2809 C CA . ALA B 1 47 ? 20.25 19.391 13.57 1 88.69 47 ALA B CA 1
ATOM 2810 C C . ALA B 1 47 ? 19.422 20.594 14.055 1 88.69 47 ALA B C 1
ATOM 2812 O O . ALA B 1 47 ? 18.797 21.281 13.25 1 88.69 47 ALA B O 1
ATOM 2813 N N . THR B 1 48 ? 19.438 20.828 15.32 1 88.75 48 THR B N 1
ATOM 2814 C CA . THR B 1 48 ? 18.703 21.938 15.898 1 88.75 48 THR B CA 1
ATOM 2815 C C . THR B 1 48 ? 19.219 23.266 15.359 1 88.75 48 THR B C 1
ATOM 2817 O O . THR B 1 48 ? 18.438 24.156 15 1 88.75 48 THR B O 1
ATOM 2820 N N . LYS B 1 49 ? 20.5 23.375 15.273 1 88.25 49 LYS B N 1
ATOM 2821 C CA . LYS B 1 49 ? 21.125 24.594 14.773 1 88.25 49 LYS B CA 1
ATOM 2822 C C . LYS B 1 49 ? 20.75 24.828 13.312 1 88.25 49 LYS B C 1
ATOM 2824 O O . LYS B 1 49 ? 20.484 25.969 12.914 1 88.25 49 LYS B O 1
ATOM 2829 N N . LEU B 1 50 ? 20.828 23.766 12.562 1 83.75 50 LEU B N 1
ATOM 2830 C CA . LEU B 1 50 ? 20.5 23.875 11.141 1 83.75 50 LEU B CA 1
ATOM 2831 C C . LEU B 1 50 ? 19.078 24.391 10.953 1 83.75 50 LEU B C 1
ATOM 2833 O O . LEU B 1 50 ? 18.828 25.25 10.094 1 83.75 50 LEU B O 1
ATOM 2837 N N . ILE B 1 51 ? 18.188 23.938 11.742 1 86.62 51 ILE B N 1
ATOM 2838 C CA . ILE B 1 51 ? 16.797 24.375 11.664 1 86.62 51 ILE B CA 1
ATOM 2839 C C . ILE B 1 51 ? 16.688 25.828 12.109 1 86.62 51 ILE B C 1
ATOM 2841 O O . ILE B 1 51 ? 16 26.625 11.469 1 86.62 51 ILE B O 1
ATOM 2845 N N . GLN B 1 52 ? 17.328 26.172 13.148 1 86.75 52 GLN B N 1
ATOM 2846 C CA . GLN B 1 52 ? 17.328 27.531 13.664 1 86.75 52 GLN B CA 1
ATOM 2847 C C . GLN B 1 52 ? 17.906 28.516 12.656 1 86.75 52 GLN B C 1
ATOM 2849 O O . GLN B 1 52 ? 17.391 29.625 12.469 1 86.75 52 GLN B O 1
ATOM 2854 N N . ASP B 1 53 ? 19 28.094 12.047 1 80.62 53 ASP B N 1
ATOM 2855 C CA . ASP B 1 53 ? 19.625 28.922 11.023 1 80.62 53 ASP B CA 1
ATOM 2856 C C . ASP B 1 53 ? 18.672 29.188 9.867 1 80.62 53 ASP B C 1
ATOM 2858 O O . ASP B 1 53 ? 18.594 30.312 9.359 1 80.62 53 ASP B O 1
ATOM 2862 N N . LEU B 1 54 ? 18.031 28.156 9.461 1 77.06 54 LEU B N 1
ATOM 2863 C CA . LEU B 1 54 ? 17.062 28.281 8.375 1 77.06 54 LEU B CA 1
ATOM 2864 C C . LEU B 1 54 ? 15.93 29.234 8.766 1 77.06 54 LEU B C 1
ATOM 2866 O O . LEU B 1 54 ? 15.492 30.047 7.945 1 77.06 54 LEU B O 1
ATOM 2870 N N . GLU B 1 55 ? 15.516 29.078 9.953 1 82.19 55 GLU B N 1
ATOM 2871 C CA . GLU B 1 55 ? 14.445 29.938 10.445 1 82.19 55 GLU B CA 1
ATOM 2872 C C . GLU B 1 55 ? 14.906 31.391 10.531 1 82.19 55 GLU B C 1
ATOM 2874 O O . GLU B 1 55 ? 14.156 32.312 10.203 1 82.19 55 GLU B O 1
ATOM 2879 N N . LEU B 1 56 ? 16.078 31.578 10.945 1 76.5 56 LEU B N 1
ATOM 2880 C CA . LEU B 1 56 ? 16.656 32.906 11.031 1 76.5 56 LEU B CA 1
ATOM 2881 C C . LEU B 1 56 ? 16.859 33.5 9.641 1 76.5 56 LEU B C 1
ATOM 2883 O O . LEU B 1 56 ? 16.531 34.656 9.414 1 76.5 56 LEU B O 1
ATOM 2887 N N . ASP B 1 57 ? 17.391 32.719 8.766 1 70.25 57 ASP B N 1
ATOM 2888 C CA . ASP B 1 57 ? 17.688 33.156 7.41 1 70.25 57 ASP B CA 1
ATOM 2889 C C . ASP B 1 57 ? 16.406 33.625 6.688 1 70.25 57 ASP B C 1
ATOM 2891 O O . ASP B 1 57 ? 16.438 34.562 5.902 1 70.25 57 ASP B O 1
ATOM 2895 N N . PHE B 1 58 ? 15.398 32.906 6.973 1 68.12 58 PHE B N 1
ATOM 2896 C CA . PHE B 1 58 ? 14.156 33.188 6.258 1 68.12 58 PHE B CA 1
ATOM 2897 C C . PHE B 1 58 ? 13.195 34 7.121 1 68.12 58 PHE B C 1
ATOM 2899 O O . PHE B 1 58 ? 12.125 34.406 6.664 1 68.12 58 PHE B O 1
ATOM 2906 N N . GLU B 1 59 ? 13.641 34.25 8.32 1 70.69 59 GLU B N 1
ATOM 2907 C CA . GLU B 1 59 ? 12.883 35.062 9.273 1 70.69 59 GLU B CA 1
ATOM 2908 C C . GLU B 1 59 ? 11.477 34.5 9.469 1 70.69 59 GLU B C 1
ATOM 2910 O O . GLU B 1 59 ? 10.492 35.25 9.445 1 70.69 59 GLU B O 1
ATOM 2915 N N . VAL B 1 60 ? 11.492 33.188 9.438 1 74.75 60 VAL B N 1
ATOM 2916 C CA . VAL B 1 60 ? 10.242 32.5 9.742 1 74.75 60 VAL B CA 1
ATOM 2917 C C . VAL B 1 60 ? 10.516 31.344 10.695 1 74.75 60 VAL B C 1
ATOM 2919 O O . VAL B 1 60 ? 11.656 30.906 10.844 1 74.75 60 VAL B O 1
ATOM 2922 N N . LYS B 1 61 ? 9.484 30.906 11.383 1 81.88 61 LYS B N 1
ATOM 2923 C CA . LYS B 1 61 ? 9.539 29.656 12.148 1 81.88 61 LYS B CA 1
ATOM 2924 C C . LYS B 1 61 ? 9.023 28.484 11.328 1 81.88 61 LYS B C 1
ATOM 2926 O O . LYS B 1 61 ? 7.93 28.547 10.766 1 81.88 61 LYS B O 1
ATOM 2931 N N . LEU B 1 62 ? 9.875 27.484 11.25 1 80.56 62 LEU B N 1
ATOM 2932 C CA . LEU B 1 62 ? 9.531 26.328 10.43 1 80.56 62 LEU B CA 1
ATOM 2933 C C . LEU B 1 62 ? 8.859 25.25 11.266 1 80.56 62 LEU B C 1
ATOM 2935 O O . LEU B 1 62 ? 8.055 24.453 10.75 1 80.56 62 LEU B O 1
ATOM 2939 N N . PHE B 1 63 ? 9.352 25.203 12.523 1 84.69 63 PHE B N 1
ATOM 2940 C CA . PHE B 1 63 ? 8.805 24.203 13.43 1 84.69 63 PHE B CA 1
ATOM 2941 C C . PHE B 1 63 ? 8.391 24.844 14.758 1 84.69 63 PHE B C 1
ATOM 2943 O O . PHE B 1 63 ? 8.977 25.828 15.18 1 84.69 63 PHE B O 1
ATOM 2950 N N . GLU B 1 64 ? 7.379 24.266 15.328 1 79.75 64 GLU B N 1
ATOM 2951 C CA . GLU B 1 64 ? 6.973 24.609 16.688 1 79.75 64 GLU B CA 1
ATOM 2952 C C . GLU B 1 64 ? 7.141 23.422 17.625 1 79.75 64 GLU B C 1
ATOM 2954 O O . GLU B 1 64 ? 6.891 22.266 17.25 1 79.75 64 GLU B O 1
ATOM 2959 N N . ARG B 1 65 ? 7.648 23.75 18.812 1 75.94 65 ARG B N 1
ATOM 2960 C CA . ARG B 1 65 ? 7.844 22.719 19.828 1 75.94 65 ARG B CA 1
ATOM 2961 C C . ARG B 1 65 ? 6.535 22.406 20.547 1 75.94 65 ARG B C 1
ATOM 2963 O O . ARG B 1 65 ? 5.758 23.312 20.859 1 75.94 65 ARG B O 1
ATOM 2970 N N . THR B 1 66 ? 6.242 21.219 20.562 1 68.88 66 THR B N 1
ATOM 2971 C CA . THR B 1 66 ? 5.105 20.734 21.328 1 68.88 66 THR B CA 1
ATOM 2972 C C . THR B 1 66 ? 5.555 19.719 22.375 1 68.88 66 THR B C 1
ATOM 2974 O O . THR B 1 66 ? 6.738 19.391 22.469 1 68.88 66 THR B O 1
ATOM 2977 N N . ASN B 1 67 ? 4.621 19.281 23.328 1 61.09 67 ASN B N 1
ATOM 2978 C CA . ASN B 1 67 ? 4.926 18.281 24.344 1 61.09 67 ASN B CA 1
ATOM 2979 C C . ASN B 1 67 ? 5.289 16.938 23.703 1 61.09 67 ASN B C 1
ATOM 2981 O O . ASN B 1 67 ? 5.906 16.094 24.344 1 61.09 67 ASN B O 1
ATOM 2985 N N . ARG B 1 68 ? 4.938 16.844 22.484 1 55.94 68 ARG B N 1
ATOM 2986 C CA . ARG B 1 68 ? 5.105 15.539 21.844 1 55.94 68 ARG B CA 1
ATOM 2987 C C . ARG B 1 68 ? 6.184 15.594 20.766 1 55.94 68 ARG B C 1
ATOM 2989 O O . ARG B 1 68 ? 6.359 14.633 20.016 1 55.94 68 ARG B O 1
ATOM 2996 N N . GLY B 1 69 ? 6.863 16.703 20.719 1 73.25 69 GLY B N 1
ATOM 2997 C CA . GLY B 1 69 ? 7.895 16.859 19.703 1 73.25 69 GLY B CA 1
ATOM 2998 C C . GLY B 1 69 ? 7.773 18.156 18.938 1 73.25 69 GLY B C 1
ATOM 2999 O O . GLY B 1 69 ? 7.582 19.219 19.531 1 73.25 69 GLY B O 1
ATOM 3000 N N . VAL B 1 70 ? 8.172 18.047 17.641 1 79.5 70 VAL B N 1
ATOM 3001 C CA . VAL B 1 70 ? 8.094 19.25 16.812 1 79.5 70 VAL B CA 1
ATOM 3002 C C . VAL B 1 70 ? 7.09 19.047 15.688 1 79.5 70 VAL B C 1
ATOM 3004 O O . VAL B 1 70 ? 6.949 17.938 15.164 1 79.5 70 VAL B O 1
ATOM 3007 N N . VAL B 1 71 ? 6.32 20.031 15.484 1 77 71 VAL B N 1
ATOM 3008 C CA . VAL B 1 71 ? 5.371 20.016 14.383 1 77 71 VAL B CA 1
ATOM 3009 C C . VAL B 1 71 ? 5.68 21.156 13.414 1 77 71 VAL B C 1
ATOM 3011 O O . VAL B 1 71 ? 6.012 22.266 13.844 1 77 71 VAL B O 1
ATOM 3014 N N . PRO B 1 72 ? 5.633 20.844 12.094 1 76.12 72 PRO B N 1
ATOM 3015 C CA . PRO B 1 72 ? 5.91 21.922 11.133 1 76.12 72 PRO B CA 1
ATOM 3016 C C . PRO B 1 72 ? 4.867 23.031 11.188 1 76.12 72 PRO B C 1
ATOM 3018 O O . PRO B 1 72 ? 3.678 22.766 11.367 1 76.12 72 PRO B O 1
ATOM 3021 N N . THR B 1 73 ? 5.418 24.359 11.102 1 69.69 73 THR B N 1
ATOM 3022 C CA . THR B 1 73 ? 4.547 25.516 10.859 1 69.69 73 THR B CA 1
ATOM 3023 C C . THR B 1 73 ? 4.043 25.516 9.422 1 69.69 73 THR B C 1
ATOM 3025 O O . THR B 1 73 ? 4.367 24.625 8.641 1 69.69 73 THR B O 1
ATOM 3028 N N . ALA B 1 74 ? 3.299 26.547 9.062 1 59.78 74 ALA B N 1
ATOM 3029 C CA . ALA B 1 74 ? 2.861 26.719 7.68 1 59.78 74 ALA B CA 1
ATOM 3030 C C . ALA B 1 74 ? 4.055 26.891 6.746 1 59.78 74 ALA B C 1
ATOM 3032 O O . ALA B 1 74 ? 4.066 26.344 5.637 1 59.78 74 ALA B O 1
ATOM 3033 N N . TYR B 1 75 ? 4.859 27.625 7.207 1 65 75 TYR B N 1
ATOM 3034 C CA . TYR B 1 75 ? 6.098 27.812 6.457 1 65 75 TYR B CA 1
ATOM 3035 C C . TYR B 1 75 ? 6.883 26.516 6.363 1 65 75 TYR B C 1
ATOM 3037 O O . TYR B 1 75 ? 7.438 26.188 5.312 1 65 75 TYR B O 1
ATOM 3045 N N . GLY B 1 76 ? 6.762 25.781 7.465 1 74.88 76 GLY B N 1
ATOM 3046 C CA . GLY B 1 76 ? 7.445 24.5 7.48 1 74.88 76 GLY B CA 1
ATOM 3047 C C . GLY B 1 76 ? 6.84 23.484 6.52 1 74.88 76 GLY B C 1
ATOM 3048 O O . GLY B 1 76 ? 7.559 22.828 5.773 1 74.88 76 GLY B O 1
ATOM 3049 N N . GLU B 1 77 ? 5.633 23.438 6.453 1 67.06 77 GLU B N 1
ATOM 3050 C CA . GLU B 1 77 ? 4.93 22.516 5.562 1 67.06 77 GLU B CA 1
ATOM 3051 C C . GLU B 1 77 ? 5.195 22.859 4.098 1 67.06 77 GLU B C 1
ATOM 3053 O O . GLU B 1 77 ? 5.434 21.969 3.283 1 67.06 77 GLU B O 1
ATOM 3058 N N . ALA B 1 78 ? 5.09 24.141 3.771 1 64.19 78 ALA B N 1
ATOM 3059 C CA . ALA B 1 78 ? 5.363 24.594 2.41 1 64.19 78 ALA B CA 1
ATOM 3060 C C . ALA B 1 78 ? 6.789 24.234 1.993 1 64.19 78 ALA B C 1
ATOM 3062 O O . ALA B 1 78 ? 7.008 23.688 0.909 1 64.19 78 ALA B O 1
ATOM 3063 N N . LEU B 1 79 ? 7.582 24.547 2.889 1 70.69 79 LEU B N 1
ATOM 3064 C CA . LEU B 1 79 ? 8.984 24.281 2.559 1 70.69 79 LEU B CA 1
ATOM 3065 C C . LEU B 1 79 ? 9.25 22.781 2.477 1 70.69 79 LEU B C 1
ATOM 3067 O O . LEU B 1 79 ? 10.055 22.344 1.653 1 70.69 79 LEU B O 1
ATOM 3071 N N . ILE B 1 80 ? 8.5 22.078 3.289 1 74 80 ILE B N 1
ATOM 3072 C CA . ILE B 1 80 ? 8.664 20.625 3.252 1 74 80 ILE B CA 1
ATOM 3073 C C . ILE B 1 80 ? 8.117 20.078 1.938 1 74 80 ILE B C 1
ATOM 3075 O O . ILE B 1 80 ? 8.766 19.25 1.285 1 74 80 ILE B O 1
ATOM 3079 N N . ARG B 1 81 ? 7.031 20.531 1.523 1 64.38 81 ARG B N 1
ATOM 3080 C CA . ARG B 1 81 ? 6.438 20.094 0.264 1 64.38 81 ARG B CA 1
ATOM 3081 C C . ARG B 1 81 ? 7.355 20.406 -0.913 1 64.38 81 ARG B C 1
ATOM 3083 O O . ARG B 1 81 ? 7.652 19.531 -1.726 1 64.38 81 ARG B O 1
ATOM 3090 N N . HIS B 1 82 ? 7.742 21.625 -1.028 1 64.62 82 HIS B N 1
ATOM 3091 C CA . HIS B 1 82 ? 8.633 22.031 -2.109 1 64.62 82 HIS B CA 1
ATOM 3092 C C . HIS B 1 82 ? 10.008 21.375 -1.963 1 64.62 82 HIS B C 1
ATOM 3094 O O . HIS B 1 82 ? 10.656 21.047 -2.961 1 64.62 82 HIS B O 1
ATOM 3100 N N . GLY B 1 83 ? 10.383 21.266 -0.685 1 70.12 83 GLY B N 1
ATOM 3101 C CA . GLY B 1 83 ? 11.633 20.562 -0.439 1 70.12 83 GLY B CA 1
ATOM 3102 C C . GLY B 1 83 ? 11.648 19.141 -0.972 1 70.12 83 GLY B C 1
ATOM 3103 O O . GLY B 1 83 ? 12.625 18.719 -1.586 1 70.12 83 GLY B O 1
ATOM 3104 N N . LYS B 1 84 ? 10.508 18.562 -0.788 1 67.12 84 LYS B N 1
ATOM 3105 C CA . LYS B 1 84 ? 10.391 17.203 -1.31 1 67.12 84 LYS B CA 1
ATOM 3106 C C . LYS B 1 84 ? 10.5 17.188 -2.832 1 67.12 84 LYS B C 1
ATOM 3108 O O . LYS B 1 84 ? 11.172 16.328 -3.4 1 67.12 84 LYS B O 1
ATOM 3113 N N . LEU B 1 85 ? 9.906 18.156 -3.465 1 61.91 85 LEU B N 1
ATOM 3114 C CA . LEU B 1 85 ? 9.969 18.25 -4.918 1 61.91 85 LEU B CA 1
ATOM 3115 C C . LEU B 1 85 ? 11.383 18.547 -5.387 1 61.91 85 LEU B C 1
ATOM 3117 O O . LEU B 1 85 ? 11.859 17.969 -6.363 1 61.91 85 LEU B O 1
ATOM 3121 N N . ILE B 1 86 ? 11.969 19.453 -4.703 1 62.44 86 ILE B N 1
ATOM 3122 C CA . ILE B 1 86 ? 13.336 19.828 -5.039 1 62.44 86 ILE B CA 1
ATOM 3123 C C . ILE B 1 86 ? 14.258 18.625 -4.867 1 62.44 86 ILE B C 1
ATOM 3125 O O . ILE B 1 86 ? 15.062 18.312 -5.754 1 62.44 86 ILE B O 1
ATOM 3129 N N . LEU B 1 87 ? 14.078 17.984 -3.77 1 66.38 87 LEU B N 1
ATOM 3130 C CA . LEU B 1 87 ? 14.938 16.844 -3.508 1 66.38 87 LEU B CA 1
ATOM 3131 C C . LEU B 1 87 ? 14.68 15.727 -4.52 1 66.38 87 LEU B C 1
ATOM 3133 O O . LEU B 1 87 ? 15.609 15.031 -4.934 1 66.38 87 LEU B O 1
ATOM 3137 N N . ALA B 1 88 ? 13.445 15.641 -4.875 1 62.81 88 ALA B N 1
ATOM 3138 C CA . ALA B 1 88 ? 13.117 14.68 -5.926 1 62.81 88 ALA B CA 1
ATOM 3139 C C . ALA B 1 88 ? 13.789 15.055 -7.242 1 62.81 88 ALA B C 1
ATOM 3141 O O . ALA B 1 88 ? 14.32 14.195 -7.941 1 62.81 88 ALA B O 1
ATOM 3142 N N . GLN B 1 89 ? 13.758 16.281 -7.5 1 58.53 89 GLN B N 1
ATOM 3143 C CA . GLN B 1 89 ? 14.391 16.75 -8.727 1 58.53 89 GLN B CA 1
ATOM 3144 C C . GLN B 1 89 ? 15.906 16.578 -8.656 1 58.53 89 GLN B C 1
ATOM 3146 O O . GLN B 1 89 ? 16.547 16.219 -9.656 1 58.53 89 GLN B O 1
ATOM 3151 N N . VAL B 1 90 ? 16.422 16.891 -7.512 1 58.12 90 VAL B N 1
ATOM 3152 C CA . VAL B 1 90 ? 17.859 16.703 -7.312 1 58.12 90 VAL B CA 1
ATOM 3153 C C . VAL B 1 90 ? 18.203 15.227 -7.5 1 58.12 90 VAL B C 1
ATOM 3155 O O . VAL B 1 90 ? 19.203 14.891 -8.156 1 58.12 90 VAL B O 1
ATOM 3158 N N . SER B 1 91 ? 17.391 14.461 -6.883 1 58.5 91 SER B N 1
ATOM 3159 C CA . SER B 1 91 ? 17.609 13.023 -7.031 1 58.5 91 SER B CA 1
ATOM 3160 C C . SER B 1 91 ? 17.516 12.602 -8.492 1 58.5 91 SER B C 1
ATOM 3162 O O . SER B 1 91 ? 18.344 11.828 -8.977 1 58.5 91 SER B O 1
ATOM 3164 N N . ASN B 1 92 ? 16.547 13.133 -9.102 1 56.88 92 ASN B N 1
ATOM 3165 C CA . ASN B 1 92 ? 16.375 12.844 -10.523 1 56.88 92 ASN B CA 1
ATOM 3166 C C . ASN B 1 92 ? 17.578 13.328 -11.336 1 56.88 92 ASN B C 1
ATOM 3168 O O . ASN B 1 92 ? 18.031 12.633 -12.25 1 56.88 92 ASN B O 1
ATOM 3172 N N . ALA B 1 93 ? 18.016 14.492 -10.984 1 53.91 93 ALA B N 1
ATOM 3173 C CA . ALA B 1 93 ? 19.188 15.039 -11.672 1 53.91 93 ALA B CA 1
ATOM 3174 C C . ALA B 1 93 ? 20.422 14.188 -11.414 1 53.91 93 ALA B C 1
ATOM 3176 O O . ALA B 1 93 ? 21.188 13.898 -12.336 1 53.91 93 ALA B O 1
ATOM 3177 N N . ALA B 1 94 ? 20.578 13.953 -10.141 1 54.94 94 ALA B N 1
ATOM 3178 C CA . ALA B 1 94 ? 21.719 13.109 -9.781 1 54.94 94 ALA B CA 1
ATOM 3179 C C . ALA B 1 94 ? 21.672 11.773 -10.5 1 54.94 94 ALA B C 1
ATOM 3181 O O . ALA B 1 94 ? 22.688 11.273 -10.992 1 54.94 94 ALA B O 1
ATOM 3182 N N . GLN B 1 95 ? 20.469 11.305 -10.5 1 53.28 95 GLN B N 1
ATOM 3183 C CA . GLN B 1 95 ? 20.281 10.039 -11.195 1 53.28 95 GLN B CA 1
ATOM 3184 C C . GLN B 1 95 ? 20.562 10.18 -12.688 1 53.28 95 GLN B C 1
ATOM 3186 O O . GLN B 1 95 ? 21.203 9.305 -13.281 1 53.28 95 GLN B O 1
ATOM 3191 N N . GLU B 1 96 ? 20.094 11.234 -13.172 1 51.34 96 GLU B N 1
ATOM 3192 C CA . GLU B 1 96 ? 20.391 11.492 -14.578 1 51.34 96 GLU B CA 1
ATOM 3193 C C . GLU B 1 96 ? 21.906 11.609 -14.812 1 51.34 96 GLU B C 1
ATOM 3195 O O . GLU B 1 96 ? 22.422 11.078 -15.797 1 51.34 96 GLU B O 1
ATOM 3200 N N . LEU B 1 97 ? 22.469 12.352 -13.93 1 51.28 97 LEU B N 1
ATOM 3201 C CA . LEU B 1 97 ? 23.906 12.516 -14.062 1 51.28 97 LEU B CA 1
ATOM 3202 C C . LEU B 1 97 ? 24.625 11.18 -13.906 1 51.28 97 LEU B C 1
ATOM 3204 O O . LEU B 1 97 ? 25.578 10.883 -14.633 1 51.28 97 LEU B O 1
ATOM 3208 N N . ASP B 1 98 ? 24.188 10.516 -12.891 1 50.03 98 ASP B N 1
ATOM 3209 C CA . ASP B 1 98 ? 24.766 9.188 -12.695 1 50.03 98 ASP B CA 1
ATOM 3210 C C . ASP B 1 98 ? 24.516 8.297 -13.906 1 50.03 98 ASP B C 1
ATOM 3212 O O . ASP B 1 98 ? 25.406 7.543 -14.32 1 50.03 98 ASP B O 1
ATOM 3216 N N . ASP B 1 99 ? 23.312 8.391 -14.281 1 50.78 99 ASP B N 1
ATOM 3217 C CA . ASP B 1 99 ? 22.969 7.629 -15.477 1 50.78 99 ASP B CA 1
ATOM 3218 C C . ASP B 1 99 ? 23.891 8 -16.641 1 50.78 99 ASP B C 1
ATOM 3220 O O . ASP B 1 99 ? 24.297 7.133 -17.422 1 50.78 99 ASP B O 1
ATOM 3224 N N . LEU B 1 100 ? 24.078 9.211 -16.719 1 48.34 100 LEU B N 1
ATOM 3225 C CA . LEU B 1 100 ? 24.938 9.688 -17.781 1 48.34 100 LEU B CA 1
ATOM 3226 C C . LEU B 1 100 ? 26.375 9.242 -17.562 1 48.34 100 LEU B C 1
ATOM 3228 O O . LEU B 1 100 ? 27.094 8.922 -18.531 1 48.34 100 LEU B O 1
ATOM 3232 N N . THR B 1 101 ? 26.781 9.422 -16.344 1 45.16 101 THR B N 1
ATOM 3233 C CA . THR B 1 101 ? 28.203 9.148 -16.094 1 45.16 101 THR B CA 1
ATOM 3234 C C . THR B 1 101 ? 28.453 7.648 -16.031 1 45.16 101 THR B C 1
ATOM 3236 O O . THR B 1 101 ? 29.5 7.168 -16.5 1 45.16 101 THR B O 1
ATOM 3239 N N . GLU B 1 102 ? 27.75 7.004 -15.016 1 44.75 102 GLU B N 1
ATOM 3240 C CA . GLU B 1 102 ? 28.125 5.621 -14.734 1 44.75 102 GLU B CA 1
ATOM 3241 C C . GLU B 1 102 ? 27.281 4.645 -15.555 1 44.75 102 GLU B C 1
ATOM 3243 O O . GLU B 1 102 ? 27.328 3.434 -15.32 1 44.75 102 GLU B O 1
ATOM 3248 N N . GLY B 1 103 ? 26.688 5.113 -16.5 1 48.16 103 GLY B N 1
ATOM 3249 C CA . GLY B 1 103 ? 25.875 4.113 -17.156 1 48.16 103 GLY B CA 1
ATOM 3250 C C . GLY B 1 103 ? 24.703 3.645 -16.312 1 48.16 103 GLY B C 1
ATOM 3251 O O . GLY B 1 103 ? 24.203 2.537 -16.516 1 48.16 103 GLY B O 1
ATOM 3252 N N . ASN B 1 104 ? 24.594 4.207 -15.078 1 52.78 104 ASN B N 1
ATOM 3253 C CA . ASN B 1 104 ? 23.578 3.801 -14.117 1 52.78 104 ASN B CA 1
ATOM 3254 C C . ASN B 1 104 ? 22.172 4.031 -14.656 1 52.78 104 ASN B C 1
ATOM 3256 O O . ASN B 1 104 ? 21.938 4.984 -15.406 1 52.78 104 ASN B O 1
ATOM 3260 N N . SER B 1 105 ? 21.484 2.934 -14.82 1 62.72 105 SER B N 1
ATOM 3261 C CA . SER B 1 105 ? 20.297 2.738 -15.641 1 62.72 105 SER B CA 1
ATOM 3262 C C . SER B 1 105 ? 19.109 3.52 -15.094 1 62.72 105 SER B C 1
ATOM 3264 O O . SER B 1 105 ? 18.062 3.621 -15.742 1 62.72 105 SER B O 1
ATOM 3266 N N . GLY B 1 106 ? 19.297 4.426 -14 1 75.88 106 GLY B N 1
ATOM 3267 C CA . GLY B 1 106 ? 18.219 5.305 -13.594 1 75.88 106 GLY B CA 1
ATOM 3268 C C . GLY B 1 106 ? 17.234 4.633 -12.656 1 75.88 106 GLY B C 1
ATOM 3269 O O . GLY B 1 106 ? 17.344 3.436 -12.391 1 75.88 106 GLY B O 1
ATOM 3270 N N . ARG B 1 107 ? 16.453 5.492 -12.008 1 83.5 107 ARG B N 1
ATOM 3271 C CA . ARG B 1 107 ? 15.414 5.027 -11.086 1 83.5 107 ARG B CA 1
ATOM 3272 C C . ARG B 1 107 ? 14.047 5.562 -11.484 1 83.5 107 ARG B C 1
ATOM 3274 O O . ARG B 1 107 ? 13.93 6.691 -11.969 1 83.5 107 ARG B O 1
ATOM 3281 N N . VAL B 1 108 ? 13.047 4.754 -11.281 1 90.88 108 VAL B N 1
ATOM 3282 C CA . VAL B 1 108 ? 11.68 5.199 -11.523 1 90.88 108 VAL B CA 1
ATOM 3283 C C . VAL B 1 108 ? 10.75 4.641 -10.445 1 90.88 108 VAL B C 1
ATOM 3285 O O . VAL B 1 108 ? 10.867 3.475 -10.062 1 90.88 108 VAL B O 1
ATOM 3288 N N . VAL B 1 109 ? 9.953 5.52 -9.859 1 92.88 109 VAL B N 1
ATOM 3289 C CA . VAL B 1 109 ? 8.969 5.145 -8.852 1 92.88 109 VAL B CA 1
ATOM 3290 C C . VAL B 1 109 ? 7.57 5.199 -9.453 1 92.88 109 VAL B C 1
ATOM 3292 O O . VAL B 1 109 ? 7.109 6.262 -9.883 1 92.88 109 VAL B O 1
ATOM 3295 N N . ILE B 1 110 ? 6.863 4.047 -9.391 1 97.12 110 ILE B N 1
ATOM 3296 C CA . ILE B 1 110 ? 5.559 3.936 -10.039 1 97.12 110 ILE B CA 1
ATOM 3297 C C . ILE B 1 110 ? 4.48 3.672 -8.992 1 97.12 110 ILE B C 1
ATOM 3299 O O . ILE B 1 110 ? 4.551 2.684 -8.258 1 97.12 110 ILE B O 1
ATOM 3303 N N . GLY B 1 111 ? 3.533 4.59 -8.93 1 96.75 111 GLY B N 1
ATOM 3304 C CA . GLY B 1 111 ? 2.299 4.27 -8.227 1 96.75 111 GLY B CA 1
ATOM 3305 C C . GLY B 1 111 ? 1.361 3.4 -9.047 1 96.75 111 GLY B C 1
ATOM 3306 O O . GLY B 1 111 ? 1.186 3.625 -10.242 1 96.75 111 GLY B O 1
ATOM 3307 N N . THR B 1 112 ? 0.763 2.355 -8.375 1 96.5 112 THR B N 1
ATOM 3308 C CA . THR B 1 112 ? -0.152 1.497 -9.117 1 96.5 112 THR B CA 1
ATOM 3309 C C . THR B 1 112 ? -1.503 1.406 -8.414 1 96.5 112 THR B C 1
ATOM 3311 O O . THR B 1 112 ? -1.562 1.237 -7.195 1 96.5 112 THR B O 1
ATOM 3314 N N . LEU B 1 113 ? -2.498 1.597 -9.203 1 95.12 113 LEU B N 1
ATOM 3315 C CA . LEU B 1 113 ? -3.852 1.238 -8.789 1 95.12 113 LEU B CA 1
ATOM 3316 C C . LEU B 1 113 ? -4.152 -0.219 -9.125 1 95.12 113 LEU B C 1
ATOM 3318 O O . LEU B 1 113 ? -3.426 -0.846 -9.898 1 95.12 113 LEU B O 1
ATOM 3322 N N . LEU B 1 114 ? -5.223 -0.686 -8.594 1 93.88 114 LEU B N 1
ATOM 3323 C CA . LEU B 1 114 ? -5.57 -2.1 -8.688 1 93.88 114 LEU B CA 1
ATOM 3324 C C . LEU B 1 114 ? -5.684 -2.541 -10.141 1 93.88 114 LEU B C 1
ATOM 3326 O O . LEU B 1 114 ? -5.18 -3.604 -10.516 1 93.88 114 LEU B O 1
ATOM 3330 N N . ALA B 1 115 ? -6.242 -1.718 -11 1 93.5 115 ALA B N 1
ATOM 3331 C CA . ALA B 1 115 ? -6.59 -2.092 -12.367 1 93.5 115 ALA B CA 1
ATOM 3332 C C . ALA B 1 115 ? -5.336 -2.379 -13.188 1 93.5 115 ALA B C 1
ATOM 3334 O O . ALA B 1 115 ? -5.379 -3.16 -14.148 1 93.5 115 ALA B O 1
ATOM 3335 N N . ALA B 1 116 ? -4.254 -1.863 -12.844 1 96.06 116 ALA B N 1
ATOM 3336 C CA . ALA B 1 116 ? -3.055 -1.991 -13.672 1 96.06 116 ALA B CA 1
ATOM 3337 C C . ALA B 1 116 ? -2.098 -3.027 -13.086 1 96.06 116 ALA B C 1
ATOM 3339 O O . ALA B 1 116 ? -1.16 -3.463 -13.758 1 96.06 116 ALA B O 1
ATOM 3340 N N . ALA B 1 117 ? -2.314 -3.475 -11.961 1 95.69 117 ALA B N 1
ATOM 3341 C CA . ALA B 1 117 ? -1.342 -4.195 -11.141 1 95.69 117 ALA B CA 1
ATOM 3342 C C . ALA B 1 117 ? -1.032 -5.566 -11.742 1 95.69 117 ALA B C 1
ATOM 3344 O O . ALA B 1 117 ? 0.116 -6.016 -11.719 1 95.69 117 ALA B O 1
ATOM 3345 N N . PRO B 1 118 ? -1.984 -6.219 -12.352 1 95.25 118 PRO B N 1
ATOM 3346 C CA . PRO B 1 118 ? -1.69 -7.605 -12.727 1 95.25 118 PRO B CA 1
ATOM 3347 C C . PRO B 1 118 ? -1.162 -7.73 -14.156 1 95.25 118 PRO B C 1
ATOM 3349 O O . PRO B 1 118 ? -0.632 -8.781 -14.531 1 95.25 118 PRO B O 1
ATOM 3352 N N . SER B 1 119 ? -1.353 -6.707 -14.977 1 94.81 119 SER B N 1
ATOM 3353 C CA . SER B 1 119 ? -1.046 -6.961 -16.375 1 94.81 119 SER B CA 1
ATOM 3354 C C . SER B 1 119 ? -0.305 -5.785 -17 1 94.81 119 SER B C 1
ATOM 3356 O O . SER B 1 119 ? 0.896 -5.871 -17.266 1 94.81 119 SER B O 1
ATOM 3358 N N . LEU B 1 120 ? -0.928 -4.656 -17.031 1 96.12 120 LEU B N 1
ATOM 3359 C CA . LEU B 1 120 ? -0.321 -3.516 -17.719 1 96.12 120 LEU B CA 1
ATOM 3360 C C . LEU B 1 120 ? 1.019 -3.158 -17.078 1 96.12 120 LEU B C 1
ATOM 3362 O O . LEU B 1 120 ? 2.025 -3.025 -17.781 1 96.12 120 LEU B O 1
ATOM 3366 N N . LEU B 1 121 ? 1.033 -3.045 -15.82 1 98 121 LEU B N 1
ATOM 3367 C CA . LEU B 1 121 ? 2.23 -2.6 -15.117 1 98 121 LEU B CA 1
ATOM 3368 C C . LEU B 1 121 ? 3.336 -3.646 -15.203 1 98 121 LEU B C 1
ATOM 3370 O O . LEU B 1 121 ? 4.461 -3.336 -15.602 1 98 121 LEU B O 1
ATOM 3374 N N . PRO B 1 122 ? 3.088 -4.887 -14.867 1 97.25 122 PRO B N 1
ATOM 3375 C CA . PRO B 1 122 ? 4.184 -5.859 -14.906 1 97.25 122 PRO B CA 1
ATOM 3376 C C . PRO B 1 122 ? 4.734 -6.07 -16.312 1 97.25 122 PRO B C 1
ATOM 3378 O O . PRO B 1 122 ? 5.938 -6.27 -16.484 1 97.25 122 PRO B O 1
ATOM 3381 N N . LYS B 1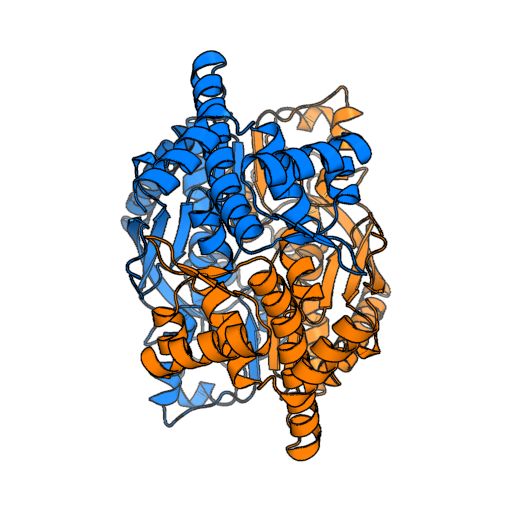 123 ? 3.895 -6.02 -17.297 1 96.62 123 LYS B N 1
ATOM 3382 C CA . LYS B 1 123 ? 4.371 -6.164 -18.656 1 96.62 123 LYS B CA 1
ATOM 3383 C C . LYS B 1 123 ? 5.27 -4.996 -19.062 1 96.62 123 LYS B C 1
ATOM 3385 O O . LYS B 1 123 ? 6.262 -5.18 -19.766 1 96.62 123 LYS B O 1
ATOM 3390 N N . ALA B 1 124 ? 4.852 -3.842 -18.641 1 97.56 124 ALA B N 1
ATOM 3391 C CA . ALA B 1 124 ? 5.691 -2.676 -18.906 1 97.56 124 ALA B CA 1
ATOM 3392 C C . ALA B 1 124 ? 7.027 -2.793 -18.172 1 97.56 124 ALA B C 1
ATOM 3394 O O . ALA B 1 124 ? 8.078 -2.459 -18.734 1 97.56 124 ALA B O 1
ATOM 3395 N N . ILE B 1 125 ? 7.023 -3.193 -16.938 1 96.81 125 ILE B N 1
ATOM 3396 C CA . ILE B 1 125 ? 8.242 -3.387 -16.156 1 96.81 125 ILE B CA 1
ATOM 3397 C C . ILE B 1 125 ? 9.156 -4.375 -16.875 1 96.81 125 ILE B C 1
ATOM 3399 O O . ILE B 1 125 ? 10.359 -4.129 -17 1 96.81 125 ILE B O 1
ATOM 3403 N N . GLU B 1 126 ? 8.555 -5.453 -17.328 1 94.56 126 GLU B N 1
ATOM 3404 C CA . GLU B 1 126 ? 9.32 -6.457 -18.047 1 94.56 126 GLU B CA 1
ATOM 3405 C C . GLU B 1 126 ? 10.016 -5.852 -19.266 1 94.56 126 GLU B C 1
ATOM 3407 O O . GLU B 1 126 ? 11.195 -6.125 -19.516 1 94.56 126 GLU B O 1
ATOM 3412 N N . SER B 1 127 ? 9.258 -5.094 -19.938 1 93.81 127 SER B N 1
ATOM 3413 C CA . SER B 1 127 ? 9.797 -4.441 -21.125 1 93.81 127 SER B CA 1
ATOM 3414 C C . SER B 1 127 ? 10.969 -3.531 -20.781 1 93.81 127 SER B C 1
ATOM 3416 O O . SER B 1 127 ? 12 -3.545 -21.453 1 93.81 127 SER B O 1
ATOM 3418 N N . VAL B 1 128 ? 10.867 -2.768 -19.766 1 93.12 128 VAL B N 1
ATOM 3419 C CA . VAL B 1 128 ? 11.906 -1.83 -19.359 1 93.12 128 VAL B CA 1
ATOM 3420 C C . VAL B 1 128 ? 13.141 -2.6 -18.891 1 93.12 128 VAL B C 1
ATOM 3422 O O . VAL B 1 128 ? 14.273 -2.252 -19.25 1 93.12 128 VAL B O 1
ATOM 3425 N N . LEU B 1 129 ? 12.953 -3.617 -18.125 1 89.75 129 LEU B N 1
ATOM 3426 C CA . LEU B 1 129 ? 14.062 -4.375 -17.562 1 89.75 129 LEU B CA 1
ATOM 3427 C C . LEU B 1 129 ? 14.82 -5.121 -18.656 1 89.75 129 LEU B C 1
ATOM 3429 O O . LEU B 1 129 ? 16.016 -5.402 -18.516 1 89.75 129 LEU B O 1
ATOM 3433 N N . THR B 1 130 ? 14.133 -5.473 -19.672 1 88.44 130 THR B N 1
ATOM 3434 C CA . THR B 1 130 ? 14.781 -6.121 -20.812 1 88.44 130 THR B CA 1
ATOM 3435 C C . THR B 1 130 ? 15.719 -5.152 -21.516 1 88.44 130 THR B C 1
ATOM 3437 O O . THR B 1 130 ? 16.812 -5.539 -21.938 1 88.44 130 THR B O 1
ATOM 3440 N N . ASN B 1 131 ? 15.328 -3.963 -21.625 1 85.44 131 ASN B N 1
ATOM 3441 C CA . ASN B 1 131 ? 16.094 -2.953 -22.344 1 85.44 131 ASN B CA 1
ATOM 3442 C C . ASN B 1 131 ? 17.109 -2.271 -21.438 1 85.44 131 ASN B C 1
ATOM 3444 O O . ASN B 1 131 ? 18.156 -1.818 -21.891 1 85.44 131 ASN B O 1
ATOM 3448 N N . ARG B 1 132 ? 16.688 -2.166 -20.203 1 84.75 132 ARG B N 1
ATOM 3449 C CA . ARG B 1 132 ? 17.531 -1.534 -19.188 1 84.75 132 ARG B CA 1
ATOM 3450 C C . ARG B 1 132 ? 17.594 -2.383 -17.922 1 84.75 132 ARG B C 1
ATOM 3452 O O . ARG B 1 132 ? 17.016 -2.023 -16.906 1 84.75 132 ARG B O 1
ATOM 3459 N N . PRO B 1 133 ? 18.406 -3.307 -17.938 1 82.25 133 PRO B N 1
ATOM 3460 C CA . PRO B 1 133 ? 18.391 -4.305 -16.875 1 82.25 133 PRO B CA 1
ATOM 3461 C C . PRO B 1 133 ? 18.797 -3.725 -15.523 1 82.25 133 PRO B C 1
ATOM 3463 O O . PRO B 1 133 ? 18.453 -4.285 -14.477 1 82.25 133 PRO B O 1
ATOM 3466 N N . ASN B 1 134 ? 19.438 -2.559 -15.539 1 78.81 134 ASN B N 1
ATOM 3467 C CA . ASN B 1 134 ? 19.984 -2.053 -14.281 1 78.81 134 ASN B CA 1
ATOM 3468 C C . ASN B 1 134 ? 19.141 -0.912 -13.727 1 78.81 134 ASN B C 1
ATOM 3470 O O . ASN B 1 134 ? 19.516 -0.275 -12.742 1 78.81 134 ASN B O 1
ATOM 3474 N N . VAL B 1 135 ? 18.047 -0.69 -14.305 1 86.38 135 VAL B N 1
ATOM 3475 C CA . VAL B 1 135 ? 17.172 0.36 -13.805 1 86.38 135 VAL B CA 1
ATOM 3476 C C . VAL B 1 135 ? 16.531 -0.086 -12.492 1 86.38 135 VAL B C 1
ATOM 3478 O O . VAL B 1 135 ? 16.141 -1.247 -12.352 1 86.38 135 VAL B O 1
ATOM 3481 N N . ALA B 1 136 ? 16.531 0.824 -11.547 1 86.19 136 ALA B N 1
ATOM 3482 C CA . ALA B 1 136 ? 15.844 0.561 -10.289 1 86.19 136 ALA B CA 1
ATOM 3483 C C . ALA B 1 136 ? 14.375 0.966 -10.383 1 86.19 136 ALA B C 1
ATOM 3485 O O . ALA B 1 136 ? 14.055 2.119 -10.688 1 86.19 136 ALA B O 1
ATOM 3486 N N . ILE B 1 137 ? 13.523 0.001 -10.148 1 93.19 137 ILE B N 1
ATOM 3487 C CA . ILE B 1 137 ? 12.094 0.265 -10.211 1 93.19 137 ILE B CA 1
ATOM 3488 C C . ILE B 1 137 ? 11.461 0.037 -8.836 1 93.19 137 ILE B C 1
ATOM 3490 O O . ILE B 1 137 ? 11.711 -0.988 -8.203 1 93.19 137 ILE B O 1
ATOM 3494 N N . LYS B 1 138 ? 10.75 1.01 -8.406 1 94.5 138 LYS B N 1
ATOM 3495 C CA . LYS B 1 138 ? 9.953 0.91 -7.188 1 94.5 138 LYS B CA 1
ATOM 3496 C C . LYS B 1 138 ? 8.461 1.035 -7.484 1 94.5 138 LYS B C 1
ATOM 3498 O O . LYS B 1 138 ? 8.047 1.938 -8.211 1 94.5 138 LYS B O 1
ATOM 3503 N N . VAL B 1 139 ? 7.672 0.09 -6.91 1 96.19 139 VAL B N 1
ATOM 3504 C CA . VAL B 1 139 ? 6.223 0.095 -7.074 1 96.19 139 VAL B CA 1
ATOM 3505 C C . VAL B 1 139 ? 5.555 0.425 -5.742 1 96.19 139 VAL B C 1
ATOM 3507 O O . VAL B 1 139 ? 5.855 -0.193 -4.719 1 96.19 139 VAL B O 1
ATOM 3510 N N . VAL B 1 140 ? 4.691 1.39 -5.797 1 93.38 140 VAL B N 1
ATOM 3511 C CA . VAL B 1 140 ? 3.896 1.776 -4.637 1 93.38 140 VAL B CA 1
ATOM 3512 C C . VAL B 1 140 ? 2.412 1.561 -4.93 1 93.38 140 VAL B C 1
ATOM 3514 O O . VAL B 1 140 ? 1.86 2.168 -5.848 1 93.38 140 VAL B O 1
ATOM 3517 N N . GLU B 1 141 ? 1.785 0.779 -4.07 1 93.5 141 GLU B N 1
ATOM 3518 C CA . GLU B 1 141 ? 0.373 0.475 -4.281 1 93.5 141 GLU B CA 1
ATOM 3519 C C . GLU B 1 141 ? -0.518 1.369 -3.422 1 93.5 141 GLU B C 1
ATOM 3521 O O . GLU B 1 141 ? -0.18 1.674 -2.275 1 93.5 141 GLU B O 1
ATOM 3526 N N . GLY B 1 142 ? -1.662 1.737 -4.023 1 90.19 142 GLY B N 1
ATOM 3527 C CA . GLY B 1 142 ? -2.619 2.539 -3.279 1 90.19 142 GLY B CA 1
ATOM 3528 C C . GLY B 1 142 ? -3.785 3.016 -4.125 1 90.19 142 GLY B C 1
ATOM 3529 O O . GLY B 1 142 ? -4.031 2.482 -5.211 1 90.19 142 GLY B O 1
ATOM 3530 N N . THR B 1 143 ? -4.578 3.916 -3.521 1 89.38 143 THR B N 1
ATOM 3531 C CA . THR B 1 143 ? -5.652 4.609 -4.227 1 89.38 143 THR B CA 1
ATOM 3532 C C . THR B 1 143 ? -5.215 6.02 -4.617 1 89.38 143 THR B C 1
ATOM 3534 O O . THR B 1 143 ? -4.18 6.504 -4.156 1 89.38 143 THR B O 1
ATOM 3537 N N . ASN B 1 144 ? -5.973 6.598 -5.473 1 86.88 144 ASN B N 1
ATOM 3538 C CA . ASN B 1 144 ? -5.609 7.922 -5.969 1 86.88 144 ASN B CA 1
ATOM 3539 C C . ASN B 1 144 ? -5.449 8.922 -4.828 1 86.88 144 ASN B C 1
ATOM 3541 O O . ASN B 1 144 ? -4.582 9.797 -4.879 1 86.88 144 ASN B O 1
ATOM 3545 N N . ASP B 1 145 ? -6.242 8.875 -3.879 1 81.62 145 ASP B N 1
ATOM 3546 C CA . ASP B 1 145 ? -6.191 9.828 -2.775 1 81.62 145 ASP B CA 1
ATOM 3547 C C . ASP B 1 145 ? -4.852 9.75 -2.047 1 81.62 145 ASP B C 1
ATOM 3549 O O . ASP B 1 145 ? -4.379 10.758 -1.507 1 81.62 145 ASP B O 1
ATOM 3553 N N . ALA B 1 146 ? -4.293 8.633 -2.051 1 83.12 146 ALA B N 1
ATOM 3554 C CA . ALA B 1 146 ? -3 8.453 -1.401 1 83.12 146 ALA B CA 1
ATOM 3555 C C . ALA B 1 146 ? -1.855 8.727 -2.371 1 83.12 146 ALA B C 1
ATOM 3557 O O . ALA B 1 146 ? -0.835 9.305 -1.988 1 83.12 146 ALA B O 1
ATOM 3558 N N . LEU B 1 147 ? -1.981 8.383 -3.598 1 89.81 147 LEU B N 1
ATOM 3559 C CA . LEU B 1 147 ? -0.871 8.383 -4.543 1 89.81 147 LEU B CA 1
ATOM 3560 C C . LEU B 1 147 ? -0.709 9.75 -5.199 1 89.81 147 LEU B C 1
ATOM 3562 O O . LEU B 1 147 ? 0.407 10.156 -5.531 1 89.81 147 LEU B O 1
ATOM 3566 N N . ILE B 1 148 ? -1.738 10.461 -5.383 1 84.88 148 ILE B N 1
ATOM 3567 C CA . ILE B 1 148 ? -1.697 11.711 -6.141 1 84.88 148 ILE B CA 1
ATOM 3568 C C . ILE B 1 148 ? -0.854 12.742 -5.391 1 84.88 148 ILE B C 1
ATOM 3570 O O . ILE B 1 148 ? -0.003 13.406 -5.988 1 84.88 148 ILE B O 1
ATOM 3574 N N . PRO B 1 149 ? -1.05 12.93 -4.102 1 74.88 149 PRO B N 1
ATOM 3575 C CA . PRO B 1 149 ? -0.167 13.852 -3.385 1 74.88 149 PRO B CA 1
ATOM 3576 C C . PRO B 1 149 ? 1.311 13.508 -3.555 1 74.88 149 PRO B C 1
ATOM 3578 O O . PRO B 1 149 ? 2.146 14.406 -3.693 1 74.88 149 PRO B O 1
ATOM 3581 N N . ALA B 1 150 ? 1.618 12.227 -3.537 1 82.19 150 ALA B N 1
ATOM 3582 C CA . ALA B 1 150 ? 2.996 11.781 -3.725 1 82.19 150 ALA B CA 1
ATOM 3583 C C . ALA B 1 150 ? 3.477 12.062 -5.145 1 82.19 150 ALA B C 1
ATOM 3585 O O . ALA B 1 150 ? 4.668 12.297 -5.371 1 82.19 150 ALA B O 1
ATOM 3586 N N . LEU B 1 151 ? 2.555 12.016 -6.074 1 86.31 151 LEU B N 1
ATOM 3587 C CA . LEU B 1 151 ? 2.869 12.391 -7.449 1 86.31 151 LEU B CA 1
ATOM 3588 C C . LEU B 1 151 ? 3.225 13.875 -7.543 1 86.31 151 LEU B C 1
ATOM 3590 O O . LEU B 1 151 ? 4.215 14.234 -8.18 1 86.31 151 LEU B O 1
ATOM 3594 N N . PHE B 1 152 ? 2.484 14.648 -6.875 1 74.88 152 PHE B N 1
ATOM 3595 C CA . PHE B 1 152 ? 2.707 16.094 -6.906 1 74.88 152 PHE B CA 1
ATOM 3596 C C . PHE B 1 152 ? 4.035 16.438 -6.25 1 74.88 152 PHE B C 1
ATOM 3598 O O . PHE B 1 152 ? 4.738 17.344 -6.707 1 74.88 152 PHE B O 1
ATOM 3605 N N . SER B 1 153 ? 4.312 15.742 -5.215 1 68.75 153 SER B N 1
ATOM 3606 C CA . SER B 1 153 ? 5.531 16.047 -4.473 1 68.75 153 SER B CA 1
ATOM 3607 C C . SER B 1 153 ? 6.758 15.453 -5.16 1 68.75 153 SER B C 1
ATOM 3609 O O . SER B 1 153 ? 7.891 15.742 -4.773 1 68.75 153 SER B O 1
ATOM 3611 N N . GLY B 1 154 ? 6.555 14.617 -6.105 1 77.19 154 GLY B N 1
ATOM 3612 C CA . GLY B 1 154 ? 7.664 14.047 -6.848 1 77.19 154 GLY B CA 1
ATOM 3613 C C . GLY B 1 154 ? 8.188 12.758 -6.238 1 77.19 154 GLY B C 1
ATOM 3614 O O . GLY B 1 154 ? 9.148 12.172 -6.738 1 77.19 154 GLY B O 1
ATOM 3615 N N . GLU B 1 155 ? 7.602 12.328 -5.195 1 80.06 155 GLU B N 1
ATOM 3616 C CA . GLU B 1 155 ? 7.973 11.047 -4.594 1 80.06 155 GLU B CA 1
ATOM 3617 C C . GLU B 1 155 ? 7.621 9.883 -5.516 1 80.06 155 GLU B C 1
ATOM 3619 O O . GLU B 1 155 ? 8.258 8.828 -5.461 1 80.06 155 GLU B O 1
ATOM 3624 N N . ILE B 1 156 ? 6.574 10.133 -6.289 1 90.19 156 ILE B N 1
ATOM 3625 C CA . ILE B 1 156 ? 6.133 9.211 -7.324 1 90.19 156 ILE B CA 1
ATOM 3626 C C . ILE B 1 156 ? 6.246 9.875 -8.695 1 90.19 156 ILE B C 1
ATOM 3628 O O . ILE B 1 156 ? 5.898 11.047 -8.852 1 90.19 156 ILE B O 1
ATOM 3632 N N . ASP B 1 157 ? 6.77 9.125 -9.617 1 90.75 157 ASP B N 1
ATOM 3633 C CA . ASP B 1 157 ? 7.012 9.703 -10.93 1 90.75 157 ASP B CA 1
ATOM 3634 C C . ASP B 1 157 ? 5.762 9.625 -11.805 1 90.75 157 ASP B C 1
ATOM 3636 O O . ASP B 1 157 ? 5.523 10.5 -12.641 1 90.75 157 ASP B O 1
ATOM 3640 N N . MET B 1 158 ? 5.035 8.547 -11.625 1 95.88 158 MET B N 1
ATOM 3641 C CA . MET B 1 158 ? 3.801 8.359 -12.383 1 95.88 158 MET B CA 1
ATOM 3642 C C . MET B 1 158 ? 2.867 7.387 -11.664 1 95.88 158 MET B C 1
ATOM 3644 O O . MET B 1 158 ? 3.316 6.559 -10.867 1 95.88 158 MET B O 1
ATOM 3648 N N . ILE B 1 159 ? 1.617 7.52 -11.914 1 96.12 159 ILE B N 1
ATOM 3649 C CA . ILE B 1 159 ? 0.597 6.605 -11.406 1 96.12 159 ILE B CA 1
ATOM 3650 C C . ILE B 1 159 ? -0.05 5.863 -12.578 1 96.12 159 ILE B C 1
ATOM 3652 O O . ILE B 1 159 ? -0.425 6.48 -13.578 1 96.12 159 ILE B O 1
ATOM 3656 N N . VAL B 1 160 ? -0.135 4.539 -12.477 1 97.62 160 VAL B N 1
ATOM 3657 C CA . VAL B 1 160 ? -0.748 3.727 -13.523 1 97.62 160 VAL B CA 1
ATOM 3658 C C . VAL B 1 160 ? -2.016 3.064 -12.984 1 97.62 160 VAL B C 1
ATOM 3660 O O . VAL B 1 160 ? -2.006 2.475 -11.906 1 97.62 160 VAL B O 1
ATOM 3663 N N . GLY B 1 161 ? -3.072 3.18 -13.695 1 95.56 161 GLY B N 1
ATOM 3664 C CA . GLY B 1 161 ? -4.352 2.6 -13.312 1 95.56 161 GLY B CA 1
ATOM 3665 C C . GLY B 1 161 ? -5.539 3.379 -13.844 1 95.56 161 GLY B C 1
ATOM 3666 O O . GLY B 1 161 ? -5.422 4.109 -14.828 1 95.56 161 GLY B O 1
ATOM 3667 N N . ARG B 1 162 ? -6.695 3.127 -13.273 1 92.19 162 ARG B N 1
ATOM 3668 C CA . ARG B 1 162 ? -7.902 3.814 -13.711 1 92.19 162 ARG B CA 1
ATOM 3669 C C . ARG B 1 162 ? -7.758 5.324 -13.562 1 92.19 162 ARG B C 1
ATOM 3671 O O . ARG B 1 162 ? -7.352 5.816 -12.508 1 92.19 162 ARG B O 1
ATOM 3678 N N . LEU B 1 163 ? -8.086 6.031 -14.594 1 89.75 163 LEU B N 1
ATOM 3679 C CA . LEU B 1 163 ? -7.965 7.484 -14.594 1 89.75 163 LEU B CA 1
ATOM 3680 C C . LEU B 1 163 ? -9.141 8.125 -13.859 1 89.75 163 LEU B C 1
ATOM 3682 O O . LEU B 1 163 ? -10.281 7.688 -14.008 1 89.75 163 LEU B O 1
ATOM 3686 N N . PRO B 1 164 ? -8.812 9.047 -13 1 79.56 164 PRO B N 1
ATOM 3687 C CA . PRO B 1 164 ? -9.906 9.734 -12.312 1 79.56 164 PRO B CA 1
ATOM 3688 C C . PRO B 1 164 ? -10.773 10.555 -13.266 1 79.56 164 PRO B C 1
ATOM 3690 O O . PRO B 1 164 ? -10.289 11.023 -14.305 1 79.56 164 PRO B O 1
ATOM 3693 N N . ALA B 1 165 ? -12.086 10.484 -13.016 1 66.94 165 ALA B N 1
ATOM 3694 C CA . ALA B 1 165 ? -13.023 11.234 -13.844 1 66.94 165 ALA B CA 1
ATOM 3695 C C . ALA B 1 165 ? -12.734 12.727 -13.797 1 66.94 165 ALA B C 1
ATOM 3697 O O . ALA B 1 165 ? -12.961 13.445 -14.766 1 66.94 165 ALA B O 1
ATOM 3698 N N . TYR B 1 166 ? -12.531 13.156 -12.594 1 56.78 166 TYR B N 1
ATOM 3699 C CA . TYR B 1 166 ? -12.383 14.609 -12.508 1 56.78 166 TYR B CA 1
ATOM 3700 C C . TYR B 1 166 ? -11.008 15.039 -12.984 1 56.78 166 TYR B C 1
ATOM 3702 O O . TYR B 1 166 ? -9.992 14.484 -12.57 1 56.78 166 TYR B O 1
ATOM 3710 N N . ARG B 1 167 ? -11.008 15.406 -14.305 1 50.88 167 ARG B N 1
ATOM 3711 C CA . ARG B 1 167 ? -9.82 16.094 -14.805 1 50.88 167 ARG B CA 1
ATOM 3712 C C . ARG B 1 167 ? -9.422 17.25 -13.891 1 50.88 167 ARG B C 1
ATOM 3714 O O . ARG B 1 167 ? -10.008 18.328 -13.961 1 50.88 167 ARG B O 1
ATOM 3721 N N . ALA B 1 168 ? -9.461 16.906 -12.727 1 47.91 168 ALA B N 1
ATOM 3722 C CA . ALA B 1 168 ? -9.086 18.125 -12.008 1 47.91 168 ALA B CA 1
ATOM 3723 C C . ALA B 1 168 ? -8.023 18.906 -12.766 1 47.91 168 ALA B C 1
ATOM 3725 O O . ALA B 1 168 ? -7.258 18.344 -13.547 1 47.91 168 ALA B O 1
ATOM 3726 N N . LYS B 1 169 ? -8.32 20.234 -12.906 1 46.69 169 LYS B N 1
ATOM 3727 C CA . LYS B 1 169 ? -7.449 21.344 -13.305 1 46.69 169 LYS B CA 1
ATOM 3728 C C . LYS B 1 169 ? -6.012 21.109 -12.852 1 46.69 169 LYS B C 1
ATOM 3730 O O . LYS B 1 169 ? -5.176 22 -12.93 1 46.69 169 LYS B O 1
ATOM 3735 N N . ALA B 1 170 ? -5.875 19.891 -12.32 1 54.75 170 ALA B N 1
ATOM 3736 C CA . ALA B 1 170 ? -4.551 19.766 -11.727 1 54.75 170 ALA B CA 1
ATOM 3737 C C . ALA B 1 170 ? -3.475 19.625 -12.797 1 54.75 170 ALA B C 1
ATOM 3739 O O . ALA B 1 170 ? -3.766 19.25 -13.93 1 54.75 170 ALA B O 1
ATOM 3740 N N . ARG B 1 171 ? -2.473 20.266 -12.672 1 66.69 171 ARG B N 1
ATOM 3741 C CA . ARG B 1 171 ? -1.21 20.391 -13.398 1 66.69 171 ARG B CA 1
ATOM 3742 C C . ARG B 1 171 ? -0.606 19.016 -13.68 1 66.69 171 ARG B C 1
ATOM 3744 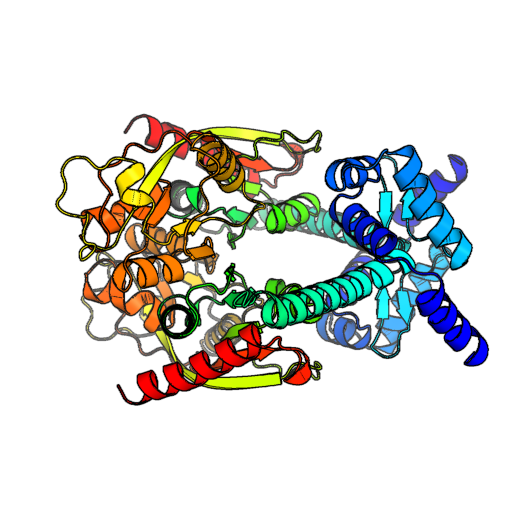O O . ARG B 1 171 ? 0.617 18.859 -13.703 1 66.69 171 ARG B O 1
ATOM 3751 N N . LEU B 1 172 ? -1.616 17.906 -13.773 1 83.31 172 LEU B N 1
ATOM 3752 C CA . LEU B 1 172 ? -1.076 16.594 -14.148 1 83.31 172 LEU B CA 1
ATOM 3753 C C . LEU B 1 172 ? -1.433 16.266 -15.594 1 83.31 172 LEU B C 1
ATOM 3755 O O . LEU B 1 172 ? -2.484 16.672 -16.094 1 83.31 172 LEU B O 1
ATOM 3759 N N . VAL B 1 173 ? -0.607 15.609 -16.266 1 89.19 173 VAL B N 1
ATOM 3760 C CA . VAL B 1 173 ? -0.884 15.016 -17.562 1 89.19 173 VAL B CA 1
ATOM 3761 C C . VAL B 1 173 ? -1.46 13.609 -17.391 1 89.19 173 VAL B C 1
ATOM 3763 O O . VAL B 1 173 ? -0.94 12.82 -16.594 1 89.19 173 VAL B O 1
ATOM 3766 N N . GLN B 1 174 ? -2.541 13.367 -18.047 1 92.56 174 GLN B N 1
ATOM 3767 C CA . GLN B 1 174 ? -3.158 12.047 -18.031 1 92.56 174 GLN B CA 1
ATOM 3768 C C . GLN B 1 174 ? -3.271 11.484 -19.453 1 92.56 174 GLN B C 1
ATOM 3770 O O . GLN B 1 174 ? -3.645 12.211 -20.391 1 92.56 174 GLN B O 1
ATOM 3775 N N . GLU B 1 175 ? -2.9 10.258 -19.656 1 94.5 175 GLU B N 1
ATOM 3776 C CA . GLU B 1 175 ? -2.994 9.578 -20.938 1 94.5 175 GLU B CA 1
ATOM 3777 C C . GLU B 1 175 ? -3.814 8.297 -20.828 1 94.5 175 GLU B C 1
ATOM 3779 O O . GLU B 1 175 ? -3.531 7.441 -19.984 1 94.5 175 GLU B O 1
ATOM 3784 N N . GLU B 1 176 ? -4.824 8.219 -21.641 1 94.75 176 GLU B N 1
ATOM 3785 C CA . GLU B 1 176 ? -5.582 6.973 -21.734 1 94.75 176 GLU B CA 1
ATOM 3786 C C . GLU B 1 176 ? -4.828 5.926 -22.547 1 94.75 176 GLU B C 1
ATOM 3788 O O . GLU B 1 176 ? -4.359 6.211 -23.656 1 94.75 176 GLU B O 1
ATOM 3793 N N . LEU B 1 177 ? -4.699 4.738 -22.016 1 96.19 177 LEU B N 1
ATOM 3794 C CA . LEU B 1 177 ? -3.92 3.711 -22.703 1 96.19 177 LEU B CA 1
ATOM 3795 C C . LEU B 1 177 ? -4.805 2.545 -23.125 1 96.19 177 LEU B C 1
ATOM 3797 O O . LEU B 1 177 ? -4.598 1.957 -24.188 1 96.19 177 LEU B O 1
ATOM 3801 N N . LEU B 1 178 ? -5.742 2.125 -22.281 1 93.31 178 LEU B N 1
ATOM 3802 C CA . LEU B 1 178 ? -6.648 1.038 -22.641 1 93.31 178 LEU B CA 1
ATOM 3803 C C . LEU B 1 178 ? -7.977 1.177 -21.906 1 93.31 178 LEU B C 1
ATOM 3805 O O . LEU B 1 178 ? -8.133 2.061 -21.062 1 93.31 178 LEU B O 1
ATOM 3809 N N . ASP B 1 179 ? -8.938 0.4 -22.344 1 89.38 179 ASP B N 1
ATOM 3810 C CA . ASP B 1 179 ? -10.234 0.358 -21.672 1 89.38 179 ASP B CA 1
ATOM 3811 C C . ASP B 1 179 ? -10.336 -0.838 -20.734 1 89.38 179 ASP B C 1
ATOM 3813 O O . ASP B 1 179 ? -9.703 -1.871 -20.969 1 89.38 179 ASP B O 1
ATOM 3817 N N . ASP B 1 180 ? -11.023 -0.587 -19.75 1 86.44 180 ASP B N 1
ATOM 3818 C CA . ASP B 1 180 ? -11.203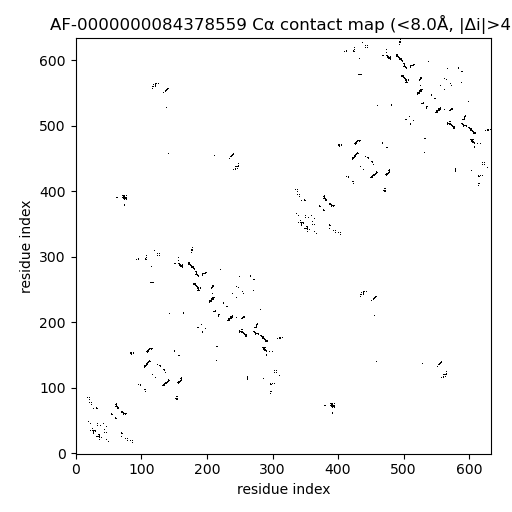 -1.668 -18.797 1 86.44 180 ASP B CA 1
ATOM 3819 C C . ASP B 1 180 ? -12.688 -1.936 -18.547 1 86.44 180 ASP B C 1
ATOM 3821 O O . ASP B 1 180 ? -13.531 -1.087 -18.828 1 86.44 180 ASP B O 1
ATOM 3825 N N . HIS B 1 181 ? -12.93 -3.164 -18.188 1 91.81 181 HIS B N 1
ATOM 3826 C CA . HIS B 1 181 ? -14.281 -3.615 -17.844 1 91.81 181 HIS B CA 1
ATOM 3827 C C . HIS B 1 181 ? -14.352 -4.145 -16.422 1 91.81 181 HIS B C 1
ATOM 3829 O O . HIS B 1 181 ? -13.383 -4.738 -15.93 1 91.81 181 HIS B O 1
ATOM 3835 N N . ILE B 1 182 ? -15.508 -3.848 -15.852 1 95.88 182 ILE B N 1
ATOM 3836 C CA . ILE B 1 182 ? -15.711 -4.32 -14.484 1 95.88 182 ILE B CA 1
ATOM 3837 C C . ILE B 1 182 ? -16.547 -5.598 -14.5 1 95.88 182 ILE B C 1
ATOM 3839 O O . ILE B 1 182 ? -17.531 -5.695 -15.234 1 95.88 182 ILE B O 1
ATOM 3843 N N . LEU B 1 183 ? -16.188 -6.578 -13.703 1 96.56 183 LEU B N 1
ATOM 3844 C CA . LEU B 1 183 ? -16.922 -7.82 -13.516 1 96.56 183 LEU B CA 1
ATOM 3845 C C . LEU B 1 183 ? -17.469 -7.922 -12.094 1 96.56 183 LEU B C 1
ATOM 3847 O O . LEU B 1 183 ? -16.828 -7.453 -11.141 1 96.56 183 LEU B O 1
ATOM 3851 N N . ALA B 1 184 ? -18.609 -8.477 -12.055 1 97.88 184 ALA B N 1
ATOM 3852 C CA . ALA B 1 184 ? -19.062 -9.008 -10.766 1 97.88 184 ALA B CA 1
ATOM 3853 C C . ALA B 1 184 ? -18.469 -10.391 -10.516 1 97.88 184 ALA B C 1
ATOM 3855 O O . ALA B 1 184 ? -18.5 -11.258 -11.398 1 97.88 184 ALA B O 1
ATOM 3856 N N . VAL B 1 185 ? -17.891 -10.57 -9.312 1 98.25 185 VAL B N 1
ATOM 3857 C CA . VAL B 1 185 ? -17.156 -11.789 -9.008 1 98.25 185 VAL B CA 1
ATOM 3858 C C . VAL B 1 185 ? -17.656 -12.375 -7.684 1 98.25 185 VAL B C 1
ATOM 3860 O O . VAL B 1 185 ? -17.984 -11.633 -6.754 1 98.25 185 VAL B O 1
ATOM 3863 N N . ILE B 1 186 ? -17.703 -13.688 -7.633 1 98.44 186 ILE B N 1
ATOM 3864 C CA . ILE B 1 186 ? -18.141 -14.414 -6.445 1 98.44 186 ILE B CA 1
ATOM 3865 C C . ILE B 1 186 ? -17.234 -15.609 -6.203 1 98.44 186 ILE B C 1
ATOM 3867 O O . ILE B 1 186 ? -16.375 -15.922 -7.027 1 98.44 186 ILE B O 1
ATOM 3871 N N . GLY B 1 187 ? -17.359 -16.219 -5.016 1 97.88 187 GLY B N 1
ATOM 3872 C CA . GLY B 1 187 ? -16.703 -17.5 -4.777 1 97.88 187 GLY B CA 1
ATOM 3873 C C . GLY B 1 187 ? -17.312 -18.641 -5.559 1 97.88 187 GLY B C 1
ATOM 3874 O O . GLY B 1 187 ? -18.469 -18.562 -6 1 97.88 187 GLY B O 1
ATOM 3875 N N . THR B 1 188 ? -16.562 -19.719 -5.664 1 97.31 188 THR B N 1
ATOM 3876 C CA . THR B 1 188 ? -17 -20.859 -6.473 1 97.31 188 THR B CA 1
ATOM 3877 C C . THR B 1 188 ? -18.078 -21.656 -5.746 1 97.31 188 THR B C 1
ATOM 3879 O O . THR B 1 188 ? -18.734 -22.5 -6.348 1 97.31 188 THR B O 1
ATOM 3882 N N . GLN B 1 189 ? -18.266 -21.375 -4.496 1 96.19 189 GLN B N 1
ATOM 3883 C CA . GLN B 1 189 ? -19.297 -22.062 -3.719 1 96.19 189 GLN B CA 1
ATOM 3884 C C . GLN B 1 189 ? -20.516 -21.188 -3.514 1 96.19 189 GLN B C 1
ATOM 3886 O O . GLN B 1 189 ? -21.453 -21.562 -2.809 1 96.19 189 GLN B O 1
ATOM 3891 N N . HIS B 1 190 ? -20.5 -20.016 -4.055 1 97.25 190 HIS B N 1
ATOM 3892 C CA . HIS B 1 190 ? -21.609 -19.078 -3.916 1 97.25 190 HIS B CA 1
ATOM 3893 C C . HIS B 1 190 ? -22.906 -19.656 -4.492 1 97.25 190 HIS B C 1
ATOM 3895 O O . HIS B 1 190 ? -22.875 -20.312 -5.535 1 97.25 190 HIS B O 1
ATOM 3901 N N . PRO B 1 191 ? -24.047 -19.312 -3.947 1 97.12 191 PRO B N 1
ATOM 3902 C CA . PRO B 1 191 ? -25.328 -19.875 -4.391 1 97.12 191 PRO B CA 1
ATOM 3903 C C . PRO B 1 191 ? -25.656 -19.5 -5.828 1 97.12 191 PRO B C 1
ATOM 3905 O O . PRO B 1 191 ? -26.375 -20.234 -6.512 1 97.12 191 PRO B O 1
ATOM 3908 N N . LEU B 1 192 ? -25.141 -18.469 -6.328 1 97.25 192 LEU B N 1
ATOM 3909 C CA . LEU B 1 192 ? -25.531 -17.953 -7.633 1 97.25 192 LEU B CA 1
ATOM 3910 C C . LEU B 1 192 ? -24.562 -18.406 -8.719 1 97.25 192 LEU B C 1
ATOM 3912 O O . LEU B 1 192 ? -24.719 -18.062 -9.891 1 97.25 192 LEU B O 1
ATOM 3916 N N . VAL B 1 193 ? -23.594 -19.234 -8.391 1 96.06 193 VAL B N 1
ATOM 3917 C CA . VAL B 1 193 ? -22.5 -19.547 -9.281 1 96.06 193 VAL B CA 1
ATOM 3918 C C . VAL B 1 193 ? -23.016 -20.297 -10.5 1 96.06 193 VAL B C 1
ATOM 3920 O O . VAL B 1 193 ? -22.531 -20.125 -11.617 1 96.06 193 VAL B O 1
ATOM 3923 N N . ALA B 1 194 ? -24.062 -21.109 -10.383 1 93.56 194 ALA B N 1
ATOM 3924 C CA . ALA B 1 194 ? -24.531 -22.016 -11.43 1 93.56 194 ALA B CA 1
ATOM 3925 C C . ALA B 1 194 ? -25.625 -21.359 -12.273 1 93.56 194 ALA B C 1
ATOM 3927 O O . ALA B 1 194 ? -26.047 -21.906 -13.289 1 93.56 194 ALA B O 1
ATOM 3928 N N . LYS B 1 195 ? -26.031 -20.234 -11.898 1 94.75 195 LYS B N 1
ATOM 3929 C CA . LYS B 1 195 ? -27.094 -19.562 -12.641 1 94.75 195 LYS B CA 1
ATOM 3930 C C . LYS B 1 195 ? -26.562 -18.969 -13.945 1 94.75 195 LYS B C 1
ATOM 3932 O O . LYS B 1 195 ? -25.516 -18.297 -13.953 1 94.75 195 LYS B O 1
ATOM 3937 N N . SER B 1 196 ? -27.234 -19.156 -15 1 93.5 196 SER B N 1
ATOM 3938 C CA . SER B 1 196 ? -26.797 -18.719 -16.328 1 93.5 196 SER B CA 1
ATOM 3939 C C . SER B 1 196 ? -27.031 -17.219 -16.516 1 93.5 196 SER B C 1
ATOM 3941 O O . SER B 1 196 ? -26.391 -16.594 -17.359 1 93.5 196 SER B O 1
ATOM 3943 N N . SER B 1 197 ? -28.016 -16.688 -15.812 1 95.25 197 SER B N 1
ATOM 3944 C CA . SER B 1 197 ? -28.328 -15.266 -15.828 1 95.25 197 SER B CA 1
ATOM 3945 C C . SER B 1 197 ? -28.844 -14.797 -14.469 1 95.25 197 SER B C 1
ATOM 3947 O O . SER B 1 197 ? -29.688 -15.461 -13.859 1 95.25 197 SER B O 1
ATOM 3949 N N . VAL B 1 198 ? -28.281 -13.742 -14.031 1 96.75 198 VAL B N 1
ATOM 3950 C CA . VAL B 1 198 ? -28.672 -13.227 -12.719 1 96.75 198 VAL B CA 1
ATOM 3951 C C . VAL B 1 198 ? -29.141 -11.781 -12.844 1 96.75 198 VAL B C 1
ATOM 3953 O O . VAL B 1 198 ? -28.469 -10.953 -13.453 1 96.75 198 VAL B O 1
ATOM 3956 N N . SER B 1 199 ? -30.328 -11.5 -12.328 1 96 199 SER B N 1
ATOM 3957 C CA . SER B 1 199 ? -30.844 -10.133 -12.289 1 96 199 SER B CA 1
ATOM 3958 C C . SER B 1 199 ? -30.297 -9.375 -11.078 1 96 199 SER B C 1
ATOM 3960 O O . SER B 1 199 ? -29.859 -9.984 -10.109 1 96 199 SER B O 1
ATOM 3962 N N . PHE B 1 200 ? -30.391 -8.078 -11.203 1 96.62 200 PHE B N 1
ATOM 3963 C CA . PHE B 1 200 ? -29.938 -7.273 -10.078 1 96.62 200 PHE B CA 1
ATOM 3964 C C . PHE B 1 200 ? -30.766 -7.551 -8.836 1 96.62 200 PHE B C 1
ATOM 3966 O O . PHE B 1 200 ? -30.25 -7.535 -7.715 1 96.62 200 PHE B O 1
ATOM 3973 N N . ASP B 1 201 ? -32.031 -7.758 -9 1 96.12 201 ASP B N 1
ATOM 3974 C CA . ASP B 1 201 ? -32.906 -8.031 -7.875 1 96.12 201 ASP B CA 1
ATOM 3975 C C . ASP B 1 201 ? -32.438 -9.25 -7.082 1 96.12 201 ASP B C 1
ATOM 3977 O O . ASP B 1 201 ? -32.562 -9.289 -5.855 1 96.12 201 ASP B O 1
ATOM 3981 N N . GLU B 1 202 ? -31.859 -10.203 -7.77 1 96.31 202 GLU B N 1
ATOM 3982 C CA . GLU B 1 202 ? -31.375 -11.422 -7.125 1 96.31 202 GLU B CA 1
ATOM 3983 C C . GLU B 1 202 ? -30.094 -11.148 -6.332 1 96.31 202 GLU B C 1
ATOM 3985 O O . GLU B 1 202 ? -29.703 -11.961 -5.496 1 96.31 202 GLU B O 1
ATOM 3990 N N . LEU B 1 203 ? -29.469 -10.031 -6.59 1 97.19 203 LEU B N 1
ATOM 3991 C CA . LEU B 1 203 ? -28.203 -9.68 -5.934 1 97.19 203 LEU B CA 1
ATOM 3992 C C . LEU B 1 203 ? -28.469 -8.906 -4.645 1 97.19 203 LEU B C 1
ATOM 3994 O O . LEU B 1 203 ? -27.578 -8.797 -3.801 1 97.19 203 LEU B O 1
ATOM 3998 N N . LYS B 1 204 ? -29.609 -8.414 -4.457 1 95.75 204 LYS B N 1
ATOM 3999 C CA . LYS B 1 204 ? -29.922 -7.434 -3.42 1 95.75 204 LYS B CA 1
ATOM 4000 C C . LYS B 1 204 ? -29.812 -8.047 -2.027 1 95.75 204 LYS B C 1
ATOM 4002 O O . LYS B 1 204 ? -29.594 -7.336 -1.045 1 95.75 204 LYS B O 1
ATOM 4007 N N . SER B 1 205 ? -29.922 -9.305 -1.919 1 94.31 205 SER B N 1
ATOM 4008 C CA . SER B 1 205 ? -29.938 -9.953 -0.612 1 94.31 205 SER B CA 1
ATOM 4009 C C . SER B 1 205 ? -28.516 -10.258 -0.132 1 94.31 205 SER B C 1
ATOM 4011 O O . SER B 1 205 ? -28.312 -10.641 1.022 1 94.31 205 SER B O 1
ATOM 4013 N N . PHE B 1 206 ? -27.531 -10.062 -0.958 1 95.25 206 PHE B N 1
ATOM 4014 C CA . PHE B 1 206 ? -26.172 -10.438 -0.621 1 95.25 206 PHE B CA 1
ATOM 4015 C C . PHE B 1 206 ? -25.359 -9.211 -0.204 1 95.25 206 PHE B C 1
ATOM 4017 O O . PHE B 1 206 ? -25.75 -8.078 -0.494 1 95.25 206 PHE B O 1
ATOM 4024 N N . GLY B 1 207 ? -24.25 -9.5 0.557 1 94.88 207 GLY B N 1
ATOM 4025 C CA . GLY B 1 207 ? -23.281 -8.461 0.851 1 94.88 207 GLY B CA 1
ATOM 4026 C C . GLY B 1 207 ? -22.344 -8.18 -0.304 1 94.88 207 GLY B C 1
ATOM 4027 O O . GLY B 1 207 ? -22.234 -8.984 -1.231 1 94.88 207 GLY B O 1
ATOM 4028 N N . TRP B 1 208 ? -21.719 -7.004 -0.172 1 96.38 208 TRP B N 1
ATOM 4029 C CA . TRP B 1 208 ? -20.859 -6.539 -1.266 1 96.38 208 TRP B CA 1
ATOM 4030 C C . TRP B 1 208 ? -19.5 -6.113 -0.75 1 96.38 208 TRP B C 1
ATOM 4032 O O . TRP B 1 208 ? -19.375 -5.566 0.348 1 96.38 208 TRP B O 1
ATOM 4042 N N . ILE B 1 209 ? -18.484 -6.422 -1.469 1 97.25 209 ILE B N 1
ATOM 4043 C CA . ILE B 1 209 ? -17.188 -5.766 -1.33 1 97.25 209 ILE B CA 1
ATOM 4044 C C . ILE B 1 209 ? -17.078 -4.617 -2.332 1 97.25 209 ILE B C 1
ATOM 4046 O O . ILE B 1 209 ? -17.109 -4.84 -3.545 1 97.25 209 ILE B O 1
ATOM 4050 N N . LEU B 1 210 ? -17.016 -3.438 -1.835 1 96.12 210 LEU B N 1
ATOM 4051 C CA . LEU B 1 210 ? -17 -2.24 -2.668 1 96.12 210 LEU B CA 1
ATOM 4052 C C . LEU B 1 210 ? -15.688 -1.475 -2.488 1 96.12 210 LEU B C 1
ATOM 4054 O O . LEU B 1 210 ? -15.086 -1.504 -1.411 1 96.12 210 LEU B O 1
ATOM 4058 N N . PRO B 1 211 ? -15.219 -0.815 -3.582 1 94.44 211 PRO B N 1
ATOM 4059 C CA . PRO B 1 211 ? -14.078 0.074 -3.377 1 94.44 211 PRO B CA 1
ATOM 4060 C C . PRO B 1 211 ? -14.406 1.265 -2.479 1 94.44 211 PRO B C 1
ATOM 4062 O O . PRO B 1 211 ? -15.578 1.628 -2.334 1 94.44 211 PRO B O 1
ATOM 4065 N N . PRO B 1 212 ? -13.398 1.841 -1.886 1 90.81 212 PRO B N 1
ATOM 4066 C CA . PRO B 1 212 ? -13.641 2.998 -1.021 1 90.81 212 PRO B CA 1
ATOM 4067 C C . PRO B 1 212 ? -14.289 4.164 -1.76 1 90.81 212 PRO B C 1
ATOM 4069 O O . PRO B 1 212 ? -14.203 4.246 -2.988 1 90.81 212 PRO B O 1
ATOM 4072 N N . LEU B 1 213 ? -14.82 5.09 -0.964 1 84.81 213 LEU B N 1
ATOM 4073 C CA . LEU B 1 213 ? -15.633 6.191 -1.462 1 84.81 213 LEU B CA 1
ATOM 4074 C C . LEU B 1 213 ? -14.82 7.109 -2.367 1 84.81 213 LEU B C 1
ATOM 4076 O O . LEU B 1 213 ? -15.359 7.73 -3.281 1 84.81 213 LEU B O 1
ATOM 4080 N N . GLU B 1 214 ? -13.531 7.105 -2.152 1 77.31 214 GLU B N 1
ATOM 4081 C CA . GLU B 1 214 ? -12.672 8.055 -2.855 1 77.31 214 GLU B CA 1
ATOM 4082 C C . GLU B 1 214 ? -12.352 7.562 -4.266 1 77.31 214 GLU B C 1
ATOM 4084 O O . GLU B 1 214 ? -11.781 8.305 -5.07 1 77.31 214 GLU B O 1
ATOM 4089 N N . THR B 1 215 ? -12.82 6.41 -4.547 1 85.38 215 THR B N 1
ATOM 4090 C CA . THR B 1 215 ? -12.477 5.844 -5.848 1 85.38 215 THR B CA 1
ATOM 4091 C C . THR B 1 215 ? -13.523 6.215 -6.891 1 85.38 215 THR B C 1
ATOM 4093 O O . THR B 1 215 ? -14.695 6.441 -6.559 1 85.38 215 THR B O 1
ATOM 4096 N N . THR B 1 216 ? -13.102 6.258 -8.164 1 82.19 216 THR B N 1
ATOM 4097 C CA . THR B 1 216 ? -13.992 6.551 -9.281 1 82.19 216 THR B CA 1
ATOM 4098 C C . THR B 1 216 ? -15.047 5.457 -9.422 1 82.19 216 THR B C 1
ATOM 4100 O O . THR B 1 216 ? -16.219 5.754 -9.641 1 82.19 216 THR B O 1
ATOM 4103 N N . LEU B 1 217 ? -14.703 4.258 -9.32 1 90.06 217 LEU B N 1
ATOM 4104 C CA . LEU B 1 217 ? -15.641 3.156 -9.477 1 90.06 217 LEU B CA 1
ATOM 4105 C C . LEU B 1 217 ? -16.734 3.229 -8.414 1 90.06 217 LEU B C 1
ATOM 4107 O O . LEU B 1 217 ? -17.906 2.93 -8.703 1 90.06 217 LEU B O 1
ATOM 4111 N N . ARG B 1 218 ? -16.344 3.613 -7.227 1 91.44 218 ARG B N 1
ATOM 4112 C CA . ARG B 1 218 ? -17.328 3.695 -6.152 1 91.44 218 ARG B CA 1
ATOM 4113 C C . ARG B 1 218 ? -18.438 4.699 -6.496 1 91.44 218 ARG B C 1
ATOM 4115 O O . ARG B 1 218 ? -19.609 4.453 -6.227 1 91.44 218 ARG B O 1
ATOM 4122 N N . ARG B 1 219 ? -18.047 5.801 -7.062 1 86.12 219 ARG B N 1
ATOM 4123 C CA . ARG B 1 219 ? -19.016 6.816 -7.453 1 86.12 219 ARG B CA 1
ATOM 4124 C C . ARG B 1 219 ? -20.016 6.254 -8.461 1 86.12 219 ARG B C 1
ATOM 4126 O O . ARG B 1 219 ? -21.219 6.516 -8.367 1 86.12 219 ARG B O 1
ATOM 4133 N N . GLN B 1 220 ? -19.562 5.574 -9.336 1 89.12 220 GLN B N 1
ATOM 4134 C CA . GLN B 1 220 ? -20.406 4.977 -10.352 1 89.12 220 GLN B CA 1
ATOM 4135 C C . GLN B 1 220 ? -21.344 3.922 -9.75 1 89.12 220 GLN B C 1
ATOM 4137 O O . GLN B 1 220 ? -22.5 3.826 -10.125 1 89.12 220 GLN B O 1
ATOM 4142 N N . ILE B 1 221 ? -20.844 3.139 -8.852 1 93.94 221 ILE B N 1
ATOM 4143 C CA . ILE B 1 221 ? -21.625 2.123 -8.156 1 93.94 221 ILE B CA 1
ATOM 4144 C C . ILE B 1 221 ? -22.766 2.789 -7.383 1 93.94 221 ILE B C 1
ATOM 4146 O O . ILE B 1 221 ? -23.922 2.371 -7.477 1 93.94 221 ILE B O 1
ATOM 4150 N N . ASP B 1 222 ? -22.391 3.816 -6.73 1 92.94 222 ASP B N 1
ATOM 4151 C CA . ASP B 1 222 ? -23.375 4.516 -5.918 1 92.94 222 ASP B CA 1
ATOM 4152 C C . ASP B 1 222 ? -24.484 5.109 -6.789 1 92.94 222 ASP B C 1
ATOM 4154 O O . ASP B 1 222 ? -25.656 5.051 -6.426 1 92.94 222 ASP B O 1
ATOM 4158 N N . GLN B 1 223 ? -24.078 5.695 -7.863 1 91.69 223 GLN B N 1
ATOM 4159 C CA . GLN B 1 223 ? -25.078 6.238 -8.797 1 91.69 223 GLN B CA 1
ATOM 4160 C C . GLN B 1 223 ? -26.016 5.152 -9.289 1 91.69 223 GLN B C 1
ATOM 4162 O O . GLN B 1 223 ? -27.219 5.371 -9.391 1 91.69 223 GLN B O 1
ATOM 4167 N N . PHE B 1 224 ? -25.5 4.016 -9.562 1 95.06 224 PHE B N 1
ATOM 4168 C CA . PHE B 1 224 ? -26.328 2.895 -10.016 1 95.06 224 PHE B CA 1
ATOM 4169 C C . PHE B 1 224 ? -27.266 2.443 -8.906 1 95.06 224 PHE B C 1
ATOM 4171 O O . PHE B 1 224 ? -28.453 2.217 -9.156 1 95.06 224 PHE B O 1
ATOM 4178 N N . PHE B 1 225 ? -26.75 2.27 -7.688 1 94.56 225 PHE B N 1
ATOM 4179 C CA . PHE B 1 225 ? -27.578 1.836 -6.566 1 94.56 225 PHE B CA 1
ATOM 4180 C C . PHE B 1 225 ? -28.734 2.807 -6.332 1 94.56 225 PHE B C 1
ATOM 4182 O O . PHE B 1 225 ? -29.859 2.385 -6.059 1 94.56 225 PHE B O 1
ATOM 4189 N N . VAL B 1 226 ? -28.406 4.09 -6.465 1 93.62 226 VAL B N 1
ATOM 4190 C CA . VAL B 1 226 ? -29.438 5.113 -6.305 1 93.62 226 VAL B CA 1
ATOM 4191 C C . VAL B 1 226 ? -30.516 4.938 -7.371 1 93.62 226 VAL B C 1
ATOM 4193 O O . VAL B 1 226 ? -31.703 5.043 -7.078 1 93.62 226 VAL B O 1
ATOM 4196 N N . SER B 1 227 ? -30.156 4.707 -8.57 1 94.31 227 SER B N 1
ATOM 4197 C CA . SER B 1 227 ? -31.078 4.543 -9.68 1 94.31 227 SER B CA 1
ATOM 4198 C C . SER B 1 227 ? -31.922 3.281 -9.508 1 94.31 227 SER B C 1
ATOM 4200 O O . SER B 1 227 ? -32.969 3.137 -10.141 1 94.31 227 SER B O 1
ATOM 4202 N N . GLN B 1 228 ? -31.391 2.34 -8.727 1 94.19 228 GLN B N 1
ATOM 4203 C CA . GLN B 1 228 ? -32.094 1.099 -8.43 1 94.19 228 GLN B CA 1
ATOM 4204 C C . GLN B 1 228 ? -32.875 1.21 -7.129 1 94.19 228 GLN B C 1
ATOM 4206 O O . GLN B 1 228 ? -32.656 0.442 -6.191 1 94.19 228 GLN B O 1
ATOM 4211 N N . GLU B 1 229 ? -33.812 2.264 -6.988 1 92.81 229 GLU B N 1
ATOM 4212 C CA . GLU B 1 229 ? -34.688 2.502 -5.859 1 92.81 229 GLU B CA 1
ATOM 4213 C C . GLU B 1 229 ? -33.906 2.76 -4.574 1 92.81 229 GLU B C 1
ATOM 4215 O O . GLU B 1 229 ? -34.25 2.223 -3.518 1 92.81 229 GLU B O 1
ATOM 4220 N N . GLN B 1 230 ? -32.781 3.295 -4.691 1 90.69 230 GLN B N 1
ATOM 4221 C CA . GLN B 1 230 ? -31.938 3.662 -3.551 1 90.69 230 GLN B CA 1
ATOM 4222 C C . GLN B 1 230 ? -31.484 2.424 -2.779 1 90.69 230 GLN B C 1
ATOM 4224 O O . GLN B 1 230 ? -31.609 2.371 -1.555 1 90.69 230 GLN B O 1
ATOM 4229 N N . PHE B 1 231 ? -31.078 1.559 -3.525 1 93 231 PHE B N 1
ATOM 4230 C CA . PHE B 1 231 ? -30.609 0.301 -2.951 1 93 231 PHE B CA 1
ATOM 4231 C C . PHE B 1 231 ? -29.469 0.54 -1.979 1 93 231 PHE B C 1
ATOM 4233 O O . PHE B 1 231 ? -28.562 1.333 -2.256 1 93 231 PHE B O 1
ATOM 4240 N N . ILE B 1 232 ? -29.609 -0.118 -0.837 1 89.94 232 ILE B N 1
ATOM 4241 C CA . ILE B 1 232 ? -28.547 -0.182 0.158 1 89.94 232 ILE B CA 1
ATOM 4242 C C . ILE B 1 232 ? -28.203 -1.641 0.451 1 89.94 232 ILE B C 1
ATOM 4244 O O . ILE B 1 232 ? -29.047 -2.4 0.934 1 89.94 232 ILE B O 1
ATOM 4248 N N . PRO B 1 233 ? -26.984 -2 0.139 1 92.12 233 PRO B N 1
ATOM 4249 C CA . PRO B 1 233 ? -26.625 -3.389 0.435 1 92.12 233 PRO B CA 1
ATOM 4250 C C . PRO B 1 233 ? -26.766 -3.734 1.916 1 92.12 233 PRO B C 1
ATOM 4252 O O . PRO B 1 233 ? -26.469 -2.904 2.779 1 92.12 233 PRO B O 1
ATOM 4255 N N . PRO B 1 234 ? -27.125 -4.934 2.176 1 87.94 234 PRO B N 1
ATOM 4256 C CA . PRO B 1 234 ? -27.281 -5.348 3.572 1 87.94 234 PRO B CA 1
ATOM 4257 C C . PRO B 1 234 ? -25.953 -5.324 4.336 1 87.94 234 PRO B C 1
ATOM 4259 O O . PRO B 1 234 ? -25.938 -5.164 5.559 1 87.94 234 PRO B O 1
ATOM 4262 N N . ALA B 1 235 ? -24.859 -5.57 3.629 1 87.44 235 ALA B N 1
ATOM 4263 C CA . ALA B 1 235 ? -23.516 -5.527 4.191 1 87.44 235 ALA B CA 1
ATOM 4264 C C . ALA B 1 235 ? -22.516 -5.008 3.17 1 87.44 235 ALA B C 1
ATOM 4266 O O . ALA B 1 235 ? -22.578 -5.352 1.988 1 87.44 235 ALA B O 1
ATOM 4267 N N . VAL B 1 236 ? -21.641 -4.148 3.736 1 89.44 236 VAL B N 1
ATOM 4268 C CA . VAL B 1 236 ? -20.656 -3.58 2.834 1 89.44 236 VAL B CA 1
ATOM 4269 C C . VAL B 1 236 ? -19.266 -3.67 3.473 1 89.44 236 VAL B C 1
ATOM 4271 O O . VAL B 1 236 ? -19.078 -3.285 4.629 1 89.44 236 VAL B O 1
ATOM 4274 N N . LEU B 1 237 ? -18.375 -4.277 2.805 1 94 237 LEU B N 1
ATOM 4275 C CA . LEU B 1 237 ? -16.953 -4.176 3.072 1 94 237 LEU B CA 1
ATOM 4276 C C . LEU B 1 237 ? -16.266 -3.262 2.059 1 94 237 LEU B C 1
ATOM 4278 O O . LEU B 1 237 ? -16.375 -3.484 0.85 1 94 237 LEU B O 1
ATOM 4282 N N . GLU B 1 238 ? -15.68 -2.229 2.566 1 95.06 238 GLU B N 1
ATOM 4283 C CA . GLU B 1 238 ? -14.93 -1.339 1.681 1 95.06 238 GLU B CA 1
ATOM 4284 C C . GLU B 1 238 ? -13.461 -1.744 1.597 1 95.06 238 GLU B C 1
ATOM 4286 O O . GLU B 1 238 ? -12.727 -1.644 2.582 1 95.06 238 GLU B O 1
ATOM 4291 N N . SER B 1 239 ? -13.062 -2.184 0.392 1 95.75 239 SER B N 1
ATOM 4292 C CA . SER B 1 239 ? -11.711 -2.705 0.277 1 95.75 239 SER B CA 1
ATOM 4293 C C . SER B 1 239 ? -11.266 -2.789 -1.182 1 95.75 239 SER B C 1
ATOM 4295 O O . SER B 1 239 ? -12.062 -3.15 -2.055 1 95.75 239 SER B O 1
ATOM 4297 N N . VAL B 1 240 ? -9.961 -2.436 -1.416 1 93.62 240 VAL B N 1
ATOM 4298 C CA . VAL B 1 240 ? -9.336 -2.746 -2.699 1 93.62 240 VAL B CA 1
ATOM 4299 C C . VAL B 1 240 ? -8.18 -3.717 -2.49 1 93.62 240 VAL B C 1
ATOM 4301 O O . VAL B 1 240 ? -7.332 -3.883 -3.373 1 93.62 240 VAL B O 1
ATOM 4304 N N . SER B 1 241 ? -8.07 -4.262 -1.299 1 95.44 241 SER B N 1
ATOM 4305 C CA . SER B 1 241 ? -7.059 -5.281 -1.028 1 95.44 241 SER B CA 1
ATOM 4306 C C . SER B 1 241 ? -7.406 -6.598 -1.717 1 95.44 241 SER B C 1
ATOM 4308 O O . SER B 1 241 ? -8.289 -7.324 -1.266 1 95.44 241 SER B O 1
ATOM 4310 N N . TYR B 1 242 ? -6.668 -6.906 -2.754 1 96.69 242 TYR B N 1
ATOM 4311 C CA . TYR B 1 242 ? -7.043 -8.062 -3.561 1 96.69 242 TYR B CA 1
ATOM 4312 C C . TYR B 1 242 ? -7 -9.344 -2.73 1 96.69 242 TYR B C 1
ATOM 4314 O O . TYR B 1 242 ? -7.926 -10.156 -2.789 1 96.69 242 TYR B O 1
ATOM 4322 N N . LEU B 1 243 ? -5.949 -9.57 -1.929 1 96 243 LEU B N 1
ATOM 4323 C CA . LEU B 1 243 ? -5.789 -10.812 -1.174 1 96 243 LEU B CA 1
ATOM 4324 C C . LEU B 1 243 ? -6.887 -10.953 -0.125 1 96 243 LEU B C 1
ATOM 4326 O O . LEU B 1 243 ? -7.441 -12.039 0.055 1 96 243 LEU B O 1
ATOM 4330 N N . THR B 1 244 ? -7.184 -9.852 0.551 1 96.75 244 THR B N 1
ATOM 4331 C CA . THR B 1 244 ? -8.266 -9.852 1.53 1 96.75 244 THR B CA 1
ATOM 4332 C C . THR B 1 244 ? -9.602 -10.172 0.862 1 96.75 244 THR B C 1
ATOM 4334 O O . THR B 1 244 ? -10.344 -11.031 1.331 1 96.75 244 THR B O 1
ATOM 4337 N N . ASN B 1 245 ? -9.859 -9.5 -0.257 1 97.75 245 ASN B N 1
ATOM 4338 C CA . ASN B 1 245 ? -11.117 -9.68 -0.975 1 97.75 245 ASN B CA 1
ATOM 4339 C C . ASN B 1 245 ? -11.25 -11.102 -1.512 1 97.75 245 ASN B C 1
ATOM 4341 O O . ASN B 1 245 ? -12.32 -11.711 -1.402 1 97.75 245 ASN B O 1
ATOM 4345 N N . ARG B 1 246 ? -10.141 -11.578 -2.092 1 97.12 246 ARG B N 1
ATOM 4346 C CA . ARG B 1 246 ? -10.109 -12.938 -2.631 1 97.12 246 ARG B CA 1
ATOM 4347 C C . ARG B 1 246 ? -10.508 -13.953 -1.57 1 97.12 246 ARG B C 1
ATOM 4349 O O . ARG B 1 246 ? -11.352 -14.82 -1.819 1 97.12 246 ARG B O 1
ATOM 4356 N N . SER B 1 247 ? -9.945 -13.852 -0.417 1 96.44 247 SER B N 1
ATOM 4357 C CA . SER B 1 247 ? -10.219 -14.773 0.679 1 96.44 247 SER B CA 1
ATOM 4358 C C . SER B 1 247 ? -11.664 -14.672 1.136 1 96.44 247 SER B C 1
ATOM 4360 O O . SER B 1 247 ? -12.336 -15.695 1.318 1 96.44 247 SER B O 1
ATOM 4362 N N . LEU B 1 248 ? -12.141 -13.484 1.299 1 96.81 248 LEU B N 1
ATOM 4363 C CA . LEU B 1 248 ? -13.5 -13.281 1.791 1 96.81 248 LEU B CA 1
ATOM 4364 C C . LEU B 1 248 ? -14.523 -13.789 0.789 1 96.81 248 LEU B C 1
ATOM 4366 O O . LEU B 1 248 ? -15.555 -14.359 1.179 1 96.81 248 LEU B O 1
ATOM 4370 N N . LEU B 1 249 ? -14.258 -13.602 -0.504 1 97.44 249 LEU B N 1
ATOM 4371 C CA . LEU B 1 249 ? -15.164 -14.102 -1.532 1 97.44 249 LEU B CA 1
ATOM 4372 C C . LEU B 1 249 ? -15.227 -15.625 -1.509 1 97.44 249 LEU B C 1
ATOM 4374 O O . LEU B 1 249 ? -16.266 -16.203 -1.813 1 97.44 249 LEU B O 1
ATOM 4378 N N . GLN B 1 250 ? -14.141 -16.234 -1.146 1 95.88 250 GLN B N 1
ATOM 4379 C CA . GLN B 1 250 ? -14.078 -17.688 -1.129 1 95.88 250 GLN B CA 1
ATOM 4380 C C . GLN B 1 250 ? -14.82 -18.25 0.077 1 95.88 250 GLN B C 1
ATOM 4382 O O . GLN B 1 250 ? -15.312 -19.391 0.034 1 95.88 250 GLN B O 1
ATOM 4387 N N . THR B 1 251 ? -14.992 -17.516 1.129 1 93.81 251 THR B N 1
ATOM 4388 C CA . THR B 1 251 ? -15.484 -18.078 2.381 1 93.81 251 THR B CA 1
ATOM 4389 C C . THR B 1 251 ? -16.875 -17.547 2.709 1 93.81 251 THR B C 1
ATOM 4391 O O . THR B 1 251 ? -17.578 -18.109 3.559 1 93.81 251 THR B O 1
ATOM 4394 N N . ARG B 1 252 ? -17.25 -16.453 2.033 1 94.38 252 ARG B N 1
ATOM 4395 C CA . ARG B 1 252 ? -18.547 -15.852 2.295 1 94.38 252 ARG B CA 1
ATOM 4396 C C . ARG B 1 252 ? -19.328 -15.625 0.997 1 94.38 252 ARG B C 1
ATOM 4398 O O . ARG B 1 252 ? -18.719 -15.5 -0.073 1 94.38 252 ARG B O 1
ATOM 4405 N N . ASN B 1 253 ? -20.609 -15.547 1.184 1 95.38 253 ASN B N 1
ATOM 4406 C CA . ASN B 1 253 ? -21.469 -15.281 0.04 1 95.38 253 ASN B CA 1
ATOM 4407 C C . ASN B 1 253 ? -21.531 -13.781 -0.266 1 95.38 253 ASN B C 1
ATOM 4409 O O . ASN B 1 253 ? -22.594 -13.164 -0.121 1 95.38 253 ASN B O 1
ATOM 4413 N N . LEU B 1 254 ? -20.438 -13.289 -0.683 1 97.12 254 LEU B N 1
ATOM 4414 C CA . LEU B 1 254 ? -20.328 -11.875 -1.032 1 97.12 254 LEU B CA 1
ATOM 4415 C C . LEU B 1 254 ? -20.203 -11.695 -2.541 1 97.12 254 LEU B C 1
ATOM 4417 O O . LEU B 1 254 ? -19.906 -12.656 -3.262 1 97.12 254 LEU B O 1
ATOM 4421 N N . ILE B 1 255 ? -20.516 -10.516 -2.98 1 97.94 255 ILE B N 1
ATOM 4422 C CA . ILE B 1 255 ? -20.328 -10.109 -4.367 1 97.94 255 ILE B CA 1
ATOM 4423 C C . ILE B 1 255 ? -19.25 -9.031 -4.449 1 97.94 255 ILE B C 1
ATOM 4425 O O . ILE B 1 255 ? -19.297 -8.039 -3.709 1 97.94 255 ILE B O 1
ATOM 4429 N N . GLY B 1 256 ? -18.266 -9.266 -5.242 1 97.94 256 GLY B N 1
ATOM 4430 C CA . GLY B 1 256 ? -17.234 -8.273 -5.496 1 97.94 256 GLY B CA 1
ATOM 4431 C C . GLY B 1 256 ? -17.328 -7.66 -6.879 1 97.94 256 GLY B C 1
ATOM 4432 O O . GLY B 1 256 ? -17.859 -8.273 -7.805 1 97.94 256 GLY B O 1
ATOM 4433 N N . LEU B 1 257 ? -16.891 -6.422 -7.023 1 96.62 257 LEU B N 1
ATOM 4434 C CA . LEU B 1 257 ? -16.734 -5.73 -8.297 1 96.62 257 LEU B CA 1
ATOM 4435 C C . LEU B 1 257 ? -15.273 -5.383 -8.555 1 96.62 257 LEU B C 1
ATOM 4437 O O . LEU B 1 257 ? -14.672 -4.617 -7.801 1 96.62 257 LEU B O 1
ATOM 4441 N N . MET B 1 258 ? -14.758 -5.945 -9.594 1 95.06 258 MET B N 1
ATOM 4442 C CA . MET B 1 258 ? -13.336 -5.754 -9.875 1 95.06 258 MET B CA 1
ATOM 4443 C C . MET B 1 258 ? -13.086 -5.668 -11.375 1 95.06 258 MET B C 1
ATOM 4445 O O . MET B 1 258 ? -13.82 -6.258 -12.172 1 95.06 258 MET B O 1
ATOM 4449 N N . PRO B 1 259 ? -11.961 -4.965 -11.758 1 94.81 259 PRO B N 1
ATOM 4450 C CA . PRO B 1 259 ? -11.562 -5.012 -13.164 1 94.81 259 PRO B CA 1
ATOM 4451 C C . PRO B 1 259 ? -11.305 -6.434 -13.656 1 94.81 259 PRO B C 1
ATOM 4453 O O . PRO B 1 259 ? -10.75 -7.254 -12.93 1 94.81 259 PRO B O 1
ATOM 4456 N N . GLU B 1 260 ? -11.664 -6.656 -14.852 1 94.12 260 GLU B N 1
ATOM 4457 C CA . GLU B 1 260 ? -11.586 -7.988 -15.445 1 94.12 260 GLU B CA 1
ATOM 4458 C C . GLU B 1 260 ? -10.164 -8.539 -15.375 1 94.12 260 GLU B C 1
ATOM 4460 O O . GLU B 1 260 ? -9.961 -9.695 -14.992 1 94.12 260 GLU B O 1
ATOM 4465 N N . HIS B 1 261 ? -9.188 -7.777 -15.656 1 92.06 261 HIS B N 1
ATOM 4466 C CA . HIS B 1 261 ? -7.805 -8.242 -15.719 1 92.06 261 HIS B CA 1
ATOM 4467 C C . HIS B 1 261 ? -7.285 -8.617 -14.336 1 92.06 261 HIS B C 1
ATOM 4469 O O . HIS B 1 261 ? -6.309 -9.367 -14.219 1 92.06 261 HIS B O 1
ATOM 4475 N N . VAL B 1 262 ? -7.906 -8.086 -13.336 1 95.19 262 VAL B N 1
ATOM 4476 C CA . VAL B 1 262 ? -7.477 -8.344 -11.969 1 95.19 262 VAL B CA 1
ATOM 4477 C C . VAL B 1 262 ? -7.867 -9.758 -11.562 1 95.19 262 VAL B C 1
ATOM 4479 O O . VAL B 1 262 ? -7.141 -10.422 -10.812 1 95.19 262 VAL B O 1
ATOM 4482 N N . VAL B 1 263 ? -8.977 -10.234 -12.078 1 96.38 263 VAL B N 1
ATOM 4483 C CA . VAL B 1 263 ? -9.547 -11.461 -11.531 1 96.38 263 VAL B CA 1
ATOM 4484 C C . VAL B 1 263 ? -9.484 -12.57 -12.578 1 96.38 263 VAL B C 1
ATOM 4486 O O . VAL B 1 263 ? -9.773 -13.734 -12.273 1 96.38 263 VAL B O 1
ATOM 4489 N N . SER B 1 264 ? -9.062 -12.281 -13.797 1 94.5 264 SER B N 1
ATOM 4490 C CA . SER B 1 264 ? -9.148 -13.219 -14.914 1 94.5 264 SER B CA 1
ATOM 4491 C C . SER B 1 264 ? -8.391 -14.508 -14.617 1 94.5 264 SER B C 1
ATOM 4493 O O . SER B 1 264 ? -8.883 -15.602 -14.891 1 94.5 264 SER B O 1
ATOM 4495 N N . ASN B 1 265 ? -7.242 -14.367 -14.047 1 92.25 265 ASN B N 1
ATOM 4496 C CA . ASN B 1 265 ? -6.434 -15.547 -13.758 1 92.25 265 ASN B CA 1
ATOM 4497 C C . ASN B 1 265 ? -7.102 -16.438 -12.711 1 92.25 265 ASN B C 1
ATOM 4499 O O . ASN B 1 265 ? -7.117 -17.656 -12.852 1 92.25 265 ASN B O 1
ATOM 4503 N N . ASP B 1 266 ? -7.578 -15.859 -11.695 1 95.88 266 ASP B N 1
ATOM 4504 C CA . ASP B 1 266 ? -8.195 -16.625 -10.609 1 95.88 266 ASP B CA 1
ATOM 4505 C C . ASP B 1 266 ? -9.5 -17.266 -11.07 1 95.88 266 ASP B C 1
ATOM 4507 O O . ASP B 1 266 ? -9.859 -18.344 -10.609 1 95.88 266 ASP B O 1
ATOM 4511 N N . ILE B 1 267 ? -10.195 -16.609 -12 1 96.56 267 ILE B N 1
ATOM 4512 C CA . ILE B 1 267 ? -11.383 -17.219 -12.586 1 96.56 267 ILE B CA 1
ATOM 4513 C C . ILE B 1 267 ? -10.984 -18.422 -13.453 1 96.56 267 ILE B C 1
ATOM 4515 O O . ILE B 1 267 ? -11.594 -19.484 -13.359 1 96.56 267 ILE B O 1
ATOM 4519 N N . ALA B 1 268 ? -9.945 -18.297 -14.211 1 94.75 268 ALA B N 1
ATOM 4520 C CA . ALA B 1 268 ? -9.5 -19.328 -15.141 1 94.75 268 ALA B CA 1
ATOM 4521 C C . ALA B 1 268 ? -9.086 -20.594 -14.398 1 94.75 268 ALA B C 1
ATOM 4523 O O . ALA B 1 268 ? -9.312 -21.703 -14.875 1 94.75 268 ALA B O 1
ATOM 4524 N N . ILE B 1 269 ? -8.594 -20.406 -13.203 1 93.44 269 ILE B N 1
ATOM 4525 C CA . ILE B 1 269 ? -8.078 -21.578 -12.5 1 93.44 269 ILE B CA 1
ATOM 4526 C C . ILE B 1 269 ? -9.086 -22.031 -11.445 1 93.44 269 ILE B C 1
ATOM 4528 O O . ILE B 1 269 ? -8.773 -22.875 -10.602 1 93.44 269 ILE B O 1
ATOM 4532 N N . GLY B 1 270 ? -10.164 -21.406 -11.352 1 94.56 270 GLY B N 1
ATOM 4533 C CA . GLY B 1 270 ? -11.273 -21.891 -10.547 1 94.56 270 GLY B CA 1
ATOM 4534 C C . GLY B 1 270 ? -11.195 -21.453 -9.102 1 94.56 270 GLY B C 1
ATOM 4535 O O . GLY B 1 270 ? -11.773 -22.094 -8.219 1 94.56 270 GLY B O 1
ATOM 4536 N N . VAL B 1 271 ? -10.508 -20.438 -8.82 1 95.31 271 VAL B N 1
ATOM 4537 C CA . VAL B 1 271 ? -10.422 -19.891 -7.473 1 95.31 271 VAL B CA 1
ATOM 4538 C C . VAL B 1 271 ? -11.625 -19 -7.199 1 95.31 271 VAL B C 1
ATOM 4540 O O . VAL B 1 271 ? -12.156 -18.984 -6.086 1 95.31 271 VAL B O 1
ATOM 4543 N N . LEU B 1 272 ? -11.953 -18.234 -8.18 1 97.75 272 LEU B N 1
ATOM 4544 C CA . LEU B 1 272 ? -13.133 -17.375 -8.172 1 97.75 272 LEU B CA 1
ATOM 4545 C C . LEU B 1 272 ? -14.023 -17.656 -9.383 1 97.75 272 LEU B C 1
ATOM 4547 O O . LEU B 1 272 ? -13.625 -18.391 -10.289 1 97.75 272 LEU B O 1
ATOM 4551 N N . ALA B 1 273 ? -15.219 -17.125 -9.328 1 98.25 273 ALA B N 1
ATOM 4552 C CA . ALA B 1 273 ? -16.156 -17.297 -10.438 1 98.25 273 ALA B CA 1
ATOM 4553 C C . ALA B 1 273 ? -16.75 -15.961 -10.867 1 98.25 273 ALA B C 1
ATOM 4555 O O . ALA B 1 273 ? -17.031 -15.102 -10.039 1 98.25 273 ALA B O 1
ATOM 4556 N N . ARG B 1 274 ? -16.906 -15.828 -12.141 1 97.56 274 ARG B N 1
ATOM 4557 C CA . ARG B 1 274 ? -17.641 -14.68 -12.68 1 97.56 274 ARG B CA 1
ATOM 4558 C C . ARG B 1 274 ? -19.141 -14.828 -12.445 1 97.56 274 ARG B C 1
ATOM 4560 O O . ARG B 1 274 ? -19.719 -15.883 -12.719 1 97.56 274 ARG B O 1
ATOM 4567 N N . LEU B 1 275 ? -19.688 -13.828 -11.891 1 97.88 275 LEU B N 1
ATOM 4568 C CA . LEU B 1 275 ? -21.141 -13.797 -11.789 1 97.88 275 LEU B CA 1
ATOM 4569 C C . LEU B 1 275 ? -21.781 -13.438 -13.133 1 97.88 275 LEU B C 1
ATOM 4571 O O . LEU B 1 275 ? -21.328 -12.508 -13.805 1 97.88 275 LEU B O 1
ATOM 4575 N N . ASN B 1 276 ? -22.781 -14.211 -13.523 1 96.5 276 ASN B N 1
ATOM 4576 C CA . ASN B 1 276 ? -23.453 -13.969 -14.797 1 96.5 276 ASN B CA 1
ATOM 4577 C C . ASN B 1 276 ? -24.391 -12.781 -14.727 1 96.5 276 ASN B C 1
ATOM 4579 O O . ASN B 1 276 ? -25.609 -12.93 -14.922 1 96.5 276 ASN B O 1
ATOM 4583 N N . TRP B 1 277 ? -23.891 -11.688 -14.445 1 96.44 277 TRP B N 1
ATOM 4584 C CA . TRP B 1 277 ? -24.547 -10.383 -14.398 1 96.44 277 TRP B CA 1
ATOM 4585 C C . TRP B 1 277 ? -23.734 -9.336 -15.156 1 96.44 277 TRP B C 1
ATOM 4587 O O . TRP B 1 277 ? -22.562 -9.133 -14.867 1 96.44 277 TRP B O 1
ATOM 4597 N N . SER B 1 278 ? -24.359 -8.75 -16.141 1 93.75 278 SER B N 1
ATOM 4598 C CA . SER B 1 278 ? -23.688 -7.695 -16.891 1 93.75 278 SER B CA 1
ATOM 4599 C C . SER B 1 278 ? -23.656 -6.391 -16.094 1 93.75 278 SER B C 1
ATOM 4601 O O . SER B 1 278 ? -24.672 -5.711 -15.961 1 93.75 278 SER B O 1
ATOM 4603 N N . VAL B 1 279 ? -22.484 -6.051 -15.641 1 95.44 279 VAL B N 1
ATOM 4604 C CA . VAL B 1 279 ? -22.328 -4.824 -14.859 1 95.44 279 VAL B CA 1
ATOM 4605 C C . VAL B 1 279 ? -22.578 -3.609 -15.75 1 95.44 279 VAL B C 1
ATOM 4607 O O . VAL B 1 279 ? -21.859 -3.402 -16.734 1 95.44 279 VAL B O 1
ATOM 4610 N N . PRO B 1 280 ? -23.484 -2.764 -15.414 1 94.12 280 PRO B N 1
ATOM 4611 C CA . PRO B 1 280 ? -23.875 -1.677 -16.312 1 94.12 280 PRO B CA 1
ATOM 4612 C C . PRO B 1 280 ? -23.031 -0.418 -16.125 1 94.12 280 PRO B C 1
ATOM 4614 O O . PRO B 1 280 ? -23.359 0.636 -16.672 1 94.12 280 PRO B O 1
ATOM 4617 N N . PHE B 1 281 ? -22.031 -0.439 -15.344 1 89.5 281 PHE B N 1
ATOM 4618 C CA . PHE B 1 281 ? -21.172 0.707 -15.078 1 89.5 281 PHE B CA 1
ATOM 4619 C C . PHE B 1 281 ? -19.719 0.286 -15.031 1 89.5 281 PHE B C 1
ATOM 4621 O O . PHE B 1 281 ? -19.391 -0.896 -15.172 1 89.5 281 PHE B O 1
ATOM 4628 N N . GLY B 1 282 ? -18.891 1.253 -14.914 1 83.69 282 GLY B N 1
ATOM 4629 C CA . GLY B 1 282 ? -17.5 0.958 -14.57 1 83.69 282 GLY B CA 1
ATOM 4630 C C . GLY B 1 282 ? -16.594 0.915 -15.781 1 83.69 282 GLY B C 1
ATOM 4631 O O . GLY B 1 282 ? -15.367 0.856 -15.633 1 83.69 282 GLY B O 1
ATOM 4632 N N . ASN B 1 283 ? -17.172 0.942 -16.891 1 83.56 283 ASN B N 1
ATOM 4633 C CA . ASN B 1 283 ? -16.281 1.052 -18.047 1 83.56 283 ASN B CA 1
ATOM 4634 C C . ASN B 1 283 ? -15.547 2.391 -18.062 1 83.56 283 ASN B C 1
ATOM 4636 O O . ASN B 1 283 ? -16.141 3.434 -17.797 1 83.56 283 ASN B O 1
ATOM 4640 N N . GLY B 1 284 ? -14.305 2.305 -18.078 1 82.06 284 GLY B N 1
ATOM 4641 C CA . GLY B 1 284 ? -13.547 3.545 -18.109 1 82.06 284 GLY B CA 1
ATOM 4642 C C . GLY B 1 284 ? -12.086 3.336 -18.469 1 82.06 284 GLY B C 1
ATOM 4643 O O . GLY B 1 284 ? -11.617 2.199 -18.562 1 82.06 284 GLY B O 1
ATOM 4644 N N . PRO B 1 285 ? -11.453 4.398 -18.688 1 89.44 285 PRO B N 1
ATOM 4645 C CA . PRO B 1 285 ? -10.078 4.324 -19.188 1 89.44 285 PRO B CA 1
ATOM 4646 C C . PRO B 1 285 ? -9.07 3.99 -18.078 1 89.44 285 PRO B C 1
ATOM 4648 O O . PRO B 1 285 ? -9.188 4.484 -16.969 1 89.44 285 PRO B O 1
ATOM 4651 N N . VAL B 1 286 ? -8.195 3.1 -18.422 1 94.38 286 VAL B N 1
ATOM 4652 C CA . VAL B 1 286 ? -6.961 2.838 -17.688 1 94.38 286 VAL B CA 1
ATOM 4653 C C . VAL B 1 286 ? -5.789 3.521 -18.375 1 94.38 286 VAL B C 1
ATOM 4655 O O . VAL B 1 286 ? -5.703 3.527 -19.609 1 94.38 286 VAL B O 1
ATOM 4658 N N . GLY B 1 287 ? -5.027 4.18 -17.562 1 96.12 287 GLY B N 1
ATOM 4659 C CA . GLY B 1 287 ? -3.92 4.895 -18.172 1 96.12 287 GLY B CA 1
ATOM 4660 C C . GLY B 1 287 ? -2.857 5.312 -17.172 1 96.12 287 GLY B C 1
ATOM 4661 O O . GLY B 1 287 ? -2.574 4.586 -16.219 1 96.12 287 GLY B O 1
ATOM 4662 N N . VAL B 1 288 ? -2.207 6.426 -17.562 1 96.81 288 VAL B N 1
ATOM 4663 C CA . VAL B 1 288 ? -1.085 6.91 -16.766 1 96.81 288 VAL B CA 1
ATOM 4664 C C . VAL B 1 288 ? -1.265 8.398 -16.469 1 96.81 288 VAL B C 1
ATOM 4666 O O . VAL B 1 288 ? -1.748 9.156 -17.312 1 96.81 288 VAL B O 1
ATOM 4669 N N . SER B 1 289 ? -0.972 8.758 -15.219 1 94.25 289 SER B N 1
ATOM 4670 C CA . SER B 1 289 ? -0.927 10.148 -14.781 1 94.25 289 SER B CA 1
ATOM 4671 C C . SER B 1 289 ? 0.483 10.547 -14.352 1 94.25 289 SER B C 1
ATOM 4673 O O . SER B 1 289 ? 1.154 9.812 -13.633 1 94.25 289 SER B O 1
ATOM 4675 N N . TYR B 1 290 ? 0.934 11.664 -14.742 1 92.62 290 TYR B N 1
ATOM 4676 C CA . TYR B 1 290 ? 2.24 12.18 -14.352 1 92.62 290 TYR B CA 1
ATOM 4677 C C . TYR B 1 290 ? 2.279 13.695 -14.445 1 92.62 290 TYR B C 1
ATOM 4679 O O . TYR B 1 290 ? 1.324 14.32 -14.906 1 92.62 290 TYR B O 1
ATOM 4687 N N . ARG B 1 291 ? 3.262 14.367 -13.883 1 83.69 291 ARG B N 1
ATOM 4688 C CA . ARG B 1 291 ? 3.311 15.812 -13.703 1 83.69 291 ARG B CA 1
ATOM 4689 C C . ARG B 1 291 ? 3.582 16.516 -15.031 1 83.69 291 ARG B C 1
ATOM 4691 O O . ARG B 1 291 ? 3.275 17.703 -15.18 1 83.69 291 ARG B O 1
ATOM 4698 N N . GLY B 1 292 ? 4.113 15.93 -16.047 1 82.88 292 GLY B N 1
ATOM 4699 C CA . GLY B 1 292 ? 4.488 16.484 -17.344 1 82.88 292 GLY B CA 1
ATOM 4700 C C . GLY B 1 292 ? 5.715 15.82 -17.938 1 82.88 292 GLY B C 1
ATOM 4701 O O . GLY B 1 292 ? 6.461 15.141 -17.234 1 82.88 292 GLY B O 1
ATOM 4702 N N . PRO B 1 293 ? 5.809 16 -19.188 1 71.56 293 PRO B N 1
ATOM 4703 C CA . PRO B 1 293 ? 6.914 15.312 -19.859 1 71.56 293 PRO B CA 1
ATOM 4704 C C . PRO B 1 293 ? 8.281 15.75 -19.344 1 71.56 293 PRO B C 1
ATOM 4706 O O . PRO B 1 293 ? 9.203 14.93 -19.234 1 71.56 293 PRO B O 1
ATOM 4709 N N . ASP B 1 294 ? 8.398 16.938 -18.938 1 72.44 294 ASP B N 1
ATOM 4710 C CA . ASP B 1 294 ? 9.688 17.453 -18.484 1 72.44 294 ASP B CA 1
ATOM 4711 C C . ASP B 1 294 ? 9.992 17.031 -17.062 1 72.44 294 ASP B C 1
ATOM 4713 O O . ASP B 1 294 ? 11.109 17.219 -16.578 1 72.44 294 ASP B O 1
ATOM 4717 N N . SER B 1 295 ? 9.07 16.453 -16.5 1 76.38 295 SER B N 1
ATOM 4718 C CA . SER B 1 295 ? 9.242 16.062 -15.109 1 76.38 295 SER B CA 1
ATOM 4719 C C . SER B 1 295 ? 9.836 14.664 -14.992 1 76.38 295 SER B C 1
ATOM 4721 O O . SER B 1 295 ? 10.258 14.25 -13.914 1 76.38 295 SER B O 1
ATOM 4723 N N . LEU B 1 296 ? 9.953 13.961 -16.109 1 83.56 296 LEU B N 1
ATOM 4724 C CA . LEU B 1 296 ? 10.375 12.57 -16.062 1 83.56 296 LEU B CA 1
ATOM 4725 C C . LEU B 1 296 ? 11.875 12.453 -16.328 1 83.56 296 LEU B C 1
ATOM 4727 O O . LEU B 1 296 ? 12.398 13.117 -17.219 1 83.56 296 LEU B O 1
ATOM 4731 N N . SER B 1 297 ? 12.531 11.656 -15.516 1 78 297 SER B N 1
ATOM 4732 C CA . SER B 1 297 ? 13.898 11.242 -15.805 1 78 297 SER B CA 1
ATOM 4733 C C . SER B 1 297 ? 13.961 10.375 -17.047 1 78 297 SER B C 1
ATOM 4735 O O . SER B 1 297 ? 12.93 9.938 -17.562 1 78 297 SER B O 1
ATOM 4737 N N . PRO B 1 298 ? 15.133 10.102 -17.578 1 79.38 298 PRO B N 1
ATOM 4738 C CA . PRO B 1 298 ? 15.25 9.172 -18.703 1 79.38 298 PRO B CA 1
ATOM 4739 C C . PRO B 1 298 ? 14.617 7.816 -18.422 1 79.38 298 PRO B C 1
ATOM 4741 O O . PRO B 1 298 ? 13.945 7.25 -19.281 1 79.38 298 PRO B O 1
ATOM 4744 N N . ALA B 1 299 ? 14.828 7.289 -17.266 1 84.56 299 ALA B N 1
ATOM 4745 C CA . ALA B 1 299 ? 14.195 6.031 -16.859 1 84.56 299 ALA B CA 1
ATOM 4746 C C . ALA B 1 299 ? 12.68 6.164 -16.859 1 84.56 299 ALA B C 1
ATOM 4748 O O . ALA B 1 299 ? 11.961 5.242 -17.266 1 84.56 299 ALA B O 1
ATOM 4749 N N . GLY B 1 300 ? 12.195 7.352 -16.328 1 90.81 300 GLY B N 1
ATOM 4750 C CA . GLY B 1 300 ? 10.766 7.617 -16.344 1 90.81 300 GLY B CA 1
ATOM 4751 C C . GLY B 1 300 ? 10.188 7.699 -17.734 1 90.81 300 GLY B C 1
ATOM 4752 O O . GLY B 1 300 ? 9.109 7.164 -18 1 90.81 300 GLY B O 1
ATOM 4753 N N . ALA B 1 301 ? 10.875 8.367 -18.609 1 88.88 301 ALA B N 1
ATOM 4754 C CA . ALA B 1 301 ? 10.438 8.484 -20 1 88.88 301 ALA B CA 1
ATOM 4755 C C . ALA B 1 301 ? 10.406 7.125 -20.688 1 88.88 301 ALA B C 1
ATOM 4757 O O . ALA B 1 301 ? 9.484 6.828 -21.453 1 88.88 301 ALA B O 1
ATOM 4758 N N . GLU B 1 302 ? 11.422 6.336 -20.391 1 90 302 GLU B N 1
ATOM 4759 C CA . GLU B 1 302 ? 11.453 4.984 -20.938 1 90 302 GLU B CA 1
ATOM 4760 C C . GLU B 1 302 ? 10.273 4.16 -20.422 1 90 302 GLU B C 1
ATOM 4762 O O . GLU B 1 302 ? 9.688 3.369 -21.172 1 90 302 GLU B O 1
ATOM 4767 N N . PHE B 1 303 ? 9.984 4.324 -19.188 1 95.31 303 PHE B N 1
ATOM 4768 C CA . PHE B 1 303 ? 8.867 3.586 -18.609 1 95.31 303 PHE B CA 1
ATOM 4769 C C . PHE B 1 303 ? 7.551 4.004 -19.266 1 95.31 303 PHE B C 1
ATOM 4771 O O . PHE B 1 303 ? 6.695 3.164 -19.547 1 95.31 303 PHE B O 1
ATOM 4778 N N . LEU B 1 304 ? 7.379 5.266 -19.453 1 96.19 304 LEU B N 1
ATOM 4779 C CA . LEU B 1 304 ? 6.184 5.773 -20.125 1 96.19 304 LEU B CA 1
ATOM 4780 C C . LEU B 1 304 ? 6.051 5.176 -21.516 1 96.19 304 LEU B C 1
ATOM 4782 O O . LEU B 1 304 ? 4.957 4.781 -21.922 1 96.19 304 LEU B O 1
ATOM 4786 N N . HIS B 1 305 ? 7.098 5.133 -22.219 1 96 305 HIS B N 1
ATOM 4787 C CA . HIS B 1 305 ? 7.105 4.52 -23.547 1 96 305 HIS B CA 1
ATOM 4788 C C . HIS B 1 305 ? 6.727 3.045 -23.469 1 96 305 HIS B C 1
ATOM 4790 O O . HIS B 1 305 ? 5.977 2.551 -24.312 1 96 305 HIS B O 1
ATOM 4796 N N . ALA B 1 306 ? 7.27 2.344 -22.516 1 96.94 306 ALA B N 1
ATOM 4797 C CA . ALA B 1 306 ? 6.957 0.93 -22.344 1 96.94 306 ALA B CA 1
ATOM 4798 C C . ALA B 1 306 ? 5.469 0.73 -22.047 1 96.94 306 ALA B C 1
ATOM 4800 O O . ALA B 1 306 ? 4.863 -0.227 -22.531 1 96.94 306 ALA B O 1
ATOM 4801 N N . LEU B 1 307 ? 4.91 1.635 -21.234 1 98 307 LEU B N 1
ATOM 4802 C CA . LEU B 1 307 ? 3.48 1.562 -20.953 1 98 307 LEU B CA 1
ATOM 4803 C C . LEU B 1 307 ? 2.662 1.698 -22.234 1 98 307 LEU B C 1
ATOM 4805 O O . LEU B 1 307 ? 1.729 0.926 -22.453 1 98 307 LEU B O 1
ATOM 4809 N N . ARG B 1 308 ? 2.986 2.656 -23.016 1 97.44 308 ARG B N 1
ATOM 4810 C CA . ARG B 1 308 ? 2.291 2.898 -24.281 1 97.44 308 ARG B CA 1
ATOM 4811 C C . ARG B 1 308 ? 2.369 1.677 -25.188 1 97.44 308 ARG B C 1
ATOM 4813 O O . ARG B 1 308 ? 1.357 1.241 -25.75 1 97.44 308 ARG B O 1
ATOM 4820 N N . ARG B 1 309 ? 3.529 1.145 -25.312 1 96.44 309 ARG B N 1
ATOM 4821 C CA . ARG B 1 309 ? 3.748 -0.012 -26.172 1 96.44 309 ARG B CA 1
ATOM 4822 C C . ARG B 1 309 ? 2.979 -1.227 -25.656 1 96.44 309 ARG B C 1
ATOM 4824 O O . ARG B 1 309 ? 2.365 -1.951 -26.453 1 96.44 309 ARG B O 1
ATOM 4831 N N . THR B 1 310 ? 3.055 -1.441 -24.375 1 96.56 310 THR B N 1
ATOM 4832 C CA . THR B 1 310 ? 2.357 -2.57 -23.781 1 96.56 310 THR B CA 1
ATOM 4833 C C . THR B 1 310 ? 0.853 -2.463 -24 1 96.56 310 THR B C 1
ATOM 4835 O O . THR B 1 310 ? 0.197 -3.453 -24.328 1 96.56 310 THR B O 1
ATOM 4838 N N . ALA B 1 311 ? 0.365 -1.29 -23.812 1 96.5 311 ALA B N 1
ATOM 4839 C CA . ALA B 1 311 ? -1.065 -1.065 -24.016 1 96.5 311 ALA B CA 1
ATOM 4840 C C . ALA B 1 311 ? -1.477 -1.364 -25.453 1 96.5 311 ALA B C 1
ATOM 4842 O O . ALA B 1 311 ? -2.535 -1.948 -25.688 1 96.5 311 ALA B O 1
ATOM 4843 N N . GLN B 1 312 ? -0.719 -0.967 -26.359 1 94.81 312 GLN B N 1
ATOM 4844 C CA . GLN B 1 312 ? -0.985 -1.221 -27.766 1 94.81 312 GLN B CA 1
ATOM 4845 C C . GLN B 1 312 ? -1.02 -2.719 -28.062 1 94.81 312 GLN B C 1
ATOM 4847 O O . GLN B 1 312 ? -1.875 -3.189 -28.812 1 94.81 312 GLN B O 1
ATOM 4852 N N . LEU B 1 313 ? -0.101 -3.428 -27.469 1 92.5 313 LEU B N 1
ATOM 4853 C CA . LEU B 1 313 ? -0.026 -4.871 -27.688 1 92.5 313 LEU B CA 1
ATOM 4854 C C . LEU B 1 313 ? -1.216 -5.574 -27.047 1 92.5 313 LEU B C 1
ATOM 4856 O O . LEU B 1 313 ? -1.715 -6.57 -27.578 1 92.5 313 LEU B O 1
ATOM 4860 N N . MET B 1 314 ? -1.626 -5.059 -25.938 1 90.69 314 MET B N 1
ATOM 4861 C CA . MET B 1 314 ? -2.74 -5.664 -25.219 1 90.69 314 MET B CA 1
ATOM 4862 C C . MET B 1 314 ? -4.062 -5.387 -25.922 1 90.69 314 MET B C 1
ATOM 4864 O O . MET B 1 314 ? -5.008 -6.168 -25.812 1 90.69 314 MET B O 1
ATOM 4868 N N . SER B 1 315 ? -4.215 -4.262 -26.453 1 85.19 315 SER B N 1
ATOM 4869 C CA . SER B 1 315 ? -5.438 -3.912 -27.172 1 85.19 315 SER B CA 1
ATOM 4870 C C . SER B 1 315 ? -5.594 -4.746 -28.438 1 85.19 315 SER B C 1
ATOM 4872 O O . SER B 1 315 ? -6.707 -4.953 -28.922 1 85.19 315 SER B O 1
ATOM 4874 N N . LYS B 1 316 ? -4.535 -5.191 -29.047 1 71.31 316 LYS B N 1
ATOM 4875 C CA . LYS B 1 316 ? -4.559 -5.984 -30.281 1 71.31 316 LYS B CA 1
ATOM 4876 C C . LYS B 1 316 ? -4.895 -7.441 -29.984 1 71.31 316 LYS B C 1
ATOM 4878 O O . LYS B 1 316 ? -5.293 -8.188 -30.875 1 71.31 316 LYS B O 1
ATOM 4883 N N . SER B 1 317 ? -4.73 -7.875 -28.703 1 63.12 317 SER B N 1
ATOM 4884 C CA . SER B 1 317 ? -4.988 -9.266 -28.344 1 63.12 317 SER B CA 1
ATOM 4885 C C . SER B 1 317 ? -6.43 -9.461 -27.891 1 63.12 317 SER B C 1
ATOM 4887 O O . SER B 1 317 ? -7.016 -8.57 -27.266 1 63.12 317 SER B O 1
#

InterPro domains:
  IPR000847 LysR, HTH, N-terminal domain [PF00126] (18-77)
  IPR000847 LysR, HTH, N-terminal domain [PS50931] (16-73)
  IPR005119 LysR, substrate-binding [PF03466] (102-311)
  IPR036388 Winged helix-like DNA-binding domain superfamily [G3DSA:1.10.10.10] (15-102)
  IPR036390 Winged helix DNA-binding domain superfamily [SSF46785] (15-125)
  IPR050950 HTH-type LysR transcriptional regulators [PTHR30419] (15-312)

Solvent-accessible surface area (backbone atoms only — not comparable to full-atom values): 32320 Å² total; per-residue (Å²): 110,65,67,59,50,52,45,48,51,51,42,44,71,72,64,58,48,71,69,51,40,52,46,49,39,35,23,58,71,62,28,18,60,59,56,22,12,60,74,67,71,44,52,48,70,57,45,52,46,50,52,49,49,51,20,59,75,66,71,44,63,36,62,41,84,51,100,82,34,34,43,38,13,14,59,22,43,50,49,27,46,52,32,42,29,49,49,33,47,48,49,40,47,50,33,47,49,37,23,68,70,68,62,40,44,28,60,36,33,36,29,33,24,68,64,18,27,44,47,59,48,30,52,16,50,51,50,41,40,71,78,35,52,56,31,38,40,35,48,43,60,44,50,65,83,65,45,46,63,34,36,72,27,39,75,21,59,32,38,34,15,66,59,67,78,71,71,56,89,53,75,54,43,73,45,80,52,44,77,43,48,41,35,36,34,27,10,67,80,30,92,62,54,82,44,83,66,51,56,72,77,76,49,54,82,35,31,34,41,36,51,45,78,87,38,63,59,30,51,48,50,49,52,50,29,45,74,55,81,54,53,70,65,65,24,50,36,27,39,76,44,62,51,28,49,55,41,38,23,57,76,37,69,34,38,33,68,42,43,43,73,63,45,47,65,42,35,75,73,58,61,30,30,70,42,44,40,84,58,91,52,58,67,43,47,26,24,42,37,30,64,40,81,87,72,46,40,72,38,36,50,49,45,52,51,27,42,54,52,43,30,54,56,55,70,76,100,111,65,66,58,51,52,45,50,50,50,42,42,69,71,65,58,48,70,68,52,41,52,47,49,39,36,22,56,73,61,28,18,60,58,56,24,12,59,73,68,70,45,52,49,71,56,46,51,48,50,52,48,49,51,21,59,75,67,71,44,63,36,61,40,84,52,100,82,35,34,43,37,13,16,60,22,43,50,48,28,47,51,30,42,30,48,50,33,47,48,48,42,47,50,33,46,48,36,23,67,68,67,63,40,43,28,60,34,34,35,29,32,24,70,65,19,26,44,48,59,48,30,53,16,51,51,50,40,39,71,78,36,52,56,31,38,39,35,49,43,62,47,50,66,85,65,44,48,63,34,36,72,29,40,75,21,59,33,37,34,15,67,57,67,77,69,71,56,89,54,79,54,42,73,46,81,54,45,78,43,48,42,35,36,34,27,11,68,81,30,91,62,54,82,45,85,68,52,57,71,78,76,48,54,83,36,31,35,42,36,50,45,80,88,38,61,59,30,51,50,49,50,53,50,30,46,74,56,81,55,51,70,65,66,23,50,36,28,39,75,46,62,49,28,50,53,42,39,23,58,76,38,72,33,40,33,68,43,42,43,73,62,45,46,65,43,37,75,72,60,61,30,29,68,42,44,39,86,57,90,53,58,67,43,45,26,24,41,37,30,63,41,82,85,71,46,42,71,38,35,50,49,45,53,52,28,40,55,53,44,30,53,57,53,69,76,98

Organism: NCBI:txid1548547

Radius of gyration: 24.98 Å; Cα contacts (8 Å, |Δi|>4): 1180; chains: 2; bounding box: 65×73×62 Å

Nearest PDB structures (foldseek):
  4x6g-assembly1_D  TM=7.229E-01  e=1.081E-21  Pseudomonas aeruginosa PAO1
  1ixc-assembly1_B-2  TM=5.834E-01  e=1.992E-22  Cupriavidus necator
  4x6g-assembly1_C  TM=5.828E-01  e=2.598E-21  Pseudomonas aeruginosa PAO1
  7d98-assembly1_Q  TM=5.816E-01  e=1.324E-20  Cupriavidus necator
  2esn-assembly1_B  TM=6.055E-01  e=7.509E-17  Pseudomonas aeruginosa

pLDDT: mean 82.97, std 15.49, range [28.03, 98.44]

Foldseek 3Di:
DVVVVVVLVVLCVVPPDLVLLQQLLLCQVVLALCRSCVVVVHDSVVSVVSQVVVCVSNVHHQWDQDPVHIHGDPNSVVSNLQSLQVVLVVQLVVQLVCCVPVVQLEEAEEEEELQCPQALQVQLVVVLCVVRVRYHYHYDYDACVVVVSCQSSNVHFKYWWFDAPPPPPDLKDWDFQAKWDKFKKAALPAPQQPPQADDPVNQQAAEEEAADPPHRQNVFVQVVCVVVVVRDHPYYHHDPPLVVVLVCRHPGNYIYMDICSNCVVCCVVRSMGTRRYHDPDDIGTITMMHNDPVSARPSRVSSNVSSNVSSVVVVVD/DVVVVVVLVVLCVVPPDLVLLQQLLLCQVVLALCRSCVVVVHDSVVSVVSQVVVCVSNVHHQWDQDPVHIHGDPNSVVSNLQSLQVVLVVQLVVQLVCCVPVVQLEEAEEEEELQCPQALQVQLVVVLCVVRVRYHYHYDYDACVPVVSCQSSNVHFKYWWFDAPPPPPDLKDWDFQAKWDKFKKAALPAPQQPPLADDPVNQQAAEEEAADPPHRVNVFVQVVCVVVVNRDHPYYHHDPPLVVVLVCRHVGNYIYMDICSNCVVCCVVRSMGTRRYHDPDDIGTITMMHNDPVSARPSRVSSNVSSNVSSVVVVVD

Secondary structure (DSSP, 8-state):
-HHHHHHHHHHHHHH--HHHHHHHHHHHHHS-HHHHHHHHT--HHHHHHHHHHHHHHHTS--EEEETTEEEE-HHHHHHHHHHHHHHHHHHHHHHHHHHHHH----EEEEEE-GGGTTTHHHHHHHHHHHH-TT-EEEEEE--HHHHHHHHHHTS-SEEEEEPPSS--S-S-EEEEEEEE-EEEEEETT-TTTT-S---HHHHTTSEEEE--TTSHHHHHHHHHHHHTTS---S-EEE---HHHHHHHHHHS-EEEEEEHHHHHHHHHTTSEEE-S----S--EEEEEEES-GGG--HHHHHHHHHHHHHHHHHHH-/-HHHHHHHHHHHHHH--HHHHHHHHHHHHHS-HHHHHHHHT--HHHHHHHHHHHHHHHTS--EEEETTEEEE-HHHHHHHHHHHHHHHHHHHHHHHHHHHHS----EEEEEE-GGGTTTHHHHHHHHHHHH-TT-EEEEEE--HHHHHHHHHHTS-SEEEEEPPSS--S-S-EEEEEEEE-EEEEEETT-TTTT-S---HHHHTTSEEEE--TTSHHHHHHHHHHHHTTS---S-EEE---HHHHHHHHHHS-EEEEEEHHHHHHHHHTTSEEE-S----S--EEEEEEES-GGG--HHHHHHHHHHHHHHHHHHH-